Protein AF-0000000067824548 (afdb_homodimer)

pLDDT: mean 95.09, std 4.6, range [72.81, 98.94]

Organism: Candidozyma auris (NCBI:txid498019)

Nearest PDB structures (foldseek):
  7nc5-assembly2_C  TM=8.122E-01  e=4.230E-09  Aspergillus fumigatus A1163
  7nc8-assembly2_E  TM=7.836E-01  e=5.484E-09  Aspergillus fumigatus A1163
  7ncd-assembly1_A  TM=7.838E-01  e=8.311E-09  Aspergillus fumigatus A1163
  7nc9-assembly2_C  TM=7.619E-01  e=7.491E-09  Aspergillus fumigatus A1163
  1k0c-assembly2_D  TM=7.581E-01  e=1.023E-08  Saccharomyces cerevisiae

Structure (mmCIF, N/CA/C/O backbone):
data_AF-0000000067824548-model_v1
#
loop_
_entity.id
_entity.type
_entity.pdbx_description
1 polymer 'Glutathione S-transferase'
#
loop_
_atom_site.group_PDB
_atom_site.id
_atom_site.type_symbol
_atom_site.label_atom_id
_atom_site.label_alt_id
_atom_site.label_comp_id
_atom_site.label_asym_id
_atom_site.label_entity_id
_atom_site.label_seq_id
_atom_site.pdbx_PDB_ins_code
_atom_site.Cartn_x
_atom_site.Cartn_y
_atom_site.Cartn_z
_atom_site.occupancy
_atom_site.B_iso_or_equiv
_atom_site.auth_seq_id
_atom_site.auth_comp_id
_atom_site.auth_asym_id
_atom_site.auth_atom_id
_atom_site.pdbx_PDB_model_num
ATOM 1 N N . MET A 1 1 ? 2.027 -32.906 11.781 1 72.81 1 MET A N 1
ATOM 2 C CA . MET A 1 1 ? 0.935 -32.156 12.367 1 72.81 1 MET A CA 1
ATOM 3 C C . MET A 1 1 ? 0.614 -30.922 11.508 1 72.81 1 MET A C 1
ATOM 5 O O . MET A 1 1 ? 1.481 -30.406 10.797 1 72.81 1 MET A O 1
ATOM 9 N N . PRO A 1 2 ? -0.708 -30.578 11.414 1 87.06 2 PRO A N 1
ATOM 10 C CA . PRO A 1 2 ? -1.046 -29.391 10.617 1 87.06 2 PRO A CA 1
ATOM 11 C C . PRO A 1 2 ? -0.36 -28.125 11.125 1 87.06 2 PRO A C 1
ATOM 13 O O . PRO A 1 2 ? -0.025 -28.031 12.312 1 87.06 2 PRO A O 1
ATOM 16 N N . ASP A 1 3 ? -0.025 -27.234 10.203 1 95 3 ASP A N 1
ATOM 17 C CA . ASP A 1 3 ? 0.556 -25.953 10.57 1 95 3 ASP A CA 1
ATOM 18 C C . ASP A 1 3 ? -0.36 -25.188 11.531 1 95 3 ASP A C 1
ATOM 20 O O . ASP A 1 3 ? -1.586 -25.266 11.414 1 95 3 ASP A O 1
ATOM 24 N N . LYS A 1 4 ? 0.243 -24.578 12.523 1 95.94 4 LYS A N 1
ATOM 25 C CA . LYS A 1 4 ? -0.491 -23.75 13.469 1 95.94 4 LYS A CA 1
ATOM 26 C C . LYS A 1 4 ? -0.256 -22.266 13.18 1 95.94 4 LYS A C 1
ATOM 28 O O . LYS A 1 4 ? 0.834 -21.875 12.758 1 95.94 4 LYS A O 1
ATOM 33 N N . PHE A 1 5 ? -1.345 -21.516 13.445 1 98.56 5 PHE A N 1
ATOM 34 C CA . PHE A 1 5 ? -1.282 -20.094 13.133 1 98.56 5 PHE A CA 1
ATOM 35 C C . PHE A 1 5 ? -1.504 -19.25 14.383 1 98.56 5 PHE A C 1
ATOM 37 O O . PHE A 1 5 ? -2.352 -19.578 15.211 1 98.56 5 PHE A O 1
ATOM 44 N N . LEU A 1 6 ? -0.673 -18.219 14.555 1 98.62 6 LEU A N 1
ATOM 45 C CA . LEU A 1 6 ? -0.858 -17.203 15.586 1 98.62 6 LEU A CA 1
ATOM 46 C C . LEU A 1 6 ? -0.972 -15.82 14.961 1 98.62 6 LEU A C 1
ATOM 48 O O . LEU A 1 6 ? -0.031 -15.336 14.328 1 98.62 6 LEU A O 1
ATOM 52 N N . LEU A 1 7 ? -2.145 -15.203 15.047 1 98.88 7 LEU A N 1
ATOM 53 C CA . LEU A 1 7 ? -2.359 -13.852 14.539 1 98.88 7 LEU A CA 1
ATOM 54 C C . LEU A 1 7 ? -2.227 -12.82 15.656 1 98.88 7 LEU A C 1
ATOM 56 O O . LEU A 1 7 ? -2.965 -12.867 16.641 1 98.88 7 LEU A O 1
ATOM 60 N N . HIS A 1 8 ? -1.24 -11.969 15.578 1 98.88 8 HIS A N 1
ATOM 61 C CA . HIS A 1 8 ? -1.161 -10.805 16.453 1 98.88 8 HIS A CA 1
ATOM 62 C C . HIS A 1 8 ? -2.133 -9.719 16 1 98.88 8 HIS A C 1
ATOM 64 O O . HIS A 1 8 ? -1.916 -9.07 14.977 1 98.88 8 HIS A O 1
ATOM 70 N N . TYR A 1 9 ? -3.15 -9.508 16.812 1 98.5 9 TYR A N 1
ATOM 71 C CA . TYR A 1 9 ? -4.348 -8.742 16.484 1 98.5 9 TYR A CA 1
ATOM 72 C C . TYR A 1 9 ? -4.422 -7.473 17.328 1 98.5 9 TYR A C 1
ATOM 74 O O . TYR A 1 9 ? -4.543 -7.531 18.547 1 98.5 9 TYR A O 1
ATOM 82 N N . LEU A 1 10 ? -4.301 -6.328 16.688 1 98.19 10 LEU A N 1
ATOM 83 C CA . LEU A 1 10 ? -4.562 -5.051 17.344 1 98.19 10 LEU A CA 1
ATOM 84 C C . LEU A 1 10 ? -6.02 -4.637 17.156 1 98.19 10 LEU A C 1
ATOM 86 O O . LEU A 1 10 ? -6.562 -4.719 16.062 1 98.19 10 LEU A O 1
ATOM 90 N N . THR A 1 11 ? -6.652 -4.156 18.219 1 96.5 11 THR A N 1
ATOM 91 C CA . THR A 1 11 ? -8.031 -3.705 18.125 1 96.5 11 THR A CA 1
ATOM 92 C C . THR A 1 11 ? -8.156 -2.559 17.125 1 96.5 11 THR A C 1
ATOM 94 O O . THR A 1 11 ? -7.27 -1.709 17.031 1 96.5 11 THR A O 1
ATOM 97 N N . ASN A 1 12 ? -9.281 -2.604 16.375 1 93 12 ASN A N 1
ATOM 98 C CA . ASN A 1 12 ? -9.57 -1.559 15.391 1 93 12 ASN A CA 1
ATOM 99 C C . ASN A 1 12 ? -8.445 -1.413 14.375 1 93 12 ASN A C 1
ATOM 101 O O . ASN A 1 12 ? -7.918 -0.316 14.18 1 93 12 ASN A O 1
ATOM 105 N N . SER A 1 13 ? -8.094 -2.543 13.852 1 96.31 13 SER A N 1
ATOM 106 C CA . SER A 1 13 ? -6.996 -2.551 12.898 1 96.31 13 SER A CA 1
ATOM 107 C C . SER A 1 13 ? -7.281 -3.494 11.734 1 96.31 13 SER A C 1
ATOM 109 O O . SER A 1 13 ? -8.281 -4.219 11.742 1 96.31 13 SER A O 1
ATOM 111 N N . ARG A 1 14 ? -6.395 -3.518 10.75 1 97.12 14 ARG A N 1
ATOM 112 C CA . ARG A 1 14 ? -6.488 -4.324 9.539 1 97.12 14 ARG A CA 1
ATOM 113 C C . ARG A 1 14 ? -6.371 -5.809 9.859 1 97.12 14 ARG A C 1
ATOM 115 O O . ARG A 1 14 ? -6.602 -6.656 8.992 1 97.12 14 ARG A O 1
ATOM 122 N N . ALA A 1 15 ? -6.109 -6.133 11.094 1 98.44 15 ALA A N 1
ATOM 123 C CA . ALA A 1 15 ? -5.992 -7.539 11.477 1 98.44 15 ALA A CA 1
ATOM 124 C C . ALA A 1 15 ? -7.344 -8.25 11.375 1 98.44 15 ALA A C 1
ATOM 126 O O . ALA A 1 15 ? -7.402 -9.477 11.281 1 98.44 15 ALA A O 1
ATOM 127 N N . SER A 1 16 ? -8.391 -7.453 11.359 1 98.06 16 SER A N 1
ATOM 128 C CA . SER A 1 16 ? -9.734 -8.016 11.281 1 98.06 16 SER A CA 1
ATOM 129 C C . SER A 1 16 ? -9.93 -8.82 10 1 98.06 16 SER A C 1
ATOM 131 O O . SER A 1 16 ? -10.539 -9.891 10.016 1 98.06 16 SER A O 1
ATOM 133 N N . ARG A 1 17 ? -9.383 -8.336 8.93 1 98.56 17 ARG A N 1
ATOM 134 C CA . ARG A 1 17 ? -9.594 -9.031 7.656 1 98.56 17 ARG A CA 1
ATOM 135 C C . ARG A 1 17 ? -8.781 -10.312 7.59 1 98.56 17 ARG A C 1
ATOM 137 O O . ARG A 1 17 ? -9.094 -11.219 6.812 1 98.56 17 ARG A O 1
ATOM 144 N N . ILE A 1 18 ? -7.711 -10.398 8.391 1 98.88 18 ILE A N 1
ATOM 145 C CA . ILE A 1 18 ? -6.926 -11.625 8.422 1 98.88 18 ILE A CA 1
ATOM 146 C C . ILE A 1 18 ? -7.668 -12.695 9.227 1 98.88 18 ILE A C 1
ATOM 148 O O . ILE A 1 18 ? -7.605 -13.875 8.898 1 98.88 18 ILE A O 1
ATOM 152 N N . VAL A 1 19 ? -8.398 -12.273 10.289 1 98.81 19 VAL A N 1
ATOM 153 C CA . VAL A 1 19 ? -9.266 -13.211 11 1 98.81 19 VAL A CA 1
ATOM 154 C C . VAL A 1 19 ? -10.258 -13.836 10.023 1 98.81 19 VAL A C 1
ATOM 156 O O . VAL A 1 19 ? -10.43 -15.055 9.992 1 98.81 19 VAL A O 1
ATOM 159 N N . TRP A 1 20 ? -10.859 -12.969 9.211 1 98.88 20 TRP A N 1
ATOM 160 C CA . TRP A 1 20 ? -11.828 -13.43 8.227 1 98.88 20 TRP A CA 1
ATOM 161 C C . TRP A 1 20 ? -11.18 -14.406 7.246 1 98.88 20 TRP A C 1
ATOM 163 O O . TRP A 1 20 ? -11.734 -15.469 6.965 1 98.88 20 TRP A O 1
ATOM 173 N N . LEU A 1 21 ? -9.984 -14.117 6.75 1 98.94 21 LEU A N 1
ATOM 174 C CA . LEU A 1 21 ? -9.25 -14.969 5.82 1 98.94 21 LEU A CA 1
ATOM 175 C C . LEU A 1 21 ? -9.016 -16.344 6.418 1 98.94 21 LEU A C 1
ATOM 177 O O . LEU A 1 21 ? -9.273 -17.359 5.762 1 98.94 21 LEU A O 1
ATOM 181 N N . LEU A 1 22 ? -8.516 -16.375 7.668 1 98.81 22 LEU A N 1
ATOM 182 C CA . LEU A 1 22 ? -8.18 -17.641 8.312 1 98.81 22 LEU A CA 1
ATOM 183 C C . LEU A 1 22 ? -9.43 -18.469 8.555 1 98.81 22 LEU A C 1
ATOM 185 O O . LEU A 1 22 ? -9.398 -19.703 8.406 1 98.81 22 LEU A O 1
ATOM 189 N N . GLU A 1 23 ? -10.531 -17.844 8.914 1 98.69 23 GLU A N 1
ATOM 190 C CA . GLU A 1 23 ? -11.797 -18.547 9.078 1 98.69 23 GLU A CA 1
ATOM 191 C C . GLU A 1 23 ? -12.297 -19.094 7.746 1 98.69 23 GLU A C 1
ATOM 193 O O . GLU A 1 23 ? -12.75 -20.234 7.676 1 98.69 23 GLU A O 1
ATOM 198 N N . GLU A 1 24 ? -12.211 -18.281 6.711 1 98.62 24 GLU A N 1
ATOM 199 C CA . GLU A 1 24 ? -12.672 -18.703 5.391 1 98.62 24 GLU A CA 1
ATOM 200 C C . GLU A 1 24 ? -11.984 -19.984 4.953 1 98.62 24 GLU A C 1
ATOM 202 O O . GLU A 1 24 ? -12.594 -20.828 4.285 1 98.62 24 GLU A O 1
ATOM 207 N N . LEU A 1 25 ? -10.719 -20.094 5.305 1 98.38 25 LEU A N 1
ATOM 208 C CA . LEU A 1 25 ? -9.938 -21.234 4.855 1 98.38 25 LEU A CA 1
ATOM 209 C C . LEU A 1 25 ? -9.922 -22.328 5.918 1 98.38 25 LEU A C 1
ATOM 211 O O . LEU A 1 25 ? -9.211 -23.328 5.773 1 98.38 25 LEU A O 1
ATOM 215 N N . GLU A 1 26 ? -10.641 -22.141 6.969 1 97.19 26 GLU A N 1
ATOM 216 C CA . GLU A 1 26 ? -10.812 -23.125 8.039 1 97.19 26 GLU A CA 1
ATOM 217 C C . GLU A 1 26 ? -9.461 -23.531 8.625 1 97.19 26 GLU A C 1
ATOM 219 O O . GLU A 1 26 ? -9.203 -24.719 8.812 1 97.19 26 GLU A O 1
ATOM 224 N N . LEU A 1 27 ? -8.617 -22.578 8.82 1 97.69 27 LEU A N 1
ATOM 225 C CA . LEU A 1 27 ? -7.316 -22.828 9.422 1 97.69 27 LEU A CA 1
ATOM 226 C C . LEU A 1 27 ? -7.391 -22.719 10.938 1 97.69 27 LEU A C 1
ATOM 228 O O . LEU A 1 27 ? -8.172 -21.922 11.469 1 97.69 27 LEU A O 1
ATOM 232 N N . ASP A 1 28 ? -6.676 -23.547 11.602 1 94.81 28 ASP A N 1
ATOM 233 C CA . ASP A 1 28 ? -6.586 -23.516 13.055 1 94.81 28 ASP A CA 1
ATOM 234 C C . ASP A 1 28 ? -5.656 -22.391 13.523 1 94.81 28 ASP A C 1
ATOM 236 O O . ASP A 1 28 ? -4.438 -22.484 13.352 1 94.81 28 ASP A O 1
ATOM 240 N N . PHE A 1 29 ? -6.301 -21.344 14.109 1 98.12 29 PHE A N 1
ATOM 241 C CA . PHE A 1 29 ? -5.461 -20.219 14.492 1 98.12 29 PHE A CA 1
ATOM 242 C C . PHE A 1 29 ? -5.805 -19.734 15.898 1 98.12 29 PHE A C 1
ATOM 244 O O . PHE A 1 29 ? -6.914 -19.969 16.391 1 98.12 29 PHE A O 1
ATOM 251 N N . GLU A 1 30 ? -4.82 -19.094 16.531 1 97.81 30 GLU A N 1
ATOM 252 C CA . GLU A 1 30 ? -4.969 -18.375 17.781 1 97.81 30 GLU A CA 1
ATOM 253 C C . GLU A 1 30 ? -4.867 -16.875 17.578 1 97.81 30 GLU A C 1
ATOM 255 O O . GLU A 1 30 ? -4.168 -16.406 16.688 1 97.81 30 GLU A O 1
ATOM 260 N N . LEU A 1 31 ? -5.598 -16.141 18.422 1 98.06 31 LEU A N 1
ATOM 261 C CA . LEU A 1 31 ? -5.527 -14.688 18.422 1 98.06 31 LEU A CA 1
ATOM 262 C C . LEU A 1 31 ? -4.797 -14.18 19.656 1 98.06 31 LEU A C 1
ATOM 264 O O . LEU A 1 31 ? -5.152 -14.531 20.781 1 98.06 31 LEU A O 1
ATOM 268 N N . LYS A 1 32 ? -3.734 -13.531 19.453 1 98.31 32 LYS A N 1
ATOM 269 C CA . LYS A 1 32 ? -3.156 -12.719 20.516 1 98.31 32 LYS A CA 1
ATOM 270 C C . LYS A 1 32 ? -3.564 -11.25 20.375 1 98.31 32 LYS A C 1
ATOM 272 O O . LYS A 1 32 ? -3.074 -10.547 19.5 1 98.31 32 LYS A O 1
ATOM 277 N N . VAL A 1 33 ? -4.367 -10.766 21.312 1 98.12 33 VAL A N 1
ATOM 278 C CA . VAL A 1 33 ? -5.031 -9.477 21.172 1 98.12 33 VAL A CA 1
ATOM 279 C C . VAL A 1 33 ? -4.203 -8.391 21.844 1 98.12 33 VAL A C 1
ATOM 281 O O . VAL A 1 33 ? -3.711 -8.578 22.953 1 98.12 33 VAL A O 1
ATOM 284 N N . TYR A 1 34 ? -3.977 -7.309 21.141 1 98 34 TYR A N 1
ATOM 285 C CA . TYR A 1 34 ? -3.371 -6.082 21.656 1 98 34 TYR A CA 1
ATOM 286 C C . TYR A 1 34 ? -4.367 -4.93 21.625 1 98 34 TYR A C 1
ATOM 288 O O . TYR A 1 34 ? -5.176 -4.824 20.703 1 98 34 TYR A O 1
ATOM 296 N N . HIS A 1 35 ? -4.281 -4.086 22.641 1 96.44 35 HIS A N 1
ATOM 297 C CA . HIS A 1 35 ? -5.176 -2.936 22.734 1 96.44 35 HIS A CA 1
ATOM 298 C C . HIS A 1 35 ? -4.418 -1.631 22.5 1 96.44 35 HIS A C 1
ATOM 300 O O . HIS A 1 35 ? -3.262 -1.502 22.906 1 96.44 35 HIS A O 1
ATOM 306 N N . ARG A 1 36 ? -5.129 -0.714 21.844 1 94.62 36 ARG A N 1
ATOM 307 C CA . ARG A 1 36 ? -4.523 0.583 21.562 1 94.62 36 ARG A CA 1
ATOM 308 C C . ARG A 1 36 ? -4.312 1.376 22.859 1 94.62 36 ARG A C 1
ATOM 310 O O . ARG A 1 36 ? -5.129 1.303 23.781 1 94.62 36 ARG A O 1
ATOM 317 N N . VAL A 1 37 ? -3.207 2.135 22.828 1 91.5 37 VAL A N 1
ATOM 318 C CA . VAL A 1 37 ? -2.865 3.006 23.953 1 91.5 37 VAL A CA 1
ATOM 319 C C . VAL A 1 37 ? -3.48 4.387 23.75 1 91.5 37 VAL A C 1
ATOM 321 O O . VAL A 1 37 ? -3.305 4.996 22.688 1 91.5 37 VAL A O 1
ATOM 324 N N . HIS A 1 38 ? -4.184 4.953 24.688 1 86 38 HIS A N 1
ATOM 325 C CA . HIS A 1 38 ? -4.898 6.223 24.625 1 86 38 HIS A CA 1
ATOM 326 C C . HIS A 1 38 ? -5.855 6.262 23.453 1 86 38 HIS A C 1
ATOM 328 O O . HIS A 1 38 ? -6.035 7.309 22.828 1 86 38 HIS A O 1
ATOM 334 N N . GLY A 1 39 ? -6.203 5.133 23 1 81.56 39 GLY A N 1
ATOM 335 C CA . GLY A 1 39 ? -7.246 4.988 22 1 81.56 39 GLY A CA 1
ATOM 336 C C . GLY A 1 39 ? -6.73 5.113 20.578 1 81.56 39 GLY A C 1
ATOM 337 O O . GLY A 1 39 ? -7.473 4.887 19.625 1 81.56 39 GLY A O 1
ATOM 338 N N . VAL A 1 40 ? -5.488 5.344 20.406 1 85 40 VAL A N 1
ATOM 339 C CA . VAL A 1 40 ? -5.09 5.691 19.047 1 85 40 VAL A CA 1
ATOM 340 C C . VAL A 1 40 ? -3.83 4.918 18.672 1 85 40 VAL A C 1
ATOM 342 O O . VAL A 1 40 ? -3.742 4.367 17.578 1 85 40 VAL A O 1
ATOM 345 N N . THR A 1 41 ? -2.922 4.719 19.609 1 88.69 41 THR A N 1
ATOM 346 C CA . THR A 1 41 ? -1.583 4.258 19.25 1 88.69 41 THR A CA 1
ATOM 347 C C . THR A 1 41 ? -1.431 2.768 19.547 1 88.69 41 THR A C 1
ATOM 349 O O . THR A 1 41 ? -1.969 2.264 20.531 1 88.69 41 THR A O 1
ATOM 352 N N . ALA A 1 42 ? -0.755 2.092 18.594 1 94 42 ALA A N 1
ATOM 353 C CA . ALA A 1 42 ? -0.389 0.704 18.875 1 94 42 ALA A CA 1
ATOM 354 C C . ALA A 1 42 ? 0.536 0.611 20.078 1 94 42 ALA A C 1
ATOM 356 O O . ALA A 1 42 ? 1.411 1.459 20.266 1 94 42 ALA A O 1
ATOM 357 N N . PRO A 1 43 ? 0.388 -0.457 20.891 1 96.5 43 PRO A N 1
ATOM 358 C CA . PRO A 1 43 ? 1.263 -0.608 22.062 1 96.5 43 PRO A CA 1
ATOM 359 C C . PRO A 1 43 ? 2.686 -1.016 21.688 1 96.5 43 PRO A C 1
ATOM 361 O O . PRO A 1 43 ? 2.891 -1.681 20.656 1 96.5 43 PRO A O 1
ATOM 364 N N . LYS A 1 44 ? 3.654 -0.683 22.531 1 94.5 44 LYS A N 1
ATOM 365 C CA . LYS A 1 44 ? 5.07 -0.925 22.266 1 94.5 44 LYS A CA 1
ATOM 366 C C . LYS A 1 44 ? 5.367 -2.42 22.188 1 94.5 44 LYS A C 1
ATOM 368 O O . LYS A 1 44 ? 6.371 -2.83 21.609 1 94.5 44 LYS A O 1
ATOM 373 N N . GLU A 1 45 ? 4.52 -3.24 22.766 1 97.06 45 GLU A N 1
ATOM 374 C CA . GLU A 1 45 ? 4.691 -4.691 22.766 1 97.06 45 GLU A CA 1
ATOM 375 C C . GLU A 1 45 ? 4.742 -5.246 21.344 1 97.06 45 GLU A C 1
ATOM 377 O O . GLU A 1 45 ? 5.395 -6.262 21.094 1 97.06 45 GLU A O 1
ATOM 382 N N . LEU A 1 46 ? 4.082 -4.547 20.484 1 97.88 46 LEU A N 1
ATOM 383 C CA . LEU A 1 46 ? 4.02 -5.055 19.109 1 97.88 46 LEU A CA 1
ATOM 384 C C . LEU A 1 46 ? 5.375 -4.941 18.422 1 97.88 46 LEU A C 1
ATOM 386 O O . LEU A 1 46 ? 5.648 -5.652 17.453 1 97.88 46 LEU A O 1
ATOM 390 N N . LEU A 1 47 ? 6.223 -4.078 18.938 1 96.88 47 LEU A N 1
ATOM 391 C CA . LEU A 1 47 ? 7.574 -3.955 18.391 1 96.88 47 LEU A CA 1
ATOM 392 C C . LEU A 1 47 ? 8.391 -5.207 18.688 1 96.88 47 LEU A C 1
ATOM 394 O O . LEU A 1 47 ? 9.344 -5.516 17.969 1 96.88 47 LEU A O 1
ATOM 398 N N . ASN A 1 48 ? 8 -5.961 19.688 1 96.75 48 ASN A N 1
ATOM 399 C CA . ASN A 1 48 ? 8.68 -7.211 20.016 1 96.75 48 ASN A CA 1
ATOM 400 C C . ASN A 1 48 ? 8.25 -8.344 19.094 1 96.75 48 ASN A C 1
ATOM 402 O O . ASN A 1 48 ? 8.93 -9.367 18.984 1 96.75 48 ASN A O 1
ATOM 406 N N . VAL A 1 49 ? 7.113 -8.125 18.422 1 97.62 49 VAL A N 1
ATOM 407 C CA . VAL A 1 49 ? 6.559 -9.148 17.547 1 97.62 49 VAL A CA 1
ATOM 408 C C . VAL A 1 49 ? 7.141 -8.992 16.141 1 97.62 49 VAL A C 1
ATOM 410 O O . VAL A 1 49 ? 7.527 -9.977 15.508 1 97.62 49 VAL A O 1
ATOM 413 N N . PHE A 1 50 ? 7.188 -7.809 15.711 1 97.75 50 PHE A N 1
ATOM 414 C CA . PHE A 1 50 ? 7.695 -7.449 14.391 1 97.75 50 PHE A CA 1
ATOM 415 C C . PHE A 1 50 ? 8.344 -6.074 14.422 1 97.75 50 PHE A C 1
ATOM 417 O O . PHE A 1 50 ? 7.871 -5.168 15.109 1 97.75 50 PHE A O 1
ATOM 424 N N . PRO A 1 51 ? 9.359 -5.891 13.602 1 97.06 51 PRO A N 1
ATOM 425 C CA . PRO A 1 51 ? 10.195 -4.691 13.742 1 97.06 51 PRO A CA 1
ATOM 426 C C . PRO A 1 51 ? 9.422 -3.402 13.461 1 97.06 51 PRO A C 1
ATOM 428 O O . PRO A 1 51 ? 9.812 -2.33 13.93 1 97.06 51 PRO A O 1
ATOM 431 N N . THR A 1 52 ? 8.328 -3.441 12.734 1 97.12 52 THR A N 1
ATOM 432 C CA . THR A 1 52 ? 7.602 -2.223 12.391 1 97.12 52 THR A CA 1
ATOM 433 C C . THR A 1 52 ? 6.527 -1.923 13.438 1 97.12 52 THR A C 1
ATOM 435 O O . THR A 1 52 ? 5.914 -0.854 13.406 1 97.12 52 THR A O 1
ATOM 438 N N . GLY A 1 53 ? 6.23 -2.852 14.32 1 97.31 53 GLY A N 1
ATOM 439 C CA . GLY A 1 53 ? 5.309 -2.645 15.43 1 97.31 53 GLY A CA 1
ATOM 440 C C . GLY A 1 53 ? 3.861 -2.539 14.984 1 97.31 53 GLY A C 1
ATOM 441 O O . GLY A 1 53 ? 3.029 -1.969 15.695 1 97.31 53 GLY A O 1
ATOM 442 N N . MET A 1 54 ? 3.607 -3.064 13.766 1 95.38 54 MET A N 1
ATOM 443 C CA . MET A 1 54 ? 2.252 -2.939 13.234 1 95.38 54 MET A CA 1
ATOM 444 C C . MET A 1 54 ? 1.535 -4.285 13.25 1 95.38 54 MET A C 1
ATOM 446 O O . MET A 1 54 ? 2.176 -5.332 13.352 1 95.38 54 MET A O 1
ATOM 450 N N . SER A 1 55 ? 0.281 -4.254 13.32 1 97.81 55 SER A N 1
ATOM 451 C CA . SER A 1 55 ? -0.623 -5.383 13.117 1 97.81 55 SER A CA 1
ATOM 452 C C . SER A 1 55 ? -1.396 -5.242 11.805 1 97.81 55 SER A C 1
ATOM 454 O O . SER A 1 55 ? -1.754 -4.133 11.406 1 97.81 55 SER A O 1
ATOM 456 N N . PRO A 1 56 ? -1.579 -6.316 11.094 1 98.44 56 PRO A N 1
ATOM 457 C CA . PRO A 1 56 ? -1.468 -7.719 11.508 1 98.44 56 PRO A CA 1
ATOM 458 C C . PRO A 1 56 ? -0.054 -8.273 11.344 1 98.44 56 PRO A C 1
ATOM 460 O O . PRO A 1 56 ? 0.679 -7.844 10.445 1 98.44 56 PRO A O 1
ATOM 463 N N . VAL A 1 57 ? 0.312 -9.141 12.203 1 98.88 57 VAL A N 1
ATOM 464 C CA . VAL A 1 57 ? 1.432 -10.062 12.047 1 98.88 57 VAL A CA 1
ATOM 465 C C . VAL A 1 57 ? 0.944 -11.5 12.211 1 98.88 57 VAL A C 1
ATOM 467 O O . VAL A 1 57 ? 0.265 -11.82 13.188 1 98.88 57 VAL A O 1
ATOM 470 N N . LEU A 1 58 ? 1.19 -12.312 11.234 1 98.94 58 LEU A N 1
ATOM 471 C CA . LEU A 1 58 ? 0.812 -13.719 11.258 1 98.94 58 LEU A CA 1
ATOM 472 C C . LEU A 1 58 ? 2.045 -14.609 11.383 1 98.94 58 LEU A C 1
ATOM 474 O O . LEU A 1 58 ? 2.959 -14.523 10.562 1 98.94 58 LEU A O 1
ATOM 478 N N . GLN A 1 59 ? 2.096 -15.398 12.422 1 98.75 59 GLN A N 1
ATOM 479 C CA . GLN A 1 59 ? 3.148 -16.391 12.586 1 98.75 59 GLN A CA 1
ATOM 480 C C . GLN A 1 59 ? 2.633 -17.797 12.273 1 98.75 59 GLN A C 1
ATOM 482 O O . GLN A 1 59 ? 1.577 -18.203 12.766 1 98.75 59 GLN A O 1
ATOM 487 N N . ILE A 1 60 ? 3.297 -18.469 11.438 1 98.44 60 ILE A N 1
ATOM 488 C CA . ILE A 1 60 ? 2.939 -19.828 11.039 1 98.44 60 ILE A CA 1
ATOM 489 C C . ILE A 1 60 ? 3.971 -20.812 11.586 1 98.44 60 ILE A C 1
ATOM 491 O O . ILE A 1 60 ? 5.152 -20.734 11.242 1 98.44 60 ILE A O 1
ATOM 495 N N . PHE A 1 61 ? 3.535 -21.672 12.43 1 96.88 61 PHE A N 1
ATOM 496 C CA . PHE A 1 61 ? 4.379 -22.703 13.023 1 96.88 61 PHE A CA 1
ATOM 497 C C . PHE A 1 61 ? 4.293 -23.984 12.227 1 96.88 61 PHE A C 1
ATOM 499 O O . PHE A 1 61 ? 3.25 -24.656 12.203 1 96.88 61 PHE A O 1
ATOM 506 N N . LYS A 1 62 ? 5.332 -24.266 11.531 1 94.38 62 LYS A N 1
ATOM 507 C CA . LYS A 1 62 ? 5.395 -25.469 10.695 1 94.38 62 LYS A CA 1
ATOM 508 C C . LYS A 1 62 ? 6.102 -26.609 11.43 1 94.38 62 LYS A C 1
ATOM 510 O O . LYS A 1 62 ? 7.016 -26.375 12.219 1 94.38 62 LYS A O 1
ATOM 515 N N . GLU A 1 63 ? 5.707 -27.766 11.102 1 90.06 63 GLU A N 1
ATOM 516 C CA . GLU A 1 63 ? 6.344 -28.922 11.719 1 90.06 63 GLU A CA 1
ATOM 517 C C . GLU A 1 63 ?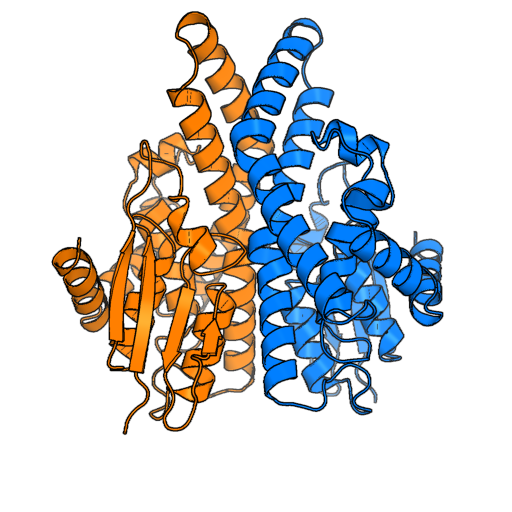 7.824 -29 11.352 1 90.06 63 GLU A C 1
ATOM 519 O O . GLU A 1 63 ? 8.188 -28.812 10.188 1 90.06 63 GLU A O 1
ATOM 524 N N . GLY A 1 64 ? 8.625 -29.203 12.281 1 89.56 64 GLY A N 1
ATOM 525 C CA . GLY A 1 64 ? 10.047 -29.406 12.055 1 89.56 64 GLY A CA 1
ATOM 526 C C . GLY A 1 64 ? 10.836 -28.109 12.055 1 89.56 64 GLY A C 1
ATOM 527 O O . GLY A 1 64 ? 12.07 -28.125 11.992 1 89.56 64 GLY A O 1
ATOM 528 N N . SER A 1 65 ? 10.109 -27.031 12.047 1 90.56 65 SER A N 1
ATOM 529 C CA . SER A 1 65 ? 10.812 -25.75 12.102 1 90.56 65 SER A CA 1
ATOM 530 C C . SER A 1 65 ? 10.906 -25.234 13.539 1 90.56 65 SER A C 1
ATOM 532 O O . SER A 1 65 ? 9.953 -25.328 14.305 1 90.56 65 SER A O 1
ATOM 534 N N . SER A 1 66 ? 12.031 -24.75 13.898 1 92.19 66 SER A N 1
ATOM 535 C CA . SER A 1 66 ? 12.25 -24.203 15.234 1 92.19 66 SER A CA 1
ATOM 536 C C . SER A 1 66 ? 11.703 -22.797 15.359 1 92.19 66 SER A C 1
ATOM 538 O O . SER A 1 66 ? 11.391 -22.328 16.469 1 92.19 66 SER A O 1
ATOM 540 N N . GLU A 1 67 ? 11.609 -22.109 14.305 1 95.06 67 GLU A N 1
ATOM 541 C CA . GLU A 1 67 ? 11.086 -20.75 14.297 1 95.06 67 GLU A CA 1
ATOM 542 C C . GLU A 1 67 ? 9.891 -20.609 13.367 1 95.06 67 GLU A C 1
ATOM 544 O O . GLU A 1 67 ? 9.812 -21.312 12.344 1 95.06 67 GLU A O 1
ATOM 549 N N . PRO A 1 68 ? 9 -19.797 13.727 1 97.12 68 PRO A N 1
ATOM 550 C CA . PRO A 1 68 ? 7.844 -19.609 12.844 1 97.12 68 PRO A CA 1
ATOM 551 C C . PRO A 1 68 ? 8.156 -18.734 11.641 1 97.12 68 PRO A C 1
ATOM 553 O O . PRO A 1 68 ? 9.031 -17.859 11.719 1 97.12 68 PRO A O 1
ATOM 556 N N . LEU A 1 69 ? 7.43 -19.016 10.57 1 97.12 69 LEU A N 1
ATOM 557 C CA . LEU A 1 69 ? 7.371 -18.016 9.508 1 97.12 69 LEU A CA 1
ATOM 558 C C . LEU A 1 69 ? 6.543 -16.812 9.93 1 97.12 69 LEU A C 1
ATOM 560 O O . LEU A 1 69 ? 5.379 -16.969 10.312 1 97.12 69 LEU A O 1
ATOM 564 N N . THR A 1 70 ? 7.141 -15.68 9.93 1 98.19 70 THR A N 1
ATOM 565 C CA . THR A 1 70 ? 6.457 -14.469 10.352 1 98.19 70 THR A CA 1
ATOM 566 C C . THR A 1 70 ? 6.137 -13.578 9.156 1 98.19 70 THR A C 1
ATOM 568 O O . THR A 1 70 ? 7.035 -13.195 8.406 1 98.19 70 THR A O 1
ATOM 571 N N . LEU A 1 71 ? 4.871 -13.289 8.984 1 98.5 71 LEU A N 1
ATOM 572 C CA . LEU A 1 71 ? 4.391 -12.484 7.867 1 98.5 71 LEU A CA 1
ATOM 573 C C . LEU A 1 71 ? 3.75 -11.195 8.367 1 98.5 71 LEU A C 1
ATOM 575 O O . LEU A 1 71 ? 3.055 -11.195 9.383 1 98.5 71 LEU A O 1
ATOM 579 N N . ALA A 1 72 ? 4 -10.133 7.609 1 98.44 72 ALA A N 1
ATOM 580 C CA . ALA A 1 72 ? 3.336 -8.852 7.84 1 98.44 72 ALA A CA 1
ATOM 581 C C . ALA A 1 72 ? 2.797 -8.273 6.539 1 98.44 72 ALA A C 1
ATOM 583 O O . ALA A 1 72 ? 2.996 -8.844 5.465 1 98.44 72 ALA A O 1
ATOM 584 N N . GLU A 1 73 ? 2.143 -7.168 6.656 1 98.5 73 GLU A N 1
ATOM 585 C CA . GLU A 1 73 ? 1.441 -6.547 5.539 1 98.5 73 GLU A CA 1
ATOM 586 C C . GLU A 1 73 ? 0.219 -7.363 5.129 1 98.5 73 GLU A C 1
ATOM 588 O O . GLU A 1 73 ? 0.347 -8.516 4.707 1 98.5 73 GLU A O 1
ATOM 593 N N . SER A 1 74 ? -0.941 -6.707 5.172 1 98.62 74 SER A N 1
ATOM 594 C CA . SER A 1 74 ? -2.191 -7.402 4.883 1 98.62 74 SER A CA 1
ATOM 595 C C . SER A 1 74 ? -2.152 -8.062 3.51 1 98.62 74 SER A C 1
ATOM 597 O O . SER A 1 74 ? -2.461 -9.25 3.379 1 98.62 74 SER A O 1
ATOM 599 N N . GLY A 1 75 ? -1.744 -7.262 2.498 1 98.69 75 GLY A N 1
ATOM 600 C CA . GLY A 1 75 ? -1.726 -7.801 1.148 1 98.69 75 GLY A CA 1
ATOM 601 C C . GLY A 1 75 ? -0.809 -9 0.999 1 98.69 75 GLY A C 1
ATOM 602 O O . GLY A 1 75 ? -1.165 -9.984 0.344 1 98.69 75 GLY A O 1
ATOM 603 N N . HIS A 1 76 ? 0.352 -8.969 1.613 1 98.75 76 HIS A N 1
ATOM 604 C CA . HIS A 1 76 ? 1.315 -10.062 1.555 1 98.75 76 HIS A CA 1
ATOM 605 C C . HIS A 1 76 ? 0.798 -11.297 2.291 1 98.75 76 HIS A C 1
ATOM 607 O O . HIS A 1 76 ? 0.936 -12.414 1.802 1 98.75 76 HIS A O 1
ATOM 613 N N . ILE A 1 77 ? 0.188 -11.102 3.465 1 98.88 77 ILE A N 1
ATOM 614 C CA . ILE A 1 77 ? -0.366 -12.195 4.25 1 98.88 77 ILE A CA 1
ATOM 615 C C . ILE A 1 77 ? -1.458 -12.906 3.451 1 98.88 77 ILE A C 1
ATOM 617 O O . ILE A 1 77 ? -1.45 -14.133 3.33 1 98.88 77 ILE A O 1
ATOM 621 N N . ILE A 1 78 ? -2.34 -12.117 2.871 1 98.94 78 ILE A N 1
ATOM 622 C CA . ILE A 1 78 ? -3.465 -12.672 2.131 1 98.94 78 ILE A CA 1
ATOM 623 C C . ILE A 1 78 ? -2.949 -13.484 0.94 1 98.94 78 ILE A C 1
ATOM 625 O O . ILE A 1 78 ? -3.371 -14.617 0.724 1 98.94 78 ILE A O 1
ATOM 629 N N . GLN A 1 79 ? -2.031 -12.875 0.235 1 98.56 79 GLN A N 1
ATOM 630 C CA . GLN A 1 79 ? -1.468 -13.562 -0.921 1 98.56 79 GLN A CA 1
ATOM 631 C C . GLN A 1 79 ? -0.794 -14.867 -0.511 1 98.56 79 GLN A C 1
ATOM 633 O O . GLN A 1 79 ? -1.06 -15.922 -1.097 1 98.56 79 GLN A O 1
ATOM 638 N N . TYR A 1 80 ? 0.04 -14.875 0.482 1 98.56 80 TYR A N 1
ATOM 639 C CA . TYR A 1 80 ? 0.771 -16.062 0.921 1 98.56 80 TYR A CA 1
ATOM 640 C C . TYR A 1 80 ? -0.187 -17.156 1.374 1 98.56 80 TYR A C 1
ATOM 642 O O . TYR A 1 80 ? -0.051 -18.312 0.97 1 98.56 80 TYR A O 1
ATOM 650 N N . VAL A 1 81 ? -1.116 -16.812 2.201 1 98.81 81 VAL A N 1
ATOM 651 C CA . VAL A 1 81 ? -2.02 -17.781 2.811 1 98.81 81 VAL A CA 1
ATOM 652 C C . VAL A 1 81 ? -2.881 -18.438 1.732 1 98.81 81 VAL A C 1
ATOM 654 O O . VAL A 1 81 ? -3.068 -19.656 1.734 1 98.81 81 VAL A O 1
ATOM 657 N N . ILE A 1 82 ? -3.373 -17.641 0.808 1 98.69 82 ILE A N 1
ATOM 658 C CA . ILE A 1 82 ? -4.199 -18.203 -0.255 1 98.69 82 ILE A CA 1
ATOM 659 C C . ILE A 1 82 ? -3.355 -19.125 -1.126 1 98.69 82 ILE A C 1
ATOM 661 O O . ILE A 1 82 ? -3.771 -20.25 -1.436 1 98.69 82 ILE A O 1
ATOM 665 N N . ASP A 1 83 ? -2.127 -18.688 -1.455 1 97.19 83 ASP A N 1
ATOM 666 C CA . ASP A 1 83 ? -1.26 -19.469 -2.334 1 97.19 83 ASP A CA 1
ATOM 667 C C . ASP A 1 83 ? -0.888 -20.797 -1.695 1 97.19 83 ASP A C 1
ATOM 669 O O . ASP A 1 83 ? -0.715 -21.797 -2.395 1 97.19 83 ASP A O 1
ATOM 673 N N . HIS A 1 84 ? -0.833 -20.859 -0.406 1 97.38 84 HIS A N 1
ATOM 674 C CA . HIS A 1 84 ? -0.216 -22.016 0.222 1 97.38 84 HIS A CA 1
ATOM 675 C C . HIS A 1 84 ? -1.248 -22.844 0.978 1 97.38 84 HIS A C 1
ATOM 677 O O . HIS A 1 84 ? -1.021 -24.031 1.25 1 97.38 84 HIS A O 1
ATOM 683 N N . TYR A 1 85 ? -2.408 -22.25 1.283 1 97.94 85 TYR A N 1
ATOM 684 C CA . TYR A 1 85 ? -3.285 -22.969 2.201 1 97.94 85 TYR A CA 1
ATOM 685 C C . TYR A 1 85 ? -4.699 -23.062 1.642 1 97.94 85 TYR A C 1
ATOM 687 O O . TYR A 1 85 ? -5.562 -23.719 2.232 1 97.94 85 TYR A O 1
ATOM 695 N N . ASP A 1 86 ? -5.012 -22.391 0.534 1 98.12 86 ASP A N 1
ATOM 696 C CA . ASP A 1 86 ? -6.316 -22.547 -0.104 1 98.12 86 ASP A CA 1
ATOM 697 C C . ASP A 1 86 ? -6.355 -23.781 -0.987 1 98.12 86 ASP A C 1
ATOM 699 O O . ASP A 1 86 ? -6.598 -23.688 -2.191 1 98.12 86 ASP A O 1
ATOM 703 N N . HIS A 1 87 ? -6.309 -24.906 -0.422 1 96.19 87 HIS A N 1
ATOM 704 C CA . HIS A 1 87 ? -6.184 -26.188 -1.121 1 96.19 87 HIS A CA 1
ATOM 705 C C . HIS A 1 87 ? -7.465 -26.531 -1.88 1 96.19 87 HIS A C 1
ATOM 707 O O . HIS A 1 87 ? -7.426 -27.266 -2.869 1 96.19 87 HIS A O 1
ATOM 713 N N . LYS A 1 88 ? -8.516 -26 -1.501 1 96.44 88 LYS A N 1
ATOM 714 C CA . LYS A 1 88 ? -9.797 -26.297 -2.133 1 96.44 88 LYS A CA 1
ATOM 715 C C . LYS A 1 88 ? -10.117 -25.297 -3.23 1 96.44 88 LYS A C 1
ATOM 717 O O . LYS A 1 88 ? -11.156 -25.391 -3.891 1 96.44 88 LYS A O 1
ATOM 722 N N . GLY A 1 89 ? -9.266 -24.297 -3.365 1 97 89 GLY A N 1
ATOM 723 C CA . GLY A 1 89 ? -9.469 -23.281 -4.391 1 97 89 GLY A CA 1
ATOM 724 C C . GLY A 1 89 ? -10.664 -22.406 -4.125 1 97 89 GLY A C 1
ATOM 725 O O . GLY A 1 89 ? -11.312 -21.922 -5.062 1 97 89 GLY A O 1
ATOM 726 N N . LYS A 1 90 ? -11.008 -22.234 -2.889 1 97.44 90 LYS A N 1
ATOM 727 C CA . LYS A 1 90 ? -12.172 -21.469 -2.484 1 97.44 90 LYS A CA 1
ATOM 728 C C . LYS A 1 90 ? -12.031 -20 -2.887 1 97.44 90 LYS A C 1
ATOM 730 O O . LYS A 1 90 ? -12.984 -19.375 -3.357 1 97.44 90 LYS A O 1
ATOM 735 N N . LEU A 1 91 ? -10.836 -19.453 -2.721 1 98.56 91 LEU A N 1
ATOM 736 C CA . LEU A 1 91 ? -10.602 -18.016 -2.895 1 98.56 91 LEU A CA 1
ATOM 737 C C . LEU A 1 91 ? -9.805 -17.75 -4.168 1 98.56 91 LEU A C 1
ATOM 739 O O . LEU A 1 91 ? -9.555 -16.594 -4.52 1 98.56 91 LEU A O 1
ATOM 743 N N . ILE A 1 92 ? -9.383 -18.766 -4.844 1 97.69 92 ILE A N 1
ATOM 744 C CA . ILE A 1 92 ? -8.555 -18.625 -6.039 1 97.69 92 ILE A CA 1
ATOM 745 C C . ILE A 1 92 ? -9.445 -18.531 -7.277 1 97.69 92 ILE A C 1
ATOM 747 O O . ILE A 1 92 ? -10.258 -19.438 -7.531 1 97.69 92 ILE A O 1
ATOM 751 N N . PRO A 1 93 ? -9.25 -17.453 -8.031 1 95.88 93 PRO A N 1
ATOM 752 C CA . PRO A 1 93 ? -10.039 -17.359 -9.273 1 95.88 93 PRO A CA 1
ATOM 753 C C . PRO A 1 93 ? -9.719 -18.484 -10.25 1 95.88 93 PRO A C 1
ATOM 755 O O . PRO A 1 93 ? -8.672 -19.125 -10.148 1 95.88 93 PRO A O 1
ATOM 758 N N . ASP A 1 94 ? -10.539 -18.594 -11.289 1 91.88 94 ASP A N 1
ATOM 759 C CA . ASP A 1 94 ? -10.422 -19.703 -12.234 1 91.88 94 ASP A CA 1
ATOM 760 C C . ASP A 1 94 ? -9.516 -19.344 -13.406 1 91.88 94 ASP A C 1
ATOM 762 O O . ASP A 1 94 ? -8.969 -20.219 -14.07 1 91.88 94 ASP A O 1
ATOM 766 N N . SER A 1 95 ? -9.383 -18.062 -13.641 1 95.56 95 SER A N 1
ATOM 767 C CA . SER A 1 95 ? -8.578 -17.625 -14.781 1 95.56 95 SER A CA 1
ATOM 768 C C . SER A 1 95 ? -7.336 -16.875 -14.328 1 95.56 95 SER A C 1
ATOM 770 O O . SER A 1 95 ? -7.352 -16.219 -13.281 1 95.56 95 SER A O 1
ATOM 772 N N . GLU A 1 96 ? -6.309 -16.984 -15.133 1 94.62 96 GLU A N 1
ATOM 773 C CA . GLU A 1 96 ? -5.082 -16.234 -14.859 1 94.62 96 GLU A CA 1
ATOM 774 C C . GLU A 1 96 ? -5.336 -14.734 -14.852 1 94.62 96 GLU A C 1
ATOM 776 O O . GLU A 1 96 ? -4.746 -14 -14.055 1 94.62 96 GLU A O 1
ATOM 781 N N . ALA A 1 97 ? -6.184 -14.266 -15.773 1 94.88 97 ALA A N 1
ATOM 782 C CA . ALA A 1 97 ? -6.531 -12.852 -15.836 1 94.88 97 ALA A CA 1
ATOM 783 C C . ALA A 1 97 ? -7.164 -12.383 -14.523 1 94.88 97 ALA A C 1
ATOM 785 O O . ALA A 1 97 ? -6.836 -11.312 -14.016 1 94.88 97 ALA A O 1
ATOM 786 N N . ASP A 1 98 ? -8.016 -13.227 -13.961 1 97.25 98 ASP A N 1
ATOM 787 C CA . ASP A 1 98 ? -8.68 -12.883 -12.703 1 97.25 98 ASP A CA 1
ATOM 788 C C . ASP A 1 98 ? -7.699 -12.945 -11.531 1 97.25 98 ASP A C 1
ATOM 790 O O . ASP A 1 98 ? -7.805 -12.156 -10.586 1 97.25 98 ASP A O 1
ATOM 794 N N . LYS A 1 99 ? -6.746 -13.891 -11.586 1 97.44 99 LYS A N 1
ATOM 795 C CA . LYS A 1 99 ? -5.707 -13.93 -10.562 1 97.44 99 LYS A CA 1
ATOM 796 C C . LYS A 1 99 ? -4.895 -12.641 -10.547 1 97.44 99 LYS A C 1
ATOM 798 O O . LYS A 1 99 ? -4.566 -12.117 -9.477 1 97.44 99 LYS A O 1
ATOM 803 N N . GLU A 1 100 ? -4.648 -12.156 -11.727 1 96.88 100 GLU A N 1
ATOM 804 C CA . GLU A 1 100 ? -3.9 -10.906 -11.844 1 96.88 100 GLU A CA 1
ATOM 805 C C . GLU A 1 100 ? -4.699 -9.727 -11.289 1 96.88 100 GLU A C 1
ATOM 807 O O . GLU A 1 100 ? -4.137 -8.828 -10.664 1 96.88 100 GLU A O 1
ATOM 812 N N . LYS A 1 101 ? -6 -9.742 -11.523 1 97.81 101 LYS A N 1
ATOM 813 C CA . LYS A 1 101 ? -6.855 -8.695 -10.977 1 97.81 101 LYS A CA 1
ATOM 814 C C . LYS A 1 101 ? -6.844 -8.719 -9.453 1 97.81 101 LYS A C 1
ATOM 816 O O . LYS A 1 101 ? -6.82 -7.66 -8.812 1 97.81 101 LYS A O 1
ATOM 821 N N . VAL A 1 102 ? -6.879 -9.914 -8.883 1 98.69 102 VAL A N 1
ATOM 822 C CA . VAL A 1 102 ? -6.789 -10.031 -7.43 1 98.69 102 VAL A CA 1
ATOM 823 C C . VAL A 1 102 ? -5.477 -9.414 -6.945 1 98.69 102 VAL A C 1
ATOM 825 O O . VAL A 1 102 ? -5.461 -8.664 -5.973 1 98.69 102 VAL A O 1
ATOM 828 N N . GLY A 1 103 ? -4.391 -9.773 -7.637 1 98.44 103 GLY A N 1
ATOM 829 C CA . GLY A 1 103 ? -3.105 -9.18 -7.305 1 98.44 103 GLY A CA 1
ATOM 830 C C . GLY A 1 103 ? -3.125 -7.668 -7.312 1 98.44 103 GLY A C 1
ATOM 831 O O . GLY A 1 103 ? -2.594 -7.031 -6.398 1 98.44 103 GLY A O 1
ATOM 832 N N . TYR A 1 104 ? -3.811 -7.098 -8.297 1 98.62 104 TYR A N 1
ATOM 833 C CA . TYR A 1 104 ? -3.939 -5.645 -8.383 1 98.62 104 TYR A CA 1
ATOM 834 C C . TYR A 1 104 ? -4.633 -5.09 -7.141 1 98.62 104 TYR A C 1
ATOM 836 O O . TYR A 1 104 ? -4.168 -4.113 -6.547 1 98.62 104 TYR A O 1
ATOM 844 N N . TYR A 1 105 ? -5.73 -5.703 -6.73 1 98.88 105 TYR A N 1
ATOM 845 C CA . TYR A 1 105 ? -6.523 -5.18 -5.621 1 98.88 105 TYR A CA 1
ATOM 846 C C . TYR A 1 105 ? -5.75 -5.273 -4.309 1 98.88 105 TYR A C 1
ATOM 848 O O . TYR A 1 105 ? -5.898 -4.418 -3.432 1 98.88 105 TYR A O 1
ATOM 856 N N . LEU A 1 106 ? -4.918 -6.32 -4.184 1 98.88 106 LEU A N 1
ATOM 857 C CA . LEU A 1 106 ? -4.105 -6.453 -2.98 1 98.88 106 LEU A CA 1
ATOM 858 C C . LEU A 1 106 ? -3.143 -5.277 -2.844 1 98.88 106 LEU A C 1
ATOM 860 O O . LEU A 1 106 ? -2.896 -4.797 -1.736 1 98.88 106 LEU A O 1
ATOM 864 N N . HIS A 1 107 ? -2.629 -4.793 -3.945 1 98.81 107 HIS A N 1
ATOM 865 C CA . HIS A 1 107 ? -1.735 -3.641 -3.928 1 98.81 107 HIS A CA 1
ATOM 866 C C . HIS A 1 107 ? -2.521 -2.336 -3.855 1 98.81 107 HIS A C 1
ATOM 868 O O . HIS A 1 107 ? -2.137 -1.413 -3.135 1 98.81 107 HIS A O 1
ATOM 874 N N . PHE A 1 108 ? -3.664 -2.266 -4.566 1 98.81 108 PHE A N 1
ATOM 875 C CA . PHE A 1 108 ? -4.504 -1.075 -4.648 1 98.81 108 PHE A CA 1
ATOM 876 C C . PHE A 1 108 ? -5.02 -0.682 -3.27 1 98.81 108 PHE A C 1
ATOM 878 O O . PHE A 1 108 ? -4.977 0.493 -2.896 1 98.81 108 PHE A O 1
ATOM 885 N N . ALA A 1 109 ? -5.465 -1.673 -2.525 1 98.75 109 ALA A N 1
ATOM 886 C CA . ALA A 1 109 ? -6.074 -1.413 -1.225 1 98.75 109 ALA A CA 1
ATOM 887 C C . ALA A 1 109 ? -5.094 -0.708 -0.291 1 98.75 109 ALA A C 1
ATOM 889 O O . ALA A 1 109 ? -5.469 0.226 0.422 1 98.75 109 ALA A O 1
ATOM 890 N N . GLU A 1 110 ? -3.842 -1.141 -0.37 1 97.44 110 GLU A N 1
ATOM 891 C CA . GLU A 1 110 ? -2.857 -0.65 0.59 1 97.44 110 GLU A CA 1
ATOM 892 C C . GLU A 1 110 ? -2.068 0.524 0.019 1 97.44 110 GLU A C 1
ATOM 894 O O . GLU A 1 110 ? -1.549 1.354 0.77 1 97.44 110 GLU A O 1
ATOM 899 N N . GLY A 1 111 ? -1.996 0.568 -1.3 1 97.25 111 GLY A N 1
ATOM 900 C CA . GLY A 1 111 ? -1.178 1.589 -1.936 1 97.25 111 GLY A CA 1
ATOM 901 C C . GLY A 1 111 ? -1.963 2.828 -2.32 1 97.25 111 GLY A C 1
ATOM 902 O O . GLY A 1 111 ? -1.399 3.92 -2.424 1 97.25 111 GLY A O 1
ATOM 903 N N . SER A 1 112 ? -3.322 2.695 -2.492 1 97.69 112 SER A N 1
ATOM 904 C CA . SER A 1 112 ? -4.051 3.793 -3.119 1 97.69 112 SER A CA 1
ATOM 905 C C . SER A 1 112 ? -5.32 4.129 -2.34 1 97.69 112 SER A C 1
ATOM 907 O O . SER A 1 112 ? -5.844 5.238 -2.449 1 97.69 112 SER A O 1
ATOM 909 N N . LEU A 1 113 ? -5.84 3.225 -1.535 1 98.06 113 LEU A N 1
ATOM 910 C CA . LEU A 1 113 ? -7.125 3.447 -0.882 1 98.06 113 LEU A CA 1
ATOM 911 C C . LEU A 1 113 ? -6.938 3.721 0.606 1 98.06 113 LEU A C 1
ATOM 913 O O . LEU A 1 113 ? -7.188 4.836 1.073 1 98.06 113 LEU A O 1
ATOM 917 N N . GLN A 1 114 ? -6.309 2.83 1.308 1 97.62 114 GLN A N 1
ATOM 918 C CA . GLN A 1 114 ? -6.211 2.842 2.764 1 97.62 114 GLN A CA 1
ATOM 919 C C . GLN A 1 114 ? -5.387 4.031 3.25 1 97.62 114 GLN A C 1
ATOM 921 O O . GLN A 1 114 ? -5.691 4.617 4.289 1 97.62 114 GLN A O 1
ATOM 926 N N . PRO A 1 115 ? -4.324 4.418 2.525 1 96.94 115 PRO A N 1
ATOM 927 C CA . PRO A 1 115 ? -3.494 5.508 3.043 1 96.94 115 PRO A CA 1
ATOM 928 C C . PRO A 1 115 ? -4.27 6.812 3.217 1 96.94 115 PRO A C 1
ATOM 930 O O . PRO A 1 115 ? -4.035 7.555 4.176 1 96.94 115 PRO A O 1
ATOM 933 N N . HIS A 1 116 ? -5.199 7.105 2.32 1 96.19 116 HIS A N 1
ATOM 934 C CA . HIS A 1 116 ? -5.984 8.328 2.424 1 96.19 116 HIS A CA 1
ATOM 935 C C . HIS A 1 116 ? -6.898 8.297 3.643 1 96.19 116 HIS A C 1
ATOM 937 O O . HIS A 1 116 ? -7.039 9.305 4.344 1 96.19 116 HIS A O 1
ATOM 943 N N . LEU A 1 117 ? -7.43 7.16 3.879 1 95.5 117 LEU A N 1
ATOM 944 C CA . LEU A 1 117 ? -8.273 6.992 5.055 1 95.5 117 LEU A CA 1
ATOM 945 C C . LEU A 1 117 ? -7.469 7.168 6.336 1 95.5 117 LEU A C 1
ATOM 947 O O . LEU A 1 117 ? -7.922 7.828 7.277 1 95.5 117 LEU A O 1
ATOM 951 N N . VAL A 1 118 ? -6.266 6.621 6.391 1 94.44 118 VAL A N 1
ATOM 952 C CA . VAL A 1 118 ? -5.41 6.738 7.566 1 94.44 118 VAL A CA 1
ATOM 953 C C . VAL A 1 118 ? -5.07 8.211 7.812 1 94.44 118 VAL A C 1
ATOM 955 O O . VAL A 1 118 ? -5.148 8.688 8.945 1 94.44 118 VAL A O 1
ATOM 958 N N . SER A 1 119 ? -4.734 8.969 6.742 1 95.5 119 SER A N 1
ATOM 959 C CA . SER A 1 119 ? -4.387 10.375 6.883 1 95.5 119 SER A CA 1
ATOM 960 C C . SER A 1 119 ? -5.574 11.188 7.391 1 95.5 119 SER A C 1
ATOM 962 O O . SER A 1 119 ? -5.406 12.094 8.211 1 95.5 119 SER A O 1
ATOM 964 N N . MET A 1 120 ? -6.73 10.836 6.926 1 94.62 120 MET A N 1
ATOM 965 C CA . MET A 1 120 ? -7.934 11.531 7.371 1 94.62 120 MET A CA 1
ATOM 966 C C . MET A 1 120 ? -8.227 11.234 8.836 1 94.62 120 MET A C 1
ATOM 968 O O . MET A 1 120 ? -8.641 12.117 9.586 1 94.62 120 MET A O 1
ATOM 972 N N . ILE A 1 121 ? -7.984 10.062 9.266 1 92.31 121 ILE A N 1
ATOM 973 C CA . ILE A 1 121 ? -8.18 9.664 10.656 1 92.31 121 ILE A CA 1
ATOM 974 C C . ILE A 1 121 ? -7.16 10.367 11.539 1 92.31 121 ILE A C 1
ATOM 976 O O . ILE A 1 121 ? -7.496 10.844 12.625 1 92.31 121 ILE A O 1
ATOM 980 N N . VAL A 1 122 ? -5.914 10.469 11.086 1 93.56 122 VAL A N 1
ATOM 981 C CA . VAL A 1 122 ? -4.883 11.195 11.82 1 93.56 122 VAL A CA 1
ATOM 982 C C . VAL A 1 122 ? -5.301 12.648 11.992 1 93.56 122 VAL A C 1
ATOM 984 O O . VAL A 1 122 ? -5.137 13.227 13.07 1 93.56 122 VAL A O 1
ATOM 987 N N . GLY A 1 123 ? -5.816 13.25 10.914 1 92.94 123 GLY A N 1
ATOM 988 C CA . GLY A 1 123 ? -6.344 14.609 11 1 92.94 123 GLY A CA 1
ATOM 989 C C . GLY A 1 123 ? -7.461 14.75 12.016 1 92.94 123 GLY A C 1
ATOM 990 O O . GLY A 1 123 ? -7.5 15.727 12.766 1 92.94 123 GLY A O 1
ATOM 991 N N . GLU A 1 124 ? -8.336 13.805 12.031 1 91.12 124 GLU A N 1
ATOM 992 C CA . GLU A 1 124 ? -9.445 13.828 12.984 1 91.12 124 GLU A CA 1
ATOM 993 C C . GLU A 1 124 ? -8.938 13.773 14.422 1 91.12 124 GLU A C 1
ATOM 995 O O . GLU A 1 124 ? -9.438 14.477 15.297 1 91.12 124 GLU A O 1
ATOM 1000 N N . VAL A 1 125 ? -7.98 12.914 14.688 1 91.12 125 VAL A N 1
ATOM 1001 C CA . VAL A 1 125 ? -7.391 12.789 16.016 1 91.12 125 VAL A CA 1
ATOM 1002 C C . VAL A 1 125 ? -6.73 14.109 16.406 1 91.12 125 VAL A C 1
ATOM 1004 O O . VAL A 1 125 ? -6.836 14.539 17.562 1 91.12 125 VAL A O 1
ATOM 1007 N N . ALA A 1 126 ? -6.07 14.742 15.43 1 92.12 126 ALA A N 1
ATOM 1008 C CA . ALA A 1 126 ? -5.441 16.031 15.688 1 92.12 126 ALA A CA 1
ATOM 1009 C C . ALA A 1 126 ? -6.48 17.078 16.109 1 92.12 126 ALA A C 1
ATOM 1011 O O . ALA A 1 126 ? -6.246 17.859 17.031 1 92.12 126 ALA A O 1
ATOM 1012 N N . CYS A 1 127 ? -7.598 17.094 15.492 1 91.38 127 CYS A N 1
ATOM 1013 C CA . CYS A 1 127 ? -8.672 18.016 15.828 1 91.38 127 CYS A CA 1
ATOM 1014 C C . CYS A 1 127 ? -9.195 17.75 17.234 1 91.38 127 CYS A C 1
ATOM 1016 O O . CYS A 1 127 ? -9.453 18.688 17.984 1 91.38 127 CYS A O 1
ATOM 1018 N N . GLN A 1 128 ? -9.297 16.547 17.562 1 89.38 128 GLN A N 1
ATOM 1019 C CA . GLN A 1 128 ? -9.828 16.156 18.859 1 89.38 128 GLN A CA 1
ATOM 1020 C C . GLN A 1 128 ? -8.867 16.531 19.984 1 89.38 128 GLN A C 1
ATOM 1022 O O . GLN A 1 128 ? -9.297 16.875 21.078 1 89.38 128 GLN A O 1
ATOM 1027 N N . ARG A 1 129 ? -7.633 16.562 19.688 1 90.5 129 ARG A N 1
ATOM 1028 C CA . ARG A 1 129 ? -6.625 16.781 20.719 1 90.5 129 ARG A CA 1
ATOM 1029 C C . ARG A 1 129 ? -6.234 18.25 20.812 1 90.5 129 ARG A C 1
ATOM 1031 O O . ARG A 1 129 ? -5.527 18.672 21.734 1 90.5 129 ARG A O 1
ATOM 1038 N N . ALA A 1 130 ? -6.645 18.969 19.812 1 91.38 130 ALA A N 1
ATOM 1039 C CA . ALA A 1 130 ? -6.309 20.391 19.797 1 91.38 130 ALA A CA 1
ATOM 1040 C C . ALA A 1 130 ? -6.867 21.109 21.016 1 91.38 130 ALA A C 1
ATOM 1042 O O . ALA A 1 130 ? -7.996 20.844 21.438 1 91.38 130 ALA A O 1
ATOM 1043 N N . PRO A 1 131 ? -6.02 22.047 21.594 1 89.62 131 PRO A N 1
ATOM 1044 C CA . PRO A 1 131 ? -6.547 22.844 22.703 1 89.62 131 PRO A CA 1
ATOM 1045 C C . PRO A 1 131 ? -7.711 23.75 22.281 1 89.62 131 PRO A C 1
ATOM 1047 O O . PRO A 1 131 ? -7.75 24.219 21.141 1 89.62 131 PRO A O 1
ATOM 1050 N N . TRP A 1 132 ? -8.531 24.062 23.219 1 87.94 132 TRP A N 1
ATOM 1051 C CA . TRP A 1 132 ? -9.805 24.734 22.969 1 87.94 132 TRP A CA 1
ATOM 1052 C C . TRP A 1 132 ? -9.594 26.031 22.203 1 87.94 132 TRP A C 1
ATOM 1054 O O . TRP A 1 132 ? -10.297 26.297 21.234 1 87.94 132 TRP A O 1
ATOM 1064 N N . PRO A 1 133 ? -8.656 26.828 22.469 1 85.75 133 PRO A N 1
ATOM 1065 C CA . PRO A 1 133 ? -8.523 28.094 21.75 1 85.75 133 PRO A CA 1
ATOM 1066 C C . PRO A 1 133 ? -8.086 27.922 20.297 1 85.75 133 PRO A C 1
ATOM 1068 O O . PRO A 1 133 ? -8.305 28.797 19.469 1 85.75 133 PRO A O 1
ATOM 1071 N N . ALA A 1 134 ? -7.531 26.766 20.031 1 85.44 134 ALA A N 1
ATOM 1072 C CA . ALA A 1 134 ? -6.977 26.531 18.703 1 85.44 134 ALA A CA 1
ATOM 1073 C C . ALA A 1 134 ? -7.816 25.531 17.906 1 85.44 134 ALA A C 1
ATOM 1075 O O . ALA A 1 134 ? -7.555 25.281 16.734 1 85.44 134 ALA A O 1
ATOM 1076 N N . LYS A 1 135 ? -8.82 25.016 18.516 1 89.94 135 LYS A N 1
ATOM 1077 C CA . LYS A 1 135 ? -9.586 23.891 17.969 1 89.94 135 LYS A CA 1
ATOM 1078 C C . LYS A 1 135 ? -10.195 24.266 16.609 1 89.94 135 LYS A C 1
ATOM 1080 O O . LYS A 1 135 ? -10.133 23.484 15.664 1 89.94 135 LYS A O 1
ATOM 1085 N N . TYR A 1 136 ? -10.727 25.438 16.531 1 88.62 136 TYR A N 1
ATOM 1086 C CA . TYR A 1 136 ? -11.391 25.859 15.305 1 88.62 136 TYR A CA 1
ATOM 1087 C C . TYR A 1 136 ? -10.383 26.016 14.172 1 88.62 136 TYR A C 1
ATOM 1089 O O . TYR A 1 136 ? -10.664 25.656 13.023 1 88.62 136 TYR A O 1
ATOM 1097 N N . LEU A 1 137 ? -9.281 26.484 14.484 1 87.25 137 LEU A N 1
ATOM 1098 C CA . LEU A 1 137 ? -8.25 26.703 13.477 1 87.25 137 LEU A CA 1
ATOM 1099 C C . LEU A 1 137 ? -7.676 25.375 12.992 1 87.25 137 LEU A C 1
ATOM 1101 O O . LEU A 1 137 ? -7.426 25.203 11.797 1 87.25 137 LEU A O 1
ATOM 1105 N N . VAL A 1 138 ? -7.473 24.469 13.922 1 91.75 138 VAL A N 1
ATOM 1106 C CA . VAL A 1 138 ? -6.977 23.141 13.57 1 91.75 138 VAL A CA 1
ATOM 1107 C C . VAL A 1 138 ? -7.98 22.438 12.664 1 91.75 138 VAL A C 1
ATOM 1109 O O . VAL A 1 138 ? -7.605 21.859 11.633 1 91.75 138 VAL A O 1
ATOM 1112 N N . LYS A 1 139 ? -9.172 22.562 13.039 1 92.19 139 LYS A N 1
ATOM 1113 C CA . LYS A 1 139 ? -10.234 21.953 12.242 1 92.19 139 LYS A CA 1
ATOM 1114 C C . LYS A 1 139 ? -10.266 22.562 10.836 1 92.19 139 LYS A C 1
ATOM 1116 O O . LYS A 1 139 ? -10.484 21.844 9.852 1 92.19 139 LYS A O 1
ATOM 1121 N N . PHE A 1 140 ? -10.07 23.797 10.734 1 91.38 140 PHE A N 1
ATOM 1122 C CA . PHE A 1 140 ? -10.086 24.469 9.438 1 91.38 140 PHE A CA 1
ATOM 1123 C C . PHE A 1 140 ? -8.938 24 8.562 1 91.38 140 PHE A C 1
ATOM 1125 O O . PHE A 1 140 ? -9.141 23.672 7.387 1 91.38 140 PHE A O 1
ATOM 1132 N N . ILE A 1 141 ? -7.809 23.906 9.07 1 91.56 141 ILE A N 1
ATOM 1133 C CA . ILE A 1 141 ? -6.613 23.516 8.32 1 91.56 141 ILE A CA 1
ATOM 1134 C C . ILE A 1 141 ? -6.727 22.062 7.875 1 91.56 141 ILE A C 1
ATOM 1136 O O . ILE A 1 141 ? -6.465 21.75 6.715 1 91.56 141 ILE A O 1
ATOM 1140 N N . VAL A 1 142 ? -7.141 21.203 8.812 1 92.81 142 VAL A N 1
ATOM 1141 C CA . VAL A 1 142 ? -7.293 19.781 8.523 1 92.81 142 VAL A CA 1
ATOM 1142 C C . VAL A 1 142 ? -8.352 19.594 7.441 1 92.81 142 VAL A C 1
ATOM 1144 O O . VAL A 1 142 ? -8.156 18.828 6.5 1 92.81 142 VAL A O 1
ATOM 1147 N N . SER A 1 143 ? -9.406 20.328 7.602 1 92.75 143 SER A N 1
ATOM 1148 C CA . SER A 1 143 ? -10.492 20.234 6.625 1 92.75 143 SER A CA 1
ATOM 1149 C C . SER A 1 143 ? -10.023 20.672 5.242 1 92.75 143 SER A C 1
ATOM 1151 O O . SER A 1 143 ? -10.422 20.078 4.234 1 92.75 143 SER A O 1
ATOM 1153 N N . LYS A 1 144 ? -9.25 21.672 5.164 1 92.12 144 LYS A N 1
ATOM 1154 C CA . LYS A 1 144 ? -8.742 22.156 3.885 1 92.12 144 LYS A CA 1
ATOM 1155 C C . LYS A 1 144 ? -7.789 21.141 3.252 1 92.12 144 LYS A C 1
ATOM 1157 O O . LYS A 1 144 ? -7.863 20.891 2.049 1 92.12 144 LYS A O 1
ATOM 1162 N N . MET A 1 145 ? -6.922 20.578 4.027 1 92.38 145 MET A N 1
ATOM 1163 C CA . MET A 1 145 ? -6.027 19.531 3.529 1 92.38 145 MET A CA 1
ATOM 1164 C C . MET A 1 145 ? -6.816 18.328 3.021 1 92.38 145 MET A C 1
ATOM 1166 O O . MET A 1 145 ? -6.527 17.812 1.947 1 92.38 145 MET A O 1
ATOM 1170 N N . ASN A 1 146 ? -7.77 17.922 3.83 1 93.56 146 ASN A N 1
ATOM 1171 C CA . ASN A 1 146 ? -8.617 16.797 3.426 1 93.56 146 ASN A CA 1
ATOM 1172 C C . ASN A 1 146 ? -9.305 17.078 2.094 1 93.56 146 ASN A C 1
ATOM 1174 O O . ASN A 1 146 ? -9.242 16.266 1.174 1 93.56 146 ASN A O 1
ATOM 1178 N N . SER A 1 147 ? -9.945 18.25 2.006 1 92.5 147 SER A N 1
ATOM 1179 C CA . SER A 1 147 ? -10.742 18.562 0.828 1 92.5 147 SER A CA 1
ATOM 1180 C C . SER A 1 147 ? -9.867 18.703 -0.411 1 92.5 147 SER A C 1
ATOM 1182 O O . SER A 1 147 ? -10.289 18.375 -1.519 1 92.5 147 SER A O 1
ATOM 1184 N N . GLU A 1 148 ? -8.664 19.156 -0.253 1 91.5 148 GLU A N 1
ATOM 1185 C CA . GLU A 1 148 ? -7.812 19.484 -1.396 1 91.5 148 GLU A CA 1
ATOM 1186 C C . GLU A 1 148 ? -7.035 18.25 -1.867 1 91.5 148 GLU A C 1
ATOM 1188 O O . GLU A 1 148 ? -6.543 18.219 -2.998 1 91.5 148 GLU A O 1
ATOM 1193 N N . TYR A 1 149 ? -6.941 17.25 -1.005 1 93.88 149 TYR A N 1
ATOM 1194 C CA . TYR A 1 149 ? -6.117 16.125 -1.441 1 93.88 149 TYR A CA 1
ATOM 1195 C C . TYR A 1 149 ? -6.781 14.797 -1.101 1 93.88 149 TYR A C 1
ATOM 1197 O O . TYR A 1 149 ? -7.188 14.055 -1.995 1 93.88 149 TYR A O 1
ATOM 1205 N N . TYR A 1 150 ? -7.02 14.531 0.136 1 95.75 150 TYR A N 1
ATOM 1206 C CA . TYR A 1 150 ? -7.367 13.188 0.581 1 95.75 150 TYR A CA 1
ATOM 1207 C C . TYR A 1 150 ? -8.781 12.828 0.153 1 95.75 150 TYR A C 1
ATOM 1209 O O . TYR A 1 150 ? -9.031 11.711 -0.325 1 95.75 150 TYR A O 1
ATOM 1217 N N . VAL A 1 151 ? -9.688 13.742 0.334 1 95.44 151 VAL A N 1
ATOM 1218 C CA . VAL A 1 151 ? -11.078 13.469 -0.014 1 95.44 151 VAL A CA 1
ATOM 1219 C C . VAL A 1 151 ? -11.211 13.281 -1.524 1 95.44 151 VAL A C 1
ATOM 1221 O O . VAL A 1 151 ? -11.914 12.383 -1.988 1 95.44 151 VAL A O 1
ATOM 1224 N N . LYS A 1 152 ? -10.539 14.109 -2.299 1 94.25 152 LYS A N 1
ATOM 1225 C CA . LYS A 1 152 ? -10.57 13.992 -3.754 1 94.25 152 LYS A CA 1
ATOM 1226 C C . LYS A 1 152 ? -10.055 12.633 -4.211 1 94.25 152 LYS A C 1
ATOM 1228 O O . LYS A 1 152 ? -10.672 11.977 -5.047 1 94.25 152 LYS A O 1
ATOM 1233 N N . ARG A 1 153 ? -8.945 12.219 -3.619 1 95.56 153 ARG A N 1
ATOM 1234 C CA . ARG A 1 153 ? -8.359 10.93 -3.973 1 95.56 153 ARG A CA 1
ATOM 1235 C C . ARG A 1 153 ? -9.266 9.781 -3.535 1 95.56 153 ARG A C 1
ATOM 1237 O O . ARG A 1 153 ? -9.453 8.812 -4.273 1 95.56 153 ARG A O 1
ATOM 1244 N N . LEU A 1 154 ? -9.773 9.891 -2.348 1 96.25 154 LEU A N 1
ATOM 1245 C CA . LEU A 1 154 ? -10.664 8.852 -1.842 1 96.25 154 LEU A CA 1
ATOM 1246 C C . LEU A 1 154 ? -11.898 8.719 -2.734 1 96.25 154 LEU A C 1
ATOM 1248 O O . LEU A 1 154 ? -12.273 7.602 -3.105 1 96.25 154 LEU A O 1
ATOM 1252 N N . LYS A 1 155 ? -12.492 9.836 -3.102 1 95.69 155 LYS A N 1
ATOM 1253 C CA . LYS A 1 155 ? -13.68 9.805 -3.951 1 95.69 155 LYS A CA 1
ATOM 1254 C C . LYS A 1 155 ? -13.375 9.188 -5.312 1 95.69 155 LYS A C 1
ATOM 1256 O O . LYS A 1 155 ? -14.172 8.414 -5.844 1 95.69 155 LYS A O 1
ATOM 1261 N N . THR A 1 156 ? -12.242 9.547 -5.879 1 96.94 156 THR A N 1
ATOM 1262 C CA . THR A 1 156 ? -11.828 8.961 -7.152 1 96.94 156 THR A CA 1
ATOM 1263 C C . THR A 1 156 ? -11.727 7.445 -7.043 1 96.94 156 THR A C 1
ATOM 1265 O O . THR A 1 156 ? -12.211 6.723 -7.914 1 96.94 156 THR A O 1
ATOM 1268 N N . ASN A 1 157 ? -11.148 6.98 -5.984 1 97.94 157 ASN A N 1
ATOM 1269 C CA . ASN A 1 157 ? -10.977 5.547 -5.777 1 97.94 157 ASN A CA 1
ATOM 1270 C C . ASN A 1 157 ? -12.32 4.859 -5.523 1 97.94 157 ASN A C 1
ATOM 1272 O O . ASN A 1 157 ? -12.547 3.746 -6.004 1 97.94 157 ASN A O 1
ATOM 1276 N N . LEU A 1 158 ? -13.164 5.5 -4.746 1 97.31 158 LEU A N 1
ATOM 1277 C CA . LEU A 1 158 ? -14.484 4.941 -4.496 1 97.31 158 LEU A CA 1
ATOM 1278 C C . LEU A 1 158 ? -15.297 4.871 -5.785 1 97.31 158 LEU A C 1
ATOM 1280 O O . LEU A 1 158 ? -16.016 3.902 -6.016 1 97.31 158 LEU A O 1
ATOM 1284 N N . ASN A 1 159 ? -15.164 5.887 -6.625 1 97.69 159 ASN A N 1
ATOM 1285 C CA . ASN A 1 159 ? -15.828 5.867 -7.922 1 97.69 159 ASN A CA 1
ATOM 1286 C C . ASN A 1 159 ? -15.336 4.715 -8.789 1 97.69 159 ASN A C 1
ATOM 1288 O O . ASN A 1 159 ? -16.125 4.059 -9.469 1 97.69 159 ASN A O 1
ATOM 1292 N N . PHE A 1 160 ? -14.062 4.5 -8.781 1 98.5 160 PHE A N 1
ATOM 1293 C CA . PHE A 1 160 ? -13.484 3.381 -9.508 1 98.5 160 PHE A CA 1
ATOM 1294 C C . PHE A 1 160 ? -14.094 2.061 -9.055 1 98.5 160 PHE A C 1
ATOM 1296 O O . PHE A 1 160 ? -14.523 1.252 -9.883 1 98.5 160 PHE A O 1
ATOM 1303 N N . LEU A 1 161 ? -14.18 1.853 -7.73 1 98.56 161 LEU A N 1
ATOM 1304 C CA . LEU A 1 161 ? -14.727 0.621 -7.168 1 98.56 161 LEU A CA 1
ATOM 1305 C C . LEU A 1 161 ? -16.219 0.5 -7.469 1 98.56 161 LEU A C 1
ATOM 1307 O O . LEU A 1 161 ? -16.703 -0.578 -7.828 1 98.56 161 LEU A O 1
ATOM 1311 N N . GLU A 1 162 ? -16.906 1.615 -7.32 1 98.06 162 GLU A N 1
ATOM 1312 C CA . GLU A 1 162 ? -18.328 1.67 -7.629 1 98.06 162 GLU A CA 1
ATOM 1313 C C . GLU A 1 162 ? -18.594 1.267 -9.078 1 98.06 162 GLU A C 1
ATOM 1315 O O . GLU A 1 162 ? -19.484 0.447 -9.344 1 98.06 162 GLU A O 1
ATOM 1320 N N . ASP A 1 163 ? -17.812 1.824 -9.992 1 97.75 163 ASP A N 1
ATOM 1321 C CA . ASP A 1 163 ? -17.969 1.561 -11.422 1 97.75 163 ASP A CA 1
ATOM 1322 C C . ASP A 1 163 ? -17.641 0.105 -11.75 1 97.75 163 ASP A C 1
ATOM 1324 O O . ASP A 1 163 ? -18.281 -0.497 -12.617 1 97.75 163 ASP A O 1
ATOM 1328 N N . THR A 1 164 ? -16.656 -0.443 -11.062 1 97.56 164 THR A N 1
ATOM 1329 C CA . THR A 1 164 ? -16.281 -1.836 -11.273 1 97.56 164 THR A CA 1
ATOM 1330 C C . THR A 1 164 ? -17.438 -2.77 -10.93 1 97.56 164 THR A C 1
ATOM 1332 O O . THR A 1 164 ? -17.766 -3.676 -11.703 1 97.56 164 THR A O 1
ATOM 1335 N N . LEU A 1 165 ? -18.062 -2.555 -9.82 1 97.94 165 LEU A N 1
ATOM 1336 C CA . LEU A 1 165 ? -19.172 -3.395 -9.391 1 97.94 165 LEU A CA 1
ATOM 1337 C C . LEU A 1 165 ? -20.391 -3.182 -10.281 1 97.94 165 LEU A C 1
ATOM 1339 O O . LEU A 1 165 ? -21.141 -4.125 -10.555 1 97.94 165 LEU A O 1
ATOM 1343 N N . ALA A 1 166 ? -20.609 -1.952 -10.734 1 97.19 166 ALA A N 1
ATOM 1344 C CA . ALA A 1 166 ? -21.734 -1.632 -11.609 1 97.19 166 ALA A CA 1
ATOM 1345 C C . ALA A 1 166 ? -21.625 -2.381 -12.938 1 97.19 166 ALA A C 1
ATOM 1347 O O . ALA A 1 166 ? -22.625 -2.9 -13.445 1 97.19 166 ALA A O 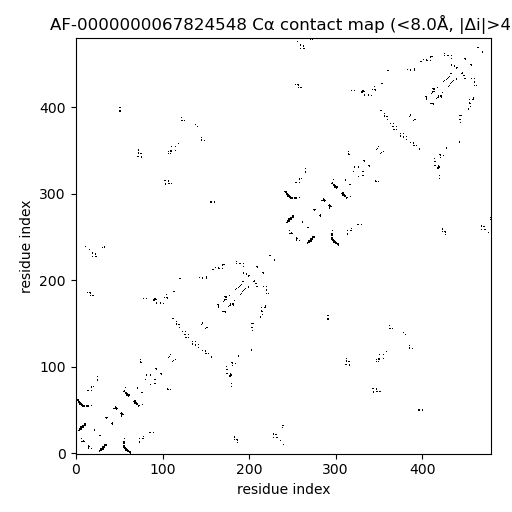1
ATOM 1348 N N . LYS A 1 167 ? -20.484 -2.486 -13.508 1 94.56 167 LYS A N 1
ATOM 1349 C CA . LYS A 1 167 ? -20.25 -3.082 -14.82 1 94.56 167 LYS A CA 1
ATOM 1350 C C . LYS A 1 167 ? -20.484 -4.59 -14.789 1 94.56 167 LYS A C 1
ATOM 1352 O O . LYS A 1 167 ? -20.891 -5.18 -15.789 1 94.56 167 LYS A O 1
ATOM 1357 N N . LYS A 1 168 ? -20.312 -5.27 -13.734 1 90.56 168 LYS A N 1
ATOM 1358 C CA . LYS A 1 168 ? -20.469 -6.719 -13.656 1 90.56 168 LYS A CA 1
ATOM 1359 C C . LYS A 1 168 ? -21.812 -7.086 -13.023 1 90.56 168 LYS A C 1
ATOM 1361 O O . LYS A 1 168 ? -22.062 -8.258 -12.727 1 90.56 168 LYS A O 1
ATOM 1366 N N . GLU A 1 169 ? -22.719 -6.062 -12.781 1 81.69 169 GLU A N 1
ATOM 1367 C CA . GLU A 1 169 ? -24.047 -6.219 -12.203 1 81.69 169 GLU A CA 1
ATOM 1368 C C . GLU A 1 169 ? -23.969 -6.648 -10.742 1 81.69 169 GLU A C 1
ATOM 1370 O O . GLU A 1 169 ? -24.797 -7.438 -10.281 1 81.69 169 GLU A O 1
ATOM 1375 N N . GLY A 1 170 ? -22.891 -6.238 -10.039 1 79.62 170 GLY A N 1
ATOM 1376 C CA . GLY A 1 170 ? -22.734 -6.453 -8.609 1 79.62 170 GLY A CA 1
ATOM 1377 C C . GLY A 1 170 ? -22 -7.746 -8.281 1 79.62 170 GLY A C 1
ATOM 1378 O O . GLY A 1 170 ? -21.281 -8.289 -9.117 1 79.62 170 GLY A O 1
ATOM 1379 N N . GLY A 1 171 ? -22 -8.016 -6.93 1 93.75 171 GLY A N 1
ATOM 1380 C CA . GLY A 1 171 ? -21.328 -9.227 -6.48 1 93.75 171 GLY A CA 1
ATOM 1381 C C . GLY A 1 171 ? -19.922 -8.969 -5.953 1 93.75 171 GLY A C 1
ATOM 1382 O O . GLY A 1 171 ? -19.703 -8.016 -5.203 1 93.75 171 GLY A O 1
ATOM 1383 N N . PHE A 1 172 ? -18.984 -9.898 -6.32 1 97.88 172 PHE A N 1
ATOM 1384 C CA . PHE A 1 172 ? -17.609 -9.82 -5.859 1 97.88 172 PHE A CA 1
ATOM 1385 C C . PHE A 1 172 ? -16.75 -9.031 -6.844 1 97.88 172 PHE A C 1
ATOM 1387 O O . PHE A 1 172 ? -17.156 -8.82 -7.988 1 97.88 172 PHE A O 1
ATOM 1394 N N . PHE A 1 173 ? -15.664 -8.516 -6.41 1 98.19 173 PHE A N 1
ATOM 1395 C CA . PHE A 1 173 ? -14.844 -7.613 -7.207 1 98.19 173 PHE A CA 1
ATOM 1396 C C . PHE A 1 173 ? -14.203 -8.352 -8.375 1 98.19 173 PHE A C 1
ATOM 1398 O O . PHE A 1 173 ? -14.008 -7.777 -9.445 1 98.19 173 PHE A O 1
ATOM 1405 N N . VAL A 1 174 ? -13.805 -9.609 -8.109 1 97.88 174 VAL A N 1
ATOM 1406 C CA . VAL A 1 174 ? -13.141 -10.375 -9.156 1 97.88 174 VAL A CA 1
ATOM 1407 C C . VAL A 1 174 ? -13.906 -11.672 -9.414 1 97.88 174 VAL A C 1
ATOM 1409 O O . VAL A 1 174 ? -14.141 -12.453 -8.492 1 97.88 174 VAL A O 1
ATOM 1412 N N . GLY A 1 175 ? -14.211 -11.859 -10.594 1 94.75 175 GLY A N 1
ATOM 1413 C CA . GLY A 1 175 ? -14.953 -13.07 -10.93 1 94.75 175 GLY A CA 1
ATOM 1414 C C . GLY A 1 175 ? -16.312 -13.125 -10.266 1 94.75 175 GLY A C 1
ATOM 1415 O O . GLY A 1 175 ? -16.969 -12.102 -10.078 1 94.75 175 GLY A O 1
ATOM 1416 N N . ASP A 1 176 ? -16.797 -14.367 -10.008 1 93.25 176 ASP A N 1
ATOM 1417 C CA . ASP A 1 176 ? -18.156 -14.555 -9.5 1 93.25 176 ASP A CA 1
ATOM 1418 C C . ASP A 1 176 ? -18.141 -15.188 -8.109 1 93.25 176 ASP A C 1
ATOM 1420 O O . ASP A 1 176 ? -19.141 -15.758 -7.672 1 93.25 176 ASP A O 1
ATOM 1424 N N . LYS A 1 177 ? -17.016 -15.086 -7.477 1 95.75 177 LYS A N 1
ATOM 1425 C CA . LYS A 1 177 ? -16.922 -15.641 -6.129 1 95.75 177 LYS A CA 1
ATOM 1426 C C . LYS A 1 177 ? -16 -14.789 -5.25 1 95.75 177 LYS A C 1
ATOM 1428 O O . LYS A 1 177 ? -15.328 -13.891 -5.746 1 95.75 177 LYS A O 1
ATOM 1433 N N . LEU A 1 178 ? -16.047 -15.133 -3.98 1 98 178 LEU A N 1
ATOM 1434 C CA . LEU A 1 178 ? -15.188 -14.461 -3.008 1 98 178 LEU A CA 1
ATOM 1435 C C . LEU A 1 178 ? -13.719 -14.703 -3.32 1 98 178 LEU A C 1
ATOM 1437 O O . LEU A 1 178 ? -13.32 -15.836 -3.609 1 98 178 LEU A O 1
ATOM 1441 N N . THR A 1 179 ? -12.938 -13.648 -3.338 1 98.62 179 THR A N 1
ATOM 1442 C CA . THR A 1 179 ? -11.5 -13.773 -3.535 1 98.62 179 THR A CA 1
ATOM 1443 C C . THR A 1 179 ? -10.742 -12.891 -2.545 1 98.62 179 THR A C 1
ATOM 1445 O O . THR A 1 179 ? -11.352 -12.227 -1.701 1 98.62 179 THR A O 1
ATOM 1448 N N . GLY A 1 180 ? -9.438 -12.891 -2.666 1 98.81 180 GLY A N 1
ATOM 1449 C CA . GLY A 1 180 ? -8.609 -12.016 -1.854 1 98.81 180 GLY A CA 1
ATOM 1450 C C . GLY A 1 180 ? -8.906 -10.547 -2.061 1 98.81 180 GLY A C 1
ATOM 1451 O O . GLY A 1 180 ? -8.625 -9.719 -1.189 1 98.81 180 GLY A O 1
ATOM 1452 N N . ALA A 1 181 ? -9.469 -10.211 -3.217 1 98.81 181 ALA A N 1
ATOM 1453 C CA . ALA A 1 181 ? -9.82 -8.82 -3.506 1 98.81 181 ALA A CA 1
ATOM 1454 C C . ALA A 1 181 ? -10.898 -8.32 -2.549 1 98.81 181 ALA A C 1
ATOM 1456 O O . ALA A 1 181 ? -10.805 -7.211 -2.023 1 98.81 181 ALA A O 1
ATOM 1457 N N . ASP A 1 182 ? -11.883 -9.148 -2.301 1 98.88 182 ASP A N 1
ATOM 1458 C CA . ASP A 1 182 ? -12.961 -8.781 -1.391 1 98.88 182 ASP A CA 1
ATOM 1459 C C . ASP A 1 182 ? -12.461 -8.719 0.052 1 98.88 182 ASP A C 1
ATOM 1461 O O . ASP A 1 182 ? -12.836 -7.809 0.801 1 98.88 182 ASP A O 1
ATOM 1465 N N . ILE A 1 183 ? -11.648 -9.594 0.385 1 98.88 183 ILE A N 1
ATOM 1466 C CA . ILE A 1 183 ? -11.156 -9.68 1.756 1 98.88 183 ILE A CA 1
ATOM 1467 C C . ILE A 1 183 ? -10.328 -8.438 2.084 1 98.88 183 ILE A C 1
ATOM 1469 O O . ILE A 1 183 ? -10.516 -7.816 3.133 1 98.88 183 ILE A O 1
ATOM 1473 N N . ILE A 1 184 ? -9.445 -8.07 1.177 1 98.88 184 ILE A N 1
ATOM 1474 C CA . ILE A 1 184 ? -8.539 -6.965 1.465 1 98.88 184 ILE A CA 1
ATOM 1475 C C . ILE A 1 184 ? -9.32 -5.652 1.481 1 98.88 184 ILE A C 1
ATOM 1477 O O . ILE A 1 184 ? -8.977 -4.723 2.215 1 98.88 184 ILE A O 1
ATOM 1481 N N . LEU A 1 185 ? -10.406 -5.547 0.728 1 98.81 185 LEU A N 1
ATOM 1482 C CA . LEU A 1 185 ? -11.141 -4.297 0.576 1 98.81 185 LEU A CA 1
ATOM 1483 C C . LEU A 1 185 ? -12.18 -4.137 1.682 1 98.81 185 LEU A C 1
ATOM 1485 O O . LEU A 1 185 ? -12.727 -3.051 1.871 1 98.81 185 LEU A O 1
ATOM 1489 N N . GLU A 1 186 ? -12.422 -5.176 2.428 1 98.38 186 GLU A N 1
ATOM 1490 C CA . GLU A 1 186 ? -13.469 -5.156 3.449 1 98.38 186 GLU A CA 1
ATOM 1491 C C . GLU A 1 186 ? -13.195 -4.086 4.5 1 98.38 186 GLU A C 1
ATOM 1493 O O . GLU A 1 186 ? -14.094 -3.328 4.871 1 98.38 186 GLU A O 1
ATOM 1498 N N . TYR A 1 187 ? -12.008 -3.977 4.961 1 97.31 187 TYR A N 1
ATOM 1499 C CA . TYR A 1 187 ? -11.688 -3.094 6.078 1 97.31 187 TYR A CA 1
ATOM 1500 C C . TYR A 1 187 ? -11.852 -1.631 5.676 1 97.31 187 TYR A C 1
ATOM 1502 O O . TYR A 1 187 ? -12.602 -0.887 6.312 1 97.31 187 TYR A O 1
ATOM 1510 N N . PRO A 1 188 ? -11.211 -1.166 4.59 1 96.81 188 PRO A N 1
ATOM 1511 C CA . PRO A 1 188 ? -11.359 0.251 4.25 1 96.81 188 PRO A CA 1
ATOM 1512 C C . PRO A 1 188 ? -12.781 0.618 3.838 1 96.81 188 PRO A C 1
ATOM 1514 O O . PRO A 1 188 ? -13.25 1.72 4.133 1 96.81 188 PRO A O 1
ATOM 1517 N N . ILE A 1 189 ? -13.484 -0.29 3.207 1 97.31 189 ILE A N 1
ATOM 1518 C CA . ILE A 1 189 ? -14.797 0.057 2.662 1 97.31 189 ILE A CA 1
ATOM 1519 C C . ILE A 1 189 ? -15.867 -0.133 3.73 1 97.31 189 ILE A C 1
ATOM 1521 O O . ILE A 1 189 ? -16.625 0.793 4.035 1 97.31 189 ILE A O 1
ATOM 1525 N N . VAL A 1 190 ? -15.898 -1.282 4.336 1 96.75 190 VAL A N 1
ATOM 1526 C CA . VAL A 1 190 ? -16.969 -1.596 5.281 1 96.75 190 VAL A CA 1
ATOM 1527 C C . VAL A 1 190 ? -16.641 -0.978 6.645 1 96.75 190 VAL A C 1
ATOM 1529 O O . VAL A 1 190 ? -17.328 -0.046 7.082 1 96.75 190 VAL A O 1
ATOM 1532 N N . GLN A 1 191 ? -15.531 -1.298 7.223 1 94.44 191 GLN A N 1
ATOM 1533 C CA . GLN A 1 191 ? -15.25 -0.923 8.602 1 94.44 191 GLN A CA 1
ATOM 1534 C C . GLN A 1 191 ? -14.922 0.563 8.711 1 94.44 191 GLN A C 1
ATOM 1536 O O . GLN A 1 191 ? -15.414 1.248 9.609 1 94.44 191 GLN A O 1
ATOM 1541 N N . ASP A 1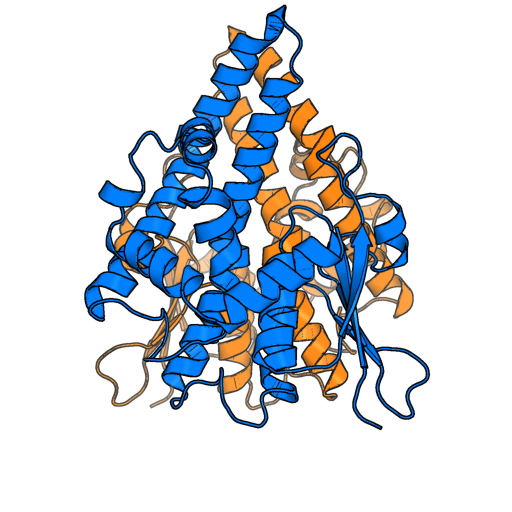 192 ? -14.172 1.092 7.789 1 94 192 ASP A N 1
ATOM 1542 C CA . ASP A 1 192 ? -13.742 2.482 7.906 1 94 192 ASP A CA 1
ATOM 1543 C C . ASP A 1 192 ? -14.836 3.436 7.426 1 94 192 ASP A C 1
ATOM 1545 O O . ASP A 1 192 ? -14.953 4.555 7.93 1 94 192 ASP A O 1
ATOM 1549 N N . LEU A 1 193 ? -15.633 3.014 6.414 1 94.88 193 LEU A N 1
ATOM 1550 C CA . LEU A 1 193 ? -16.484 4.004 5.77 1 94.88 193 LEU A CA 1
ATOM 1551 C C . LEU A 1 193 ? -17.953 3.699 6.023 1 94.88 193 LEU A C 1
ATOM 1553 O O . LEU A 1 193 ? -18.656 4.477 6.684 1 94.88 193 LEU A O 1
ATOM 1557 N N . PHE A 1 194 ? -18.406 2.543 5.664 1 95.31 194 PHE A N 1
ATOM 1558 C CA . PHE A 1 194 ? -19.844 2.307 5.586 1 95.31 194 PHE A CA 1
ATOM 1559 C C . PHE A 1 194 ? -20.406 1.946 6.953 1 95.31 194 PHE A C 1
ATOM 1561 O O . PHE A 1 194 ? -21.594 2.15 7.215 1 95.31 194 PHE A O 1
ATOM 1568 N N . SER A 1 195 ? -19.594 1.471 7.852 1 91.19 195 SER A N 1
ATOM 1569 C CA . SER A 1 195 ? -20.078 1.039 9.156 1 91.19 195 SER A CA 1
ATOM 1570 C C . SER A 1 195 ? -20.312 2.229 10.078 1 91.19 195 SER A C 1
ATOM 1572 O O . SER A 1 195 ? -20.984 2.107 11.102 1 91.19 195 SER A O 1
ATOM 1574 N N . ASP A 1 196 ? -19.75 3.385 9.758 1 85.75 196 ASP A N 1
ATOM 1575 C CA . ASP A 1 196 ? -19.891 4.574 10.594 1 85.75 196 ASP A CA 1
ATOM 1576 C C . ASP A 1 196 ? -20.109 5.82 9.742 1 85.75 196 ASP A C 1
ATOM 1578 O O . ASP A 1 196 ? -19.172 6.578 9.484 1 85.75 196 ASP A O 1
ATOM 1582 N N . PRO A 1 197 ? -21.344 6.059 9.484 1 82.5 197 PRO A N 1
ATOM 1583 C CA . PRO A 1 197 ? -21.641 7.215 8.641 1 82.5 197 PRO A CA 1
ATOM 1584 C C . PRO A 1 197 ? -21.203 8.531 9.266 1 82.5 197 PRO A C 1
ATOM 1586 O O . PRO A 1 197 ? -20.859 9.477 8.547 1 82.5 197 PRO A O 1
ATOM 1589 N N . VAL A 1 198 ? -21.219 8.602 10.531 1 82.38 198 VAL A N 1
ATOM 1590 C CA . VAL A 1 198 ? -20.797 9.805 11.227 1 82.38 198 VAL A CA 1
ATOM 1591 C C . VAL A 1 198 ? -19.297 10.023 11.023 1 82.38 198 VAL A C 1
ATOM 1593 O O . VAL A 1 198 ? -18.859 11.141 10.758 1 82.38 198 VAL A O 1
ATOM 1596 N N . ARG A 1 199 ? -18.641 8.977 11.047 1 80.38 199 ARG A N 1
ATOM 1597 C CA . ARG A 1 199 ? -17.203 9.062 10.797 1 80.38 199 ARG A CA 1
ATOM 1598 C C . ARG A 1 199 ? -16.922 9.5 9.367 1 80.38 199 ARG A C 1
ATOM 1600 O O . ARG A 1 199 ? -16.047 10.336 9.133 1 80.38 199 ARG A O 1
ATOM 1607 N N . ALA A 1 200 ? -17.641 8.945 8.422 1 85.25 200 ALA A N 1
ATOM 1608 C CA . ALA A 1 200 ? -17.453 9.297 7.016 1 85.25 200 ALA A CA 1
ATOM 1609 C C . ALA A 1 200 ? -17.672 10.797 6.801 1 85.25 200 ALA A C 1
ATOM 1611 O O . ALA A 1 200 ? -16.906 11.438 6.07 1 85.25 200 ALA A O 1
ATOM 1612 N N . LYS A 1 201 ? -18.641 11.344 7.512 1 83 201 LYS A N 1
ATOM 1613 C CA . LYS A 1 201 ? -18.922 12.773 7.43 1 83 201 LYS A CA 1
ATOM 1614 C C . LYS A 1 201 ? -17.781 13.586 8.039 1 83 201 LYS A C 1
ATOM 1616 O O . LYS A 1 201 ? -17.359 14.602 7.469 1 83 201 LYS A O 1
ATOM 1621 N N . ASN A 1 202 ? -17.312 13.117 9.125 1 79.81 202 ASN A N 1
ATOM 1622 C CA . ASN A 1 202 ? -16.219 13.797 9.805 1 79.81 202 ASN A CA 1
ATOM 1623 C C . ASN A 1 202 ? -14.938 13.781 8.969 1 79.81 202 ASN A C 1
ATOM 1625 O O . ASN A 1 202 ? -14.086 14.664 9.102 1 79.81 202 ASN A O 1
ATOM 1629 N N . LEU A 1 203 ? -14.891 12.805 8.094 1 80.25 203 LEU A N 1
ATOM 1630 C CA . LEU A 1 203 ? -13.711 12.672 7.246 1 80.25 203 LEU A CA 1
ATOM 1631 C C . LEU A 1 203 ? -13.836 13.531 5.996 1 80.25 203 LEU A C 1
ATOM 1633 O O . LEU A 1 203 ? -12.906 13.617 5.195 1 80.25 203 LEU A O 1
ATOM 1637 N N . GLY A 1 204 ? -15.047 14.164 5.836 1 81.56 204 GLY A N 1
ATOM 1638 C CA . GLY A 1 204 ? -15.188 15.109 4.738 1 81.56 204 GLY A CA 1
ATOM 1639 C C . GLY A 1 204 ? -16.031 14.57 3.598 1 81.56 204 GLY A C 1
ATOM 1640 O O . GLY A 1 204 ? -16.188 15.234 2.568 1 81.56 204 GLY A O 1
ATOM 1641 N N . LEU A 1 205 ? -16.453 13.352 3.826 1 88.12 205 LEU A N 1
ATOM 1642 C CA . LEU A 1 205 ? -17.391 12.812 2.84 1 88.12 205 LEU A CA 1
ATOM 1643 C C . LEU A 1 205 ? -18.812 13.289 3.131 1 88.12 205 LEU A C 1
ATOM 1645 O O . LEU A 1 205 ? -19.562 12.609 3.842 1 88.12 205 LEU A O 1
ATOM 1649 N N . ASN A 1 206 ? -19.141 14.383 2.666 1 85.5 206 ASN A N 1
ATOM 1650 C CA . ASN A 1 206 ? -20.422 15.016 2.945 1 85.5 206 ASN A CA 1
ATOM 1651 C C . ASN A 1 206 ? -21.516 14.484 2.029 1 85.5 206 ASN A C 1
ATOM 1653 O O . ASN A 1 206 ? -22.281 15.258 1.445 1 85.5 206 ASN A O 1
ATOM 1657 N N . VAL A 1 207 ? -21.516 13.203 1.869 1 87.56 207 VAL A N 1
ATOM 1658 C CA . VAL A 1 207 ? -22.562 12.539 1.093 1 87.56 207 VAL A CA 1
ATOM 1659 C C . VAL A 1 207 ? -23.062 11.32 1.857 1 87.56 207 VAL A C 1
ATOM 1661 O O . VAL A 1 207 ? -22.375 10.781 2.717 1 87.56 207 VAL A O 1
ATOM 1664 N N . LYS A 1 208 ? -24.375 11.031 1.561 1 92.25 208 LYS A N 1
ATOM 1665 C CA . LYS A 1 208 ? -24.844 9.719 2 1 92.25 208 LYS A CA 1
ATOM 1666 C C . LYS A 1 208 ? -24.203 8.609 1.175 1 92.25 208 LYS A C 1
ATOM 1668 O O . LYS A 1 208 ? -24.547 8.43 0.002 1 92.25 208 LYS A O 1
ATOM 1673 N N . LEU A 1 209 ? -23.328 7.828 1.816 1 94.56 209 LEU A N 1
ATOM 1674 C CA . LEU A 1 209 ? -22.5 6.848 1.105 1 94.56 209 LEU A CA 1
ATOM 1675 C C . LEU A 1 209 ? -23.375 5.859 0.348 1 94.56 209 LEU A C 1
ATOM 1677 O O . LEU A 1 209 ? -23.078 5.496 -0.792 1 94.56 209 LEU A O 1
ATOM 1681 N N . GLU A 1 210 ? -24.5 5.441 0.973 1 95.06 210 GLU A N 1
ATOM 1682 C CA . GLU A 1 210 ? -25.375 4.438 0.369 1 95.06 210 GLU A CA 1
ATOM 1683 C C . GLU A 1 210 ? -26.031 4.973 -0.903 1 95.06 210 GLU A C 1
ATOM 1685 O O . GLU A 1 210 ? -26.344 4.203 -1.813 1 95.06 210 GLU A O 1
ATOM 1690 N N . GLU A 1 211 ? -26.219 6.254 -0.972 1 95.75 211 GLU A N 1
ATOM 1691 C CA . GLU A 1 211 ? -26.828 6.871 -2.148 1 95.75 211 GLU A CA 1
ATOM 1692 C C . GLU A 1 211 ? -25.766 7.207 -3.199 1 95.75 211 GLU A C 1
ATOM 1694 O O . GLU A 1 211 ? -26 7.035 -4.398 1 95.75 211 GLU A O 1
ATOM 1699 N N . ALA A 1 212 ? -24.641 7.668 -2.738 1 95.75 212 ALA A N 1
ATOM 1700 C CA . ALA A 1 212 ? -23.578 8.078 -3.646 1 95.75 212 ALA A CA 1
ATOM 1701 C C . ALA A 1 212 ? -22.922 6.867 -4.301 1 95.75 212 ALA A C 1
ATOM 1703 O O . ALA A 1 212 ? -22.453 6.945 -5.445 1 95.75 212 ALA A O 1
ATOM 1704 N N . PHE A 1 213 ? -22.844 5.766 -3.555 1 96.88 213 PHE A N 1
ATOM 1705 C CA . PHE A 1 213 ? -22.203 4.543 -4.016 1 96.88 213 PHE A CA 1
ATOM 1706 C C . PHE A 1 213 ? -23.094 3.334 -3.781 1 96.88 213 PHE A C 1
ATOM 1708 O O . PHE A 1 213 ? -22.766 2.453 -2.984 1 96.88 213 PHE A O 1
ATOM 1715 N N . PRO A 1 214 ? -24.125 3.219 -4.562 1 97.31 214 PRO A N 1
ATOM 1716 C CA . PRO A 1 214 ? -25.125 2.184 -4.309 1 97.31 214 PRO A CA 1
ATOM 1717 C C . PRO A 1 214 ? -24.594 0.773 -4.547 1 97.31 214 PRO A C 1
ATOM 1719 O O . PRO A 1 214 ? -25 -0.167 -3.855 1 97.31 214 PRO A O 1
ATOM 1722 N N . HIS A 1 215 ? -23.75 0.576 -5.504 1 98.12 215 HIS A N 1
ATOM 1723 C CA . HIS A 1 215 ? -23.234 -0.758 -5.766 1 98.12 215 HIS A CA 1
ATOM 1724 C C . HIS A 1 215 ? -22.25 -1.192 -4.676 1 98.12 215 HIS A C 1
ATOM 1726 O O . HIS A 1 215 ? -22.219 -2.367 -4.301 1 98.12 215 HIS A O 1
ATOM 1732 N N . LEU A 1 216 ? -21.469 -0.268 -4.195 1 97.75 216 LEU A N 1
ATOM 1733 C CA . LEU A 1 216 ? -20.625 -0.568 -3.045 1 97.75 216 LEU A CA 1
ATOM 1734 C C . LEU A 1 216 ? -21.469 -0.921 -1.824 1 97.75 216 LEU A C 1
ATOM 1736 O O . LEU A 1 216 ? -21.125 -1.838 -1.074 1 97.75 216 LEU A O 1
ATOM 1740 N N . TYR A 1 217 ? -22.516 -0.162 -1.683 1 96.94 217 TYR A N 1
ATOM 1741 C CA . TYR A 1 217 ? -23.391 -0.433 -0.553 1 96.94 217 TYR A CA 1
ATOM 1742 C C . TYR A 1 217 ? -23.969 -1.844 -0.633 1 96.94 217 TYR A C 1
ATOM 1744 O O . TYR A 1 217 ? -23.984 -2.566 0.366 1 96.94 217 TYR A O 1
ATOM 1752 N N . GLU A 1 218 ? -24.391 -2.227 -1.776 1 97.75 218 GLU A N 1
ATOM 1753 C CA . GLU A 1 218 ? -24.891 -3.586 -1.967 1 97.75 218 GLU A CA 1
ATOM 1754 C C . GLU A 1 218 ? -23.812 -4.617 -1.674 1 97.75 218 GLU A C 1
ATOM 1756 O O . GLU A 1 218 ? -24.094 -5.676 -1.106 1 97.75 218 GLU A O 1
ATOM 1761 N N . TRP A 1 219 ? -22.625 -4.316 -2.072 1 98.25 219 TRP A N 1
ATOM 1762 C CA . TRP A 1 219 ? -21.484 -5.199 -1.797 1 98.25 219 TRP A CA 1
ATOM 1763 C C . TRP A 1 219 ? -21.25 -5.328 -0.296 1 98.25 219 TRP A C 1
ATOM 1765 O O . TRP A 1 219 ? -20.984 -6.422 0.202 1 98.25 219 TRP A O 1
ATOM 1775 N N . THR A 1 220 ? -21.375 -4.23 0.436 1 97.75 220 THR A N 1
ATOM 1776 C CA . THR A 1 220 ? -21.188 -4.301 1.88 1 97.75 220 THR A CA 1
ATOM 1777 C C . THR A 1 220 ? -22.25 -5.203 2.52 1 97.75 220 THR A C 1
ATOM 1779 O O . THR A 1 220 ? -21.953 -5.938 3.465 1 97.75 220 THR A O 1
ATOM 1782 N N . LYS A 1 221 ? -23.422 -5.164 2.027 1 97.5 221 LYS A N 1
ATOM 1783 C CA . LYS A 1 221 ? -24.484 -6.027 2.527 1 97.5 221 LYS A CA 1
ATOM 1784 C C . LYS A 1 221 ? -24.203 -7.492 2.207 1 97.5 221 LYS A C 1
ATOM 1786 O O . LYS A 1 221 ? -24.438 -8.375 3.037 1 97.5 221 LYS A O 1
ATOM 1791 N N . LEU A 1 222 ? -23.781 -7.688 1.055 1 97.81 222 LEU A N 1
ATOM 1792 C CA . LEU A 1 222 ? -23.406 -9.039 0.655 1 97.81 222 LEU A CA 1
ATOM 1793 C C . LEU A 1 222 ? -22.344 -9.602 1.589 1 97.81 222 LEU A C 1
ATOM 1795 O O . LEU A 1 222 ? -22.484 -10.711 2.111 1 97.81 222 LEU A O 1
ATOM 1799 N N . ILE A 1 223 ? -21.281 -8.844 1.789 1 98 223 ILE A N 1
ATOM 1800 C CA . ILE A 1 223 ? -20.172 -9.273 2.639 1 98 223 ILE A CA 1
ATOM 1801 C C . ILE A 1 223 ? -20.688 -9.555 4.051 1 98 223 ILE A C 1
ATOM 1803 O O . ILE A 1 223 ? -20.328 -10.562 4.656 1 98 223 ILE A O 1
ATOM 1807 N N . ALA A 1 224 ? -21.547 -8.695 4.551 1 97.19 224 ALA A N 1
ATOM 1808 C CA . ALA A 1 224 ? -22.078 -8.82 5.902 1 97.19 224 ALA A CA 1
ATOM 1809 C C . ALA A 1 224 ? -22.938 -10.078 6.031 1 97.19 224 ALA A C 1
ATOM 1811 O O . ALA A 1 224 ? -23.094 -10.617 7.129 1 97.19 224 ALA A O 1
ATOM 1812 N N . SER A 1 225 ? -23.484 -10.516 4.953 1 97.75 225 SER A N 1
ATOM 1813 C CA . SER A 1 225 ? -24.422 -11.641 4.977 1 97.75 225 SER A CA 1
ATOM 1814 C C . SER A 1 225 ? -23.688 -12.977 4.914 1 97.75 225 SER A C 1
ATOM 1816 O O . SER A 1 225 ? -24.281 -14.031 5.156 1 97.75 225 SER A O 1
ATOM 1818 N N . LEU A 1 226 ? -22.406 -12.977 4.574 1 98 226 LEU A N 1
ATOM 1819 C CA . LEU A 1 226 ? -21.656 -14.219 4.434 1 98 226 LEU A CA 1
ATOM 1820 C C . LEU A 1 226 ? -21.484 -14.906 5.785 1 98 226 LEU A C 1
ATOM 1822 O O . LEU A 1 226 ? -20.984 -14.305 6.734 1 98 226 LEU A O 1
ATOM 1826 N N . PRO A 1 227 ? -21.844 -16.172 5.871 1 98.31 227 PRO A N 1
ATOM 1827 C CA . PRO A 1 227 ? -21.812 -16.859 7.164 1 98.31 227 PRO A CA 1
ATOM 1828 C C . PRO A 1 227 ? -20.406 -16.891 7.785 1 98.31 227 PRO A C 1
ATOM 1830 O O . PRO A 1 227 ? -20.266 -16.703 8.992 1 98.31 227 PRO A O 1
ATOM 1833 N N . ILE A 1 228 ? -19.453 -17.078 7.008 1 98.44 228 ILE A N 1
ATOM 1834 C CA . ILE A 1 228 ? -18.109 -17.203 7.555 1 98.44 228 ILE A CA 1
ATOM 1835 C C . ILE A 1 228 ? -17.609 -15.828 8 1 98.44 228 ILE A C 1
ATOM 1837 O O . ILE A 1 228 ? -16.859 -15.719 8.977 1 98.44 228 ILE A O 1
ATOM 1841 N N . ARG A 1 229 ? -18.016 -14.781 7.289 1 98.06 229 ARG A N 1
ATOM 1842 C CA . ARG A 1 229 ? -17.703 -13.438 7.758 1 98.06 229 ARG A CA 1
ATOM 1843 C C . ARG A 1 229 ? -18.328 -13.172 9.125 1 98.06 229 ARG A C 1
ATOM 1845 O O . ARG A 1 229 ? -17.688 -12.562 9.992 1 98.06 229 ARG A O 1
ATOM 1852 N N . GLN A 1 230 ? -19.516 -13.586 9.32 1 98.19 230 GLN A N 1
ATOM 1853 C CA . GLN A 1 230 ? -20.172 -13.461 10.609 1 98.19 230 GLN A CA 1
ATOM 1854 C C . GLN A 1 230 ? -19.438 -14.258 11.688 1 98.19 230 GLN A C 1
ATOM 1856 O O . GLN A 1 230 ? -19.281 -13.789 12.812 1 98.19 230 GLN A O 1
ATOM 1861 N N . LYS A 1 231 ? -19.062 -15.43 11.281 1 98.25 231 LYS A N 1
ATOM 1862 C CA . LYS A 1 231 ? -18.266 -16.25 12.203 1 98.25 231 LYS A CA 1
ATOM 1863 C C . LYS A 1 231 ? -16.984 -15.523 12.609 1 98.25 231 LYS A C 1
ATOM 1865 O O . LYS A 1 231 ? -16.594 -15.555 13.781 1 98.25 231 LYS A O 1
ATOM 1870 N N . ALA A 1 232 ? -16.312 -14.883 11.656 1 98.19 232 ALA A N 1
ATOM 1871 C CA . ALA A 1 232 ? -15.07 -14.148 11.922 1 98.19 232 ALA A CA 1
ATOM 1872 C C . ALA A 1 232 ? -15.312 -13.008 12.906 1 98.19 232 ALA A C 1
ATOM 1874 O O . ALA A 1 232 ? -14.508 -12.781 13.812 1 98.19 232 ALA A O 1
ATOM 1875 N N . MET A 1 233 ? -16.406 -12.344 12.703 1 96.94 233 MET A N 1
ATOM 1876 C CA . MET A 1 233 ? -16.766 -11.25 13.609 1 96.94 233 MET A CA 1
ATOM 1877 C C . MET A 1 233 ? -17.016 -11.766 15.023 1 96.94 233 MET A C 1
ATOM 1879 O O . MET A 1 233 ? -16.609 -11.133 16 1 96.94 233 MET A O 1
ATOM 1883 N N . ALA A 1 234 ? -17.656 -12.883 15.102 1 97.62 234 ALA A N 1
ATOM 1884 C CA . ALA A 1 234 ? -17.922 -13.5 16.406 1 97.62 234 ALA A CA 1
ATOM 1885 C C . ALA A 1 234 ? -16.609 -13.93 17.078 1 97.62 234 ALA A C 1
ATOM 1887 O O . ALA A 1 234 ? -16.469 -13.789 18.281 1 97.62 234 ALA A O 1
ATOM 1888 N N . THR A 1 235 ? -15.766 -14.453 16.25 1 97.25 235 THR A N 1
ATOM 1889 C CA . THR A 1 235 ? -14.461 -14.867 16.766 1 97.25 235 THR A CA 1
ATOM 1890 C C . THR A 1 235 ? -13.703 -13.672 17.344 1 97.25 235 THR A C 1
ATOM 1892 O O . THR A 1 235 ? -13.117 -13.773 18.422 1 97.25 235 THR A O 1
ATOM 1895 N N . GLU A 1 236 ? -13.703 -12.523 16.609 1 96.56 236 GLU A N 1
ATOM 1896 C CA . GLU A 1 236 ? -13.062 -11.305 17.109 1 96.56 236 GLU A CA 1
ATOM 1897 C C . GLU A 1 236 ? -13.68 -10.867 18.438 1 96.56 236 GLU A C 1
ATOM 1899 O O . GLU A 1 236 ? -12.961 -10.586 19.406 1 96.56 236 GLU A O 1
ATOM 1904 N N . LYS A 1 237 ? -15 -10.852 18.5 1 95.56 237 LYS A N 1
ATOM 1905 C CA . LYS A 1 237 ? -15.719 -10.383 19.688 1 95.56 237 LYS A CA 1
ATOM 1906 C C . LYS A 1 237 ? -15.438 -11.273 20.891 1 95.56 237 LYS A C 1
ATOM 1908 O O . LYS A 1 237 ? -15.297 -10.789 22.016 1 95.56 237 LYS A O 1
ATOM 1913 N N . ALA A 1 238 ? -15.297 -12.523 20.641 1 96.44 238 ALA A N 1
ATOM 1914 C CA . ALA A 1 238 ? -15.094 -13.492 21.703 1 96.44 238 ALA A CA 1
ATOM 1915 C C . ALA A 1 238 ? -13.711 -13.336 22.328 1 96.44 238 ALA A C 1
ATOM 1917 O O . ALA A 1 238 ? -13.477 -13.773 23.453 1 96.44 238 ALA A O 1
ATOM 1918 N N . ASN A 1 239 ?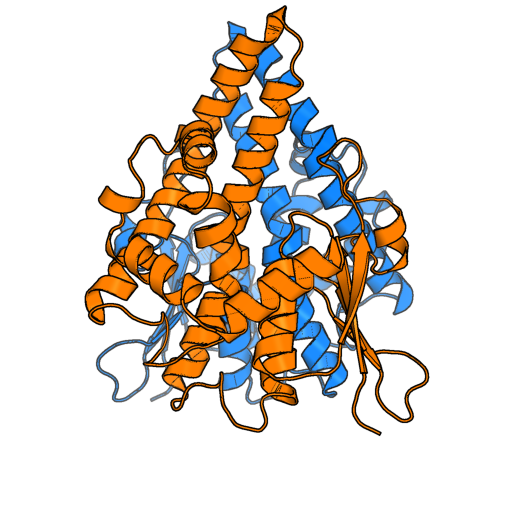 -12.797 -12.727 21.609 1 93.75 239 ASN A N 1
ATOM 1919 C CA . ASN A 1 239 ? -11.422 -12.609 22.078 1 93.75 239 ASN A CA 1
ATOM 1920 C C . ASN A 1 239 ? -11.125 -11.203 22.609 1 93.75 239 ASN A C 1
ATOM 1922 O O . ASN A 1 239 ? -10.023 -10.938 23.094 1 93.75 239 ASN A O 1
ATOM 1926 N N . LEU A 1 240 ? -12.07 -10.266 22.391 1 87.94 240 LEU A N 1
ATOM 1927 C CA . LEU A 1 240 ? -11.883 -8.883 22.828 1 87.94 240 LEU A CA 1
ATOM 1928 C C . LEU A 1 240 ? -12.336 -8.711 24.266 1 87.94 240 LEU A C 1
ATOM 1930 O O . LEU A 1 240 ? -13.242 -9.406 24.734 1 87.94 240 LEU A O 1
ATOM 1934 N N . MET B 1 1 ? 5.688 -10.984 -32.906 1 73.25 1 MET B N 1
ATOM 1935 C CA . MET B 1 1 ? 6.457 -9.789 -32.562 1 73.25 1 MET B CA 1
ATOM 1936 C C . MET B 1 1 ? 6.555 -9.633 -31.047 1 73.25 1 MET B C 1
ATOM 1938 O O . MET B 1 1 ? 5.684 -10.102 -30.312 1 73.25 1 MET B O 1
ATOM 1942 N N . PRO B 1 2 ? 7.727 -9.148 -30.562 1 87.12 2 PRO B N 1
ATOM 1943 C CA . PRO B 1 2 ? 7.844 -8.961 -29.109 1 87.12 2 PRO B CA 1
ATOM 1944 C C . PRO B 1 2 ? 6.793 -8 -28.547 1 87.12 2 PRO B C 1
ATOM 1946 O O . PRO B 1 2 ? 6.301 -7.137 -29.281 1 87.12 2 PRO B O 1
ATOM 1949 N N . ASP B 1 3 ? 6.355 -8.273 -27.328 1 95.06 3 ASP B N 1
ATOM 1950 C CA . ASP B 1 3 ? 5.422 -7.375 -26.656 1 95.06 3 ASP B CA 1
ATOM 1951 C C . ASP B 1 3 ? 5.988 -5.957 -26.562 1 95.06 3 ASP B C 1
ATOM 1953 O O . ASP B 1 3 ? 7.195 -5.773 -26.406 1 95.06 3 ASP B O 1
ATOM 1957 N N . LYS B 1 4 ? 5.129 -4.996 -26.812 1 95.94 4 LYS B N 1
ATOM 1958 C CA . LYS B 1 4 ? 5.5 -3.59 -26.688 1 95.94 4 LYS B CA 1
ATOM 1959 C C . LYS B 1 4 ? 4.934 -2.986 -25.391 1 95.94 4 LYS B C 1
ATOM 1961 O O . LYS B 1 4 ? 3.84 -3.354 -24.969 1 95.94 4 LYS B O 1
ATOM 1966 N N . PHE B 1 5 ? 5.758 -2.062 -24.859 1 98.56 5 PHE B N 1
ATOM 1967 C CA . PHE B 1 5 ? 5.375 -1.47 -23.594 1 98.56 5 PHE B CA 1
ATOM 1968 C C . PHE B 1 5 ? 5.219 0.041 -23.719 1 98.56 5 PHE B C 1
ATOM 1970 O O . PHE B 1 5 ? 6.016 0.696 -24.391 1 98.56 5 PHE B O 1
ATOM 1977 N N . LEU B 1 6 ? 4.137 0.57 -23.141 1 98.62 6 LEU B N 1
ATOM 1978 C CA . LEU B 1 6 ? 3.928 2.006 -23 1 98.62 6 LEU B CA 1
ATOM 1979 C C . LEU B 1 6 ? 3.758 2.387 -21.531 1 98.62 6 LEU B C 1
ATOM 1981 O O . LEU B 1 6 ? 2.812 1.942 -20.875 1 98.62 6 LEU B O 1
ATOM 1985 N N . LEU B 1 7 ? 4.711 3.123 -20.984 1 98.88 7 LEU B N 1
ATOM 1986 C CA . LEU B 1 7 ? 4.633 3.592 -19.609 1 98.88 7 LEU B CA 1
ATOM 1987 C C . LEU B 1 7 ? 4.105 5.02 -19.547 1 98.88 7 LEU B C 1
ATOM 1989 O O . LEU B 1 7 ? 4.703 5.934 -20.125 1 98.88 7 LEU B O 1
ATOM 1993 N N . HIS B 1 8 ? 2.951 5.215 -18.969 1 98.88 8 HIS B N 1
ATOM 1994 C CA . HIS B 1 8 ? 2.471 6.555 -18.641 1 98.88 8 HIS B CA 1
ATOM 1995 C C . HIS B 1 8 ? 3.178 7.109 -17.406 1 98.88 8 HIS B C 1
ATOM 1997 O O . HIS B 1 8 ? 2.924 6.664 -16.297 1 98.88 8 HIS B O 1
ATOM 2003 N N . TYR B 1 9 ? 4.016 8.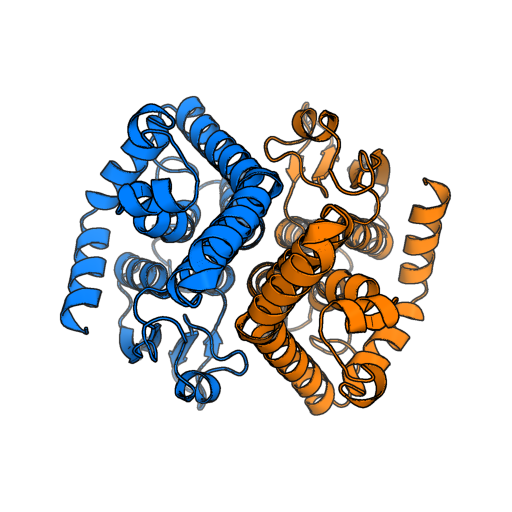102 -17.641 1 98.5 9 TYR B N 1
ATOM 2004 C CA . TYR B 1 9 ? 5.008 8.617 -16.703 1 98.5 9 TYR B CA 1
ATOM 2005 C C . TYR B 1 9 ? 4.648 10.023 -16.266 1 98.5 9 TYR B C 1
ATOM 2007 O O . TYR B 1 9 ? 4.637 10.961 -17.062 1 98.5 9 TYR B O 1
ATOM 2015 N N . LEU B 1 10 ? 4.316 10.188 -15 1 98.19 10 LEU B N 1
ATOM 2016 C CA . LEU B 1 10 ? 4.16 11.508 -14.406 1 98.19 10 LEU B CA 1
ATOM 2017 C C . LEU B 1 10 ? 5.473 11.992 -13.797 1 98.19 10 LEU B C 1
ATOM 2019 O O . LEU B 1 10 ? 6.152 11.242 -13.094 1 98.19 10 LEU B O 1
ATOM 2023 N N . THR B 1 11 ? 5.828 13.25 -14.031 1 96.5 11 THR B N 1
ATOM 2024 C CA . THR B 1 11 ? 7.051 13.797 -13.461 1 96.5 11 THR B CA 1
ATOM 2025 C C . THR B 1 11 ? 7 13.758 -11.93 1 96.5 11 THR B C 1
ATOM 2027 O O . THR B 1 11 ? 5.945 13.969 -11.336 1 96.5 11 THR B O 1
ATOM 2030 N N . ASN B 1 12 ? 8.188 13.453 -11.352 1 93.06 12 ASN B N 1
ATOM 2031 C CA . ASN B 1 12 ? 8.312 13.414 -9.898 1 93.06 12 ASN B CA 1
ATOM 2032 C C . ASN B 1 12 ? 7.32 12.438 -9.273 1 93.06 12 ASN B C 1
ATOM 2034 O O . ASN B 1 12 ? 6.555 12.805 -8.383 1 93.06 12 ASN B O 1
ATOM 2038 N N . SER B 1 13 ? 7.344 11.266 -9.836 1 96.31 13 SER B N 1
ATOM 2039 C CA . SER B 1 13 ? 6.406 10.25 -9.367 1 96.31 13 SER B CA 1
ATOM 2040 C C . SER B 1 13 ? 7.066 8.875 -9.312 1 96.31 13 SER B C 1
ATOM 2042 O O . SER B 1 13 ? 8.203 8.711 -9.75 1 96.31 13 SER B O 1
ATOM 2044 N N . ARG B 1 14 ? 6.344 7.898 -8.82 1 97.19 14 ARG B N 1
ATOM 2045 C CA . ARG B 1 14 ? 6.785 6.516 -8.656 1 97.19 14 ARG B CA 1
ATOM 2046 C C . ARG B 1 14 ? 7.012 5.844 -10 1 97.19 14 ARG B C 1
ATOM 2048 O O . ARG B 1 14 ? 7.555 4.738 -10.07 1 97.19 14 ARG B O 1
ATOM 2055 N N . ALA B 1 15 ? 6.688 6.527 -11.062 1 98.44 15 ALA B N 1
ATOM 2056 C CA . ALA B 1 15 ? 6.891 5.949 -12.391 1 98.44 15 ALA B CA 1
ATOM 2057 C C . ALA B 1 15 ? 8.375 5.797 -12.703 1 98.44 15 ALA B C 1
ATOM 2059 O O . ALA B 1 15 ? 8.758 5.008 -13.57 1 98.44 15 ALA B O 1
ATOM 2060 N N . SER B 1 16 ? 9.18 6.516 -11.953 1 98.06 16 SER B N 1
ATOM 2061 C CA . SER B 1 16 ? 10.625 6.465 -12.164 1 98.06 16 SER B CA 1
ATOM 2062 C C . SER B 1 16 ? 11.164 5.059 -11.938 1 98.06 16 SER B C 1
ATOM 2064 O O . SER B 1 16 ? 12.031 4.59 -12.688 1 98.06 16 SER B O 1
ATOM 2066 N N . ARG B 1 17 ? 10.641 4.391 -10.961 1 98.62 17 ARG B N 1
ATOM 2067 C CA . ARG B 1 17 ? 11.164 3.062 -10.648 1 98.62 17 ARG B CA 1
ATOM 2068 C C . ARG B 1 17 ? 10.727 2.041 -11.695 1 98.62 17 ARG B C 1
ATOM 2070 O O . ARG B 1 17 ? 11.359 0.997 -11.852 1 98.62 17 ARG B O 1
ATOM 2077 N N . ILE B 1 18 ? 9.625 2.334 -12.398 1 98.88 18 ILE B N 1
ATOM 2078 C CA . ILE B 1 18 ? 9.188 1.426 -13.453 1 98.88 18 ILE B CA 1
ATOM 2079 C C . ILE B 1 18 ? 10.078 1.594 -14.688 1 98.88 18 ILE B C 1
ATOM 2081 O O . ILE B 1 18 ? 10.359 0.623 -15.391 1 98.88 18 ILE B O 1
ATOM 2085 N N . VAL B 1 19 ? 10.539 2.842 -14.945 1 98.81 19 VAL B N 1
ATOM 2086 C CA . VAL B 1 19 ? 11.516 3.043 -16 1 98.81 19 VAL B CA 1
ATOM 2087 C C . VAL B 1 19 ? 12.75 2.182 -15.742 1 98.81 19 VAL B C 1
ATOM 2089 O O . VAL B 1 19 ? 13.234 1.48 -16.625 1 98.81 19 VAL B O 1
ATOM 2092 N N . TRP B 1 20 ? 13.211 2.23 -14.484 1 98.88 20 TRP B N 1
ATOM 2093 C CA . TRP B 1 20 ? 14.375 1.449 -14.094 1 98.88 20 TRP B CA 1
ATOM 2094 C C . TRP B 1 20 ? 14.125 -0.041 -14.289 1 98.88 20 TRP B C 1
ATOM 2096 O O . TRP B 1 20 ? 14.961 -0.745 -14.859 1 98.88 20 TRP B O 1
ATOM 2106 N N . LEU B 1 21 ? 12.961 -0.553 -13.906 1 98.94 21 LEU B N 1
ATOM 2107 C CA . LEU B 1 21 ? 12.586 -1.954 -14.055 1 98.94 21 LEU B CA 1
ATOM 2108 C C . LEU B 1 21 ? 12.648 -2.379 -15.516 1 98.94 21 LEU B C 1
ATOM 2110 O O . LEU B 1 21 ? 13.234 -3.414 -15.844 1 98.94 21 LEU B O 1
ATOM 2114 N N . LEU B 1 22 ? 12.023 -1.566 -16.391 1 98.81 22 LEU B N 1
ATOM 2115 C CA . LEU B 1 22 ? 11.945 -1.909 -17.812 1 98.81 22 LEU B CA 1
ATOM 2116 C C . LEU B 1 22 ? 13.328 -1.902 -18.453 1 98.81 22 LEU B C 1
ATOM 2118 O O . LEU B 1 22 ? 13.633 -2.756 -19.281 1 98.81 22 LEU B O 1
ATOM 2122 N N . GLU B 1 23 ? 14.172 -0.981 -18.047 1 98.69 23 GLU B N 1
ATOM 2123 C CA . GLU B 1 23 ? 15.555 -0.948 -18.531 1 98.69 23 GLU B CA 1
ATOM 2124 C C . GLU B 1 23 ? 16.328 -2.166 -18.062 1 98.69 23 GLU B C 1
ATOM 2126 O O . GLU B 1 23 ? 17.078 -2.781 -18.828 1 98.69 23 GLU B O 1
ATOM 2131 N N . GLU B 1 24 ? 16.172 -2.494 -16.781 1 98.62 24 GLU B N 1
ATOM 2132 C CA . GLU B 1 24 ? 16.875 -3.633 -16.219 1 98.62 24 GLU B CA 1
ATOM 2133 C C . GLU B 1 24 ? 16.609 -4.91 -17 1 98.62 24 GLU B C 1
ATOM 2135 O O . GLU B 1 24 ? 17.484 -5.762 -17.141 1 98.62 24 GLU B O 1
ATOM 2140 N N . LEU B 1 25 ? 15.375 -5.016 -17.453 1 98.38 25 LEU B N 1
ATOM 2141 C CA . LEU B 1 25 ? 14.969 -6.238 -18.141 1 98.38 25 LEU B CA 1
ATOM 2142 C C . LEU B 1 25 ? 15.102 -6.082 -19.656 1 98.38 25 LEU B C 1
ATOM 2144 O O . LEU B 1 25 ? 14.695 -6.969 -20.406 1 98.38 25 LEU B O 1
ATOM 2148 N N . GLU B 1 26 ? 15.625 -4.988 -20.078 1 97.12 26 GLU B N 1
ATOM 2149 C CA . GLU B 1 26 ? 15.906 -4.707 -21.484 1 97.12 26 GLU B CA 1
ATOM 2150 C C . GLU B 1 26 ? 14.648 -4.852 -22.344 1 97.12 26 GLU B C 1
ATOM 2152 O O . GLU B 1 26 ? 14.68 -5.48 -23.406 1 97.12 26 GLU B O 1
ATOM 2157 N N . LEU B 1 27 ? 13.57 -4.352 -21.844 1 97.69 27 LEU B N 1
ATOM 2158 C CA . LEU B 1 27 ? 12.312 -4.375 -22.578 1 97.69 27 LEU B CA 1
ATOM 2159 C C . LEU B 1 27 ? 12.172 -3.133 -23.453 1 97.69 27 LEU B C 1
ATOM 2161 O O . LEU B 1 27 ? 12.664 -2.061 -23.094 1 97.69 27 LEU B O 1
ATOM 2165 N N . ASP B 1 28 ? 11.609 -3.314 -24.594 1 94.75 28 ASP B N 1
ATOM 2166 C CA . ASP B 1 28 ? 11.336 -2.209 -25.516 1 94.75 28 ASP B CA 1
ATOM 2167 C C . ASP B 1 28 ? 10.102 -1.423 -25.078 1 94.75 28 ASP B C 1
ATOM 2169 O O . ASP B 1 28 ? 8.977 -1.905 -25.203 1 94.75 28 ASP B O 1
ATOM 2173 N N . PHE B 1 29 ? 10.391 -0.182 -24.547 1 98.12 29 PHE B N 1
ATOM 2174 C CA . PHE B 1 29 ? 9.242 0.566 -24.031 1 98.12 29 PHE B CA 1
ATOM 2175 C C . PHE B 1 29 ? 9.281 2.01 -24.516 1 98.12 29 PHE B C 1
ATOM 2177 O O . PHE B 1 29 ? 10.344 2.523 -24.875 1 98.12 29 PHE B O 1
ATOM 2184 N N . GLU B 1 30 ? 8.094 2.609 -24.547 1 97.81 30 GLU B N 1
ATOM 2185 C CA . GLU B 1 30 ? 7.902 4.035 -24.797 1 97.81 30 GLU B CA 1
ATOM 2186 C C . GLU B 1 30 ? 7.441 4.754 -23.531 1 97.81 30 GLU B C 1
ATOM 2188 O O . GLU B 1 30 ? 6.762 4.164 -22.688 1 97.81 30 GLU B O 1
ATOM 2193 N N . LEU B 1 31 ? 7.859 6.02 -23.422 1 98.06 31 LEU B N 1
ATOM 2194 C CA . LEU B 1 31 ? 7.414 6.863 -22.328 1 98.06 31 LEU B CA 1
ATOM 2195 C C . LEU B 1 31 ? 6.43 7.922 -22.812 1 98.06 31 LEU B C 1
ATOM 2197 O O . LEU B 1 31 ? 6.723 8.656 -23.75 1 98.06 31 LEU B O 1
ATOM 2201 N N . LYS B 1 32 ? 5.273 7.879 -22.312 1 98.31 32 LYS B N 1
ATOM 2202 C CA . LYS B 1 32 ? 4.379 9.023 -22.438 1 98.31 32 LYS B CA 1
ATOM 2203 C C . LYS B 1 32 ? 4.414 9.891 -21.188 1 98.31 32 LYS B C 1
ATOM 2205 O O . LYS B 1 32 ? 3.869 9.516 -20.156 1 98.31 32 LYS B O 1
ATOM 2210 N N . VAL B 1 33 ? 4.945 11.102 -21.312 1 98.12 33 VAL B N 1
ATOM 2211 C CA . VAL B 1 33 ? 5.273 11.93 -20.156 1 98.12 33 VAL B CA 1
ATOM 2212 C C . VAL B 1 33 ? 4.113 12.875 -19.859 1 98.12 33 VAL B C 1
ATOM 2214 O O . VAL B 1 33 ? 3.551 13.484 -20.766 1 98.12 33 VAL B O 1
ATOM 2217 N N . TYR B 1 34 ? 3.701 12.93 -18.625 1 98 34 TYR B N 1
ATOM 2218 C CA . TYR B 1 34 ? 2.742 13.883 -18.078 1 98 34 TYR B CA 1
ATOM 2219 C C . TYR B 1 34 ? 3.404 14.805 -17.062 1 98 34 TYR B C 1
ATOM 2221 O O . TYR B 1 34 ? 4.258 14.367 -16.297 1 98 34 TYR B O 1
ATOM 2229 N N . HIS B 1 35 ? 2.99 16.047 -17.078 1 96.5 35 HIS B N 1
ATOM 2230 C CA . HIS B 1 35 ? 3.541 17.031 -16.156 1 96.5 35 HIS B CA 1
ATOM 2231 C C . HIS B 1 35 ? 2.508 17.438 -15.109 1 96.5 35 HIS B C 1
ATOM 2233 O O . HIS B 1 35 ? 1.317 17.547 -15.414 1 96.5 35 HIS B O 1
ATOM 2239 N N . ARG B 1 36 ? 3.039 17.672 -13.898 1 94.69 36 ARG B N 1
ATOM 2240 C CA . ARG B 1 36 ? 2.156 18.078 -12.812 1 94.69 36 ARG B CA 1
ATOM 2241 C C . ARG B 1 36 ? 1.6 19.484 -13.055 1 94.69 36 ARG B C 1
ATOM 2243 O O . ARG B 1 36 ? 2.293 20.344 -13.594 1 94.69 36 ARG B O 1
ATOM 2250 N N . VAL B 1 37 ? 0.353 19.641 -12.602 1 91.56 37 VAL B N 1
ATOM 2251 C CA . VAL B 1 37 ? -0.333 20.922 -12.695 1 91.56 37 VAL B CA 1
ATOM 2252 C C . VAL B 1 37 ? -0.075 21.734 -11.438 1 91.56 37 VAL B C 1
ATOM 2254 O O . VAL B 1 37 ? -0.266 21.25 -10.32 1 91.56 37 VAL B O 1
ATOM 2257 N N . HIS B 1 38 ? 0.323 22.984 -11.531 1 86.12 38 HIS B N 1
ATOM 2258 C CA . HIS B 1 38 ? 0.683 23.875 -10.438 1 86.12 38 HIS B CA 1
ATOM 2259 C C . HIS B 1 38 ? 1.742 23.25 -9.531 1 86.12 38 HIS B C 1
ATOM 2261 O O . HIS B 1 38 ? 1.728 23.453 -8.32 1 86.12 38 HIS B O 1
ATOM 2267 N N . GLY B 1 39 ? 2.422 22.328 -10.062 1 81.81 39 GLY B N 1
ATOM 2268 C CA . GLY B 1 39 ? 3.586 21.75 -9.406 1 81.81 39 GLY B CA 1
ATOM 2269 C C . GLY B 1 39 ? 3.238 20.609 -8.477 1 81.81 39 GLY B C 1
ATOM 2270 O O . GLY B 1 39 ? 4.129 19.938 -7.949 1 81.81 39 GLY B O 1
ATOM 2271 N N . VAL B 1 40 ? 2.012 20.312 -8.336 1 85.12 40 VAL B N 1
ATOM 2272 C CA . VAL B 1 40 ? 1.714 19.375 -7.258 1 85.12 40 VAL B CA 1
ATOM 2273 C C . VAL B 1 40 ? 0.749 18.312 -7.758 1 85.12 40 VAL B C 1
ATOM 2275 O O . VAL B 1 40 ? 0.942 17.125 -7.496 1 85.12 40 VAL B O 1
ATOM 2278 N N . THR B 1 41 ? -0.179 18.656 -8.617 1 88.75 41 THR B N 1
ATOM 2279 C CA . THR B 1 41 ? -1.304 17.781 -8.906 1 88.75 41 THR B CA 1
ATOM 2280 C C . THR B 1 41 ? -1.104 17.062 -10.242 1 88.75 41 THR B C 1
ATOM 2282 O O . THR B 1 41 ? -0.584 17.656 -11.195 1 88.75 41 THR B O 1
ATOM 2285 N N . ALA B 1 42 ? -1.461 15.75 -10.227 1 94.06 42 ALA B N 1
ATOM 2286 C CA . ALA B 1 42 ? -1.489 15.039 -11.5 1 94.06 42 ALA B CA 1
ATOM 2287 C C . ALA B 1 42 ? -2.504 15.656 -12.453 1 94.06 42 ALA B C 1
ATOM 2289 O O . ALA B 1 42 ? -3.586 16.078 -12.031 1 94.06 42 ALA B O 1
ATOM 2290 N N . PRO B 1 43 ? -2.184 15.688 -13.758 1 96.56 43 PRO B N 1
ATOM 2291 C CA . PRO B 1 43 ? -3.125 16.266 -14.719 1 96.56 43 PRO B CA 1
ATOM 2292 C C . PRO B 1 43 ? -4.34 15.375 -14.961 1 96.56 43 PRO B C 1
ATOM 2294 O O . PRO B 1 43 ? -4.242 14.148 -14.852 1 96.56 43 PRO B O 1
ATOM 2297 N N . LYS B 1 44 ? -5.465 15.977 -15.359 1 94.5 44 LYS B N 1
ATOM 2298 C CA . LYS B 1 44 ? -6.73 15.273 -15.547 1 94.5 44 LYS B CA 1
ATOM 2299 C C . LYS B 1 44 ? -6.629 14.258 -16.688 1 94.5 44 LYS B C 1
ATOM 2301 O O . LYS B 1 44 ? -7.414 13.305 -16.734 1 94.5 44 LYS B O 1
ATOM 2306 N N . GLU B 1 45 ? -5.68 14.406 -17.562 1 97 45 GLU B N 1
ATOM 2307 C CA . GLU B 1 45 ? -5.48 13.508 -18.703 1 97 45 GLU B CA 1
ATOM 2308 C C . GLU B 1 45 ? -5.211 12.086 -18.234 1 97 45 GLU B C 1
ATOM 2310 O O . GLU B 1 45 ? -5.555 11.125 -18.922 1 97 45 GLU B O 1
ATOM 2315 N N . LEU B 1 46 ? -4.648 12 -17.062 1 97.88 46 LEU B N 1
ATOM 2316 C CA . LEU B 1 46 ? -4.293 10.672 -16.578 1 97.88 46 LEU B CA 1
ATOM 2317 C C . LEU B 1 46 ? -5.539 9.867 -16.219 1 97.88 46 LEU B C 1
ATOM 2319 O O . LEU B 1 46 ? -5.5 8.641 -16.172 1 97.88 46 LEU B O 1
ATOM 2323 N N . LEU B 1 47 ? -6.637 10.555 -15.992 1 96.81 47 LEU B N 1
ATOM 2324 C CA . LEU B 1 47 ? -7.898 9.867 -15.719 1 96.81 47 LEU B CA 1
ATOM 2325 C C . LEU B 1 47 ? -8.398 9.133 -16.969 1 96.81 47 LEU B C 1
ATOM 2327 O O . LEU B 1 47 ? -9.148 8.164 -16.859 1 96.81 47 LEU B O 1
ATOM 2331 N N . ASN B 1 48 ? -7.953 9.547 -18.125 1 96.69 48 ASN B N 1
ATOM 2332 C CA . ASN B 1 48 ? -8.32 8.883 -19.375 1 96.69 48 ASN B CA 1
ATOM 2333 C C . ASN B 1 48 ? -7.5 7.613 -19.594 1 96.69 48 ASN B C 1
ATOM 2335 O O . ASN B 1 48 ? -7.879 6.762 -20.391 1 96.69 48 ASN B O 1
ATOM 2339 N N . VAL B 1 49 ? -6.391 7.531 -18.859 1 97.62 49 VAL B N 1
ATOM 2340 C CA . VAL B 1 49 ? -5.492 6.395 -19.016 1 97.62 49 VAL B CA 1
ATOM 2341 C C . VAL B 1 49 ? -5.914 5.27 -18.078 1 97.62 49 VAL B C 1
ATOM 2343 O O . VAL B 1 49 ? -5.953 4.102 -18.469 1 97.62 49 VAL B O 1
ATOM 2346 N N . PHE B 1 50 ? -6.207 5.629 -16.891 1 97.75 50 PHE B N 1
ATOM 2347 C CA . PHE B 1 50 ? -6.625 4.707 -15.852 1 97.75 50 PHE B CA 1
ATOM 2348 C C . PHE B 1 50 ? -7.605 5.379 -14.898 1 97.75 50 PHE B C 1
ATOM 2350 O O . PHE B 1 50 ? -7.461 6.559 -14.578 1 97.75 50 PHE B O 1
ATOM 2357 N N . PRO B 1 51 ? -8.523 4.605 -14.367 1 97.06 51 PRO B N 1
ATOM 2358 C CA . PRO B 1 51 ? -9.641 5.211 -13.641 1 97.06 51 PRO B CA 1
ATOM 2359 C C . PRO B 1 51 ? -9.195 5.961 -12.383 1 97.06 51 PRO B C 1
ATOM 2361 O O . PRO B 1 51 ? -9.906 6.848 -11.906 1 97.06 51 PRO B O 1
ATOM 2364 N N . THR B 1 52 ? -8.047 5.664 -11.812 1 97.06 52 THR B N 1
ATOM 2365 C CA . THR B 1 52 ? -7.625 6.312 -10.578 1 97.06 52 THR B CA 1
ATOM 2366 C C . THR B 1 52 ? -6.805 7.566 -10.883 1 97.06 52 THR B C 1
ATOM 2368 O O . THR B 1 52 ? -6.5 8.344 -9.977 1 97.06 52 THR B O 1
ATOM 2371 N N . GLY B 1 53 ? -6.395 7.758 -12.117 1 97.25 53 GLY B N 1
ATOM 2372 C CA . GLY B 1 53 ? -5.691 8.961 -12.547 1 97.25 53 GLY B CA 1
ATOM 2373 C C . GLY B 1 53 ? -4.277 9.047 -12.008 1 97.25 53 GLY B C 1
ATOM 2374 O O . GLY B 1 53 ? -3.705 10.141 -11.93 1 97.25 53 GLY B O 1
ATOM 2375 N N . MET B 1 54 ? -3.762 7.871 -11.602 1 95.31 54 MET B N 1
ATOM 2376 C CA . MET B 1 54 ? -2.428 7.887 -11.008 1 95.31 54 MET B CA 1
ATOM 2377 C C . MET B 1 54 ? -1.398 7.289 -11.961 1 95.31 54 MET B C 1
ATOM 2379 O O . MET B 1 54 ? -1.757 6.578 -12.898 1 95.31 54 MET B O 1
ATOM 2383 N N . SER B 1 55 ? -0.214 7.688 -11.828 1 97.81 55 SER B N 1
ATOM 2384 C CA . SER B 1 55 ? 0.967 7.094 -12.453 1 97.81 55 SER B CA 1
ATOM 2385 C C . SER B 1 55 ? 1.838 6.387 -11.422 1 97.81 55 SER B C 1
ATOM 2387 O O . SER B 1 55 ? 1.946 6.836 -10.281 1 97.81 55 SER B O 1
ATOM 2389 N N . PRO B 1 56 ? 2.379 5.254 -11.766 1 98.44 56 PRO B N 1
ATOM 2390 C CA . PRO B 1 56 ? 2.582 4.703 -13.109 1 98.44 56 PRO B CA 1
ATOM 2391 C C . PRO B 1 56 ? 1.389 3.885 -13.594 1 98.44 56 PRO B C 1
ATOM 2393 O O . PRO B 1 56 ? 0.689 3.266 -12.789 1 98.44 56 PRO B O 1
ATOM 2396 N N . VAL B 1 57 ? 1.15 3.932 -14.852 1 98.88 57 VAL B N 1
ATOM 2397 C CA . VAL B 1 57 ? 0.332 2.973 -15.586 1 98.88 57 VAL B CA 1
ATOM 2398 C C . VAL B 1 57 ? 1.147 2.367 -16.734 1 98.88 57 VAL B C 1
ATOM 2400 O O . VAL B 1 57 ? 1.763 3.092 -17.516 1 98.88 57 VAL B O 1
ATOM 2403 N N . LEU B 1 58 ? 1.244 1.072 -16.766 1 98.94 58 LEU B N 1
ATOM 2404 C CA . LEU B 1 58 ? 1.965 0.354 -17.797 1 98.94 58 LEU B CA 1
ATOM 2405 C C . LEU B 1 58 ? 0.998 -0.403 -18.703 1 98.94 58 LEU B C 1
ATOM 2407 O O . LEU B 1 58 ? 0.199 -1.213 -18.234 1 98.94 58 LEU B O 1
ATOM 2411 N N . GLN B 1 59 ? 1.021 -0.079 -19.984 1 98.75 59 GLN B N 1
ATOM 2412 C CA . GLN B 1 59 ? 0.246 -0.82 -20.969 1 98.75 59 GLN B CA 1
ATOM 2413 C C . GLN B 1 59 ? 1.137 -1.759 -21.781 1 98.75 59 GLN B C 1
ATOM 2415 O O . GLN B 1 59 ? 2.189 -1.351 -22.266 1 98.75 59 GLN B O 1
ATOM 2420 N N . ILE B 1 60 ? 0.769 -2.969 -21.828 1 98.44 60 ILE B N 1
ATOM 2421 C CA . ILE B 1 60 ? 1.508 -3.984 -22.578 1 98.44 60 ILE B CA 1
ATOM 2422 C C . ILE B 1 60 ? 0.704 -4.418 -23.797 1 98.44 60 ILE B C 1
ATOM 2424 O O . ILE B 1 60 ? -0.405 -4.941 -23.672 1 98.44 60 ILE B O 1
ATOM 2428 N N . PHE B 1 61 ? 1.243 -4.168 -24.938 1 96.88 61 PHE B N 1
ATOM 2429 C CA . PHE B 1 61 ? 0.626 -4.547 -26.203 1 96.88 61 PHE B CA 1
ATOM 2430 C C . PHE B 1 61 ? 1.139 -5.902 -26.672 1 96.88 61 PHE B C 1
ATOM 2432 O O . PHE B 1 61 ? 2.309 -6.039 -27.031 1 96.88 61 PHE B O 1
ATOM 2439 N N . LYS B 1 62 ? 0.288 -6.867 -26.562 1 94.38 62 LYS B N 1
ATOM 2440 C CA . LYS B 1 62 ? 0.633 -8.227 -26.953 1 94.38 62 LYS B CA 1
ATOM 2441 C C . LYS B 1 62 ? 0.153 -8.531 -28.375 1 94.38 62 LYS B C 1
ATOM 2443 O O . LYS B 1 62 ? -0.884 -8.023 -28.812 1 94.38 62 LYS B O 1
ATOM 2448 N N . GLU B 1 63 ? 0.878 -9.367 -29 1 90.12 63 GLU B N 1
ATOM 2449 C CA . GLU B 1 63 ? 0.483 -9.75 -30.344 1 90.12 63 GLU B CA 1
ATOM 2450 C C . GLU B 1 63 ? -0.87 -10.461 -30.344 1 90.12 63 GLU B C 1
ATOM 2452 O O . GLU B 1 63 ? -1.119 -11.336 -29.516 1 90.12 63 GLU B O 1
ATOM 2457 N N . GLY B 1 64 ? -1.703 -10.07 -31.203 1 89.69 64 GLY B N 1
ATOM 2458 C CA . GLY B 1 64 ? -2.986 -10.727 -31.375 1 89.69 64 GLY B CA 1
ATOM 2459 C C . GLY B 1 64 ? -4.078 -10.164 -30.484 1 89.69 64 GLY B C 1
ATOM 2460 O O . GLY B 1 64 ? -5.246 -10.531 -30.609 1 89.69 64 GLY B O 1
ATOM 2461 N N . SER B 1 65 ? -3.658 -9.336 -29.562 1 90.62 65 SER B N 1
ATOM 2462 C CA . SER B 1 65 ? -4.66 -8.711 -28.703 1 90.62 65 SER B CA 1
ATOM 2463 C C . SER B 1 65 ? -5.07 -7.34 -29.234 1 90.62 65 SER B C 1
ATOM 2465 O O . SER B 1 65 ? -4.227 -6.566 -29.688 1 90.62 65 SER B O 1
ATOM 2467 N N . SER B 1 66 ? -6.324 -7.062 -29.234 1 92.38 66 SER B N 1
ATOM 2468 C CA . SER B 1 66 ? -6.84 -5.781 -29.703 1 92.38 66 SER B CA 1
ATOM 2469 C C . SER B 1 66 ? -6.691 -4.703 -28.641 1 92.38 66 SER B C 1
ATOM 2471 O O . SER B 1 66 ? -6.652 -3.51 -28.953 1 92.38 66 SER B O 1
ATOM 2473 N N . GLU B 1 67 ? -6.629 -5.078 -27.438 1 95.12 67 GLU B N 1
ATOM 2474 C CA . GLU B 1 67 ? -6.477 -4.141 -26.328 1 95.12 67 GLU B CA 1
ATOM 2475 C C . GLU B 1 67 ? -5.242 -4.473 -25.484 1 95.12 67 GLU B C 1
ATOM 2477 O O . GLU B 1 67 ? -4.871 -5.641 -25.359 1 95.12 67 GLU B O 1
ATOM 2482 N N . PRO B 1 68 ? -4.645 -3.48 -24.984 1 97.12 68 PRO B N 1
ATOM 2483 C CA . PRO B 1 68 ? -3.477 -3.752 -24.156 1 97.12 68 PRO B CA 1
ATOM 2484 C C . PRO B 1 68 ? -3.854 -4.223 -22.75 1 97.12 68 PRO B C 1
ATOM 2486 O O . PRO B 1 68 ? -4.922 -3.867 -22.234 1 97.12 68 PRO B O 1
ATOM 2489 N N . LEU B 1 69 ? -2.951 -5.031 -22.203 1 97.12 69 LEU B N 1
ATOM 2490 C CA . LEU B 1 69 ? -3.016 -5.234 -20.766 1 97.12 69 LEU B CA 1
ATOM 2491 C C . LEU B 1 69 ? -2.58 -3.977 -20.016 1 97.12 69 LEU B C 1
ATOM 2493 O O . LEU B 1 69 ? -1.477 -3.471 -20.234 1 97.12 69 LEU B O 1
ATOM 2497 N N . THR B 1 70 ? -3.445 -3.451 -19.219 1 98.19 70 THR B N 1
ATOM 2498 C CA . THR B 1 70 ? -3.15 -2.229 -18.484 1 98.19 70 THR B CA 1
ATOM 2499 C C . THR B 1 70 ? -2.922 -2.531 -17 1 98.19 70 THR B C 1
ATOM 2501 O O . THR B 1 70 ? -3.787 -3.107 -16.344 1 98.19 70 THR B O 1
ATOM 2504 N N . LEU B 1 71 ? -1.751 -2.172 -16.531 1 98.5 71 LEU B N 1
ATOM 2505 C CA . LEU B 1 71 ? -1.358 -2.42 -15.141 1 98.5 71 LEU B CA 1
ATOM 2506 C C . LEU B 1 71 ? -1.141 -1.108 -14.398 1 98.5 71 LEU B C 1
ATOM 2508 O O . LEU B 1 71 ? -0.608 -0.15 -14.961 1 98.5 71 LEU B O 1
ATOM 2512 N N . ALA B 1 72 ? -1.552 -1.13 -13.133 1 98.5 72 ALA B N 1
ATOM 2513 C CA . ALA B 1 72 ? -1.276 -0.02 -12.227 1 98.5 72 ALA B CA 1
ATOM 2514 C C . ALA B 1 72 ? -0.749 -0.525 -10.883 1 98.5 72 ALA B C 1
ATOM 2516 O O . ALA B 1 72 ? -0.656 -1.735 -10.664 1 98.5 72 ALA B O 1
ATOM 2517 N N . GLU B 1 73 ? -0.415 0.395 -10.047 1 98.5 73 GLU B N 1
ATOM 2518 C CA . GLU B 1 73 ? 0.233 0.093 -8.773 1 98.5 73 GLU B CA 1
ATOM 2519 C C . GLU B 1 73 ? 1.663 -0.397 -8.984 1 98.5 73 GLU B C 1
ATOM 2521 O O . GLU B 1 73 ? 1.882 -1.444 -9.594 1 98.5 73 GLU B O 1
ATOM 2526 N N . SER B 1 74 ? 2.605 0.328 -8.375 1 98.69 74 SER B N 1
ATOM 2527 C CA . SER B 1 74 ? 4.016 0.013 -8.57 1 98.69 74 SER B CA 1
ATOM 2528 C C . SER B 1 74 ? 4.316 -1.438 -8.203 1 98.69 74 SER B C 1
ATOM 2530 O O . SER B 1 74 ? 4.934 -2.164 -8.984 1 98.69 74 SER B O 1
ATOM 2532 N N . GLY B 1 75 ? 3.842 -1.839 -6.988 1 98.69 75 GLY B N 1
ATOM 2533 C CA . GLY B 1 75 ? 4.129 -3.193 -6.543 1 98.69 75 GLY B CA 1
ATOM 2534 C C . GLY B 1 75 ? 3.572 -4.258 -7.473 1 98.69 75 GLY B C 1
ATOM 2535 O O . GLY B 1 75 ? 4.242 -5.25 -7.762 1 98.69 75 GLY B O 1
ATOM 2536 N N . HIS B 1 76 ? 2.377 -4.055 -7.984 1 98.75 76 HIS B N 1
ATOM 2537 C CA . HIS B 1 76 ? 1.739 -4.996 -8.898 1 98.75 76 HIS B CA 1
ATOM 2538 C C . HIS B 1 76 ? 2.461 -5.039 -10.242 1 98.75 76 HIS B C 1
ATOM 2540 O O . HIS B 1 76 ? 2.676 -6.117 -10.805 1 98.75 76 HIS B O 1
ATOM 2546 N N . ILE B 1 77 ? 2.855 -3.875 -10.766 1 98.88 77 ILE B N 1
ATOM 2547 C CA . ILE B 1 77 ? 3.57 -3.787 -12.039 1 98.88 77 ILE B CA 1
ATOM 2548 C C . ILE B 1 77 ? 4.895 -4.539 -11.938 1 98.88 77 ILE B C 1
ATOM 2550 O O . ILE B 1 77 ? 5.215 -5.363 -12.797 1 98.88 77 ILE B O 1
ATOM 2554 N N . ILE B 1 78 ? 5.609 -4.285 -10.852 1 98.94 78 ILE B N 1
ATOM 2555 C CA . ILE B 1 78 ? 6.922 -4.895 -10.672 1 98.94 78 ILE B CA 1
ATOM 2556 C C . ILE B 1 78 ? 6.777 -6.414 -10.594 1 98.94 78 ILE B C 1
ATOM 2558 O O . ILE B 1 78 ? 7.496 -7.148 -11.273 1 98.94 78 ILE B O 1
ATOM 2562 N N . GLN B 1 79 ? 5.832 -6.82 -9.797 1 98.56 79 GLN B N 1
ATOM 2563 C CA . GLN B 1 79 ? 5.605 -8.258 -9.656 1 98.56 79 GLN B CA 1
ATOM 2564 C C . GLN B 1 79 ? 5.246 -8.891 -10.992 1 98.56 79 GLN B C 1
ATOM 2566 O O . GLN B 1 79 ? 5.84 -9.898 -11.391 1 98.56 79 GLN B O 1
ATOM 2571 N N . TYR B 1 80 ? 4.324 -8.352 -11.727 1 98.56 80 TYR B N 1
ATOM 2572 C CA . TYR B 1 80 ? 3.871 -8.906 -12.992 1 98.56 80 TYR B CA 1
ATOM 2573 C C . TYR B 1 80 ? 5.012 -8.969 -14 1 98.56 80 TYR B C 1
ATOM 2575 O O . TYR B 1 80 ? 5.227 -10 -14.648 1 98.56 80 TYR B O 1
ATOM 2583 N N . VAL B 1 81 ? 5.719 -7.895 -14.156 1 98.81 81 VAL B N 1
ATOM 2584 C CA . VAL B 1 81 ? 6.754 -7.773 -15.172 1 98.81 81 VAL B CA 1
ATOM 2585 C C . VAL B 1 81 ? 7.883 -8.766 -14.883 1 98.81 81 VAL B C 1
ATOM 2587 O O . VAL B 1 81 ? 8.375 -9.438 -15.789 1 98.81 81 VAL B O 1
ATOM 2590 N N . ILE B 1 82 ? 8.258 -8.875 -13.633 1 98.69 82 ILE B N 1
ATOM 2591 C CA . ILE B 1 82 ? 9.328 -9.805 -13.289 1 98.69 82 ILE B CA 1
ATOM 2592 C C . ILE B 1 82 ? 8.859 -11.234 -13.547 1 98.69 82 ILE B C 1
ATOM 2594 O O . ILE B 1 82 ? 9.586 -12.031 -14.148 1 98.69 82 ILE B O 1
ATOM 2598 N N . ASP B 1 83 ? 7.613 -11.539 -13.148 1 97.25 83 ASP B N 1
ATOM 2599 C CA . ASP B 1 83 ? 7.086 -12.891 -13.289 1 97.25 83 ASP B CA 1
ATOM 2600 C C . ASP B 1 83 ? 6.992 -13.297 -14.758 1 97.25 83 ASP B C 1
ATOM 2602 O O . ASP B 1 83 ? 7.168 -14.469 -15.102 1 97.25 83 ASP B O 1
ATOM 2606 N N . HIS B 1 84 ? 6.793 -12.367 -15.625 1 97.44 84 HIS B N 1
ATOM 2607 C CA . HIS B 1 84 ? 6.422 -12.734 -16.984 1 97.44 84 HIS B CA 1
ATOM 2608 C C . HIS B 1 84 ? 7.527 -12.391 -17.969 1 97.44 84 HIS B C 1
ATOM 2610 O O . HIS B 1 84 ? 7.582 -12.938 -19.078 1 97.44 84 HIS B O 1
ATOM 2616 N N . TYR B 1 85 ? 8.453 -11.5 -17.562 1 97.94 85 TYR B N 1
ATOM 2617 C CA . TYR B 1 85 ? 9.367 -11 -18.594 1 97.94 85 TYR B CA 1
ATOM 2618 C C . TYR B 1 85 ? 10.812 -11.125 -18.141 1 97.94 85 TYR B C 1
ATOM 2620 O O . TYR B 1 85 ? 11.734 -10.852 -18.906 1 97.94 85 TYR B O 1
ATOM 2628 N N . ASP B 1 86 ? 11.078 -11.5 -16.891 1 98.12 86 ASP B N 1
ATOM 2629 C CA . ASP B 1 86 ? 12.445 -11.734 -16.438 1 98.12 86 ASP B CA 1
ATOM 2630 C C . ASP B 1 86 ? 12.906 -13.141 -16.812 1 98.12 86 ASP B C 1
ATOM 2632 O O . ASP B 1 86 ? 13.273 -13.938 -15.953 1 98.12 86 ASP B O 1
ATOM 2636 N N . HIS B 1 87 ? 13.07 -13.383 -18.047 1 96.19 87 HIS B N 1
ATOM 2637 C CA . HIS B 1 87 ? 13.367 -14.703 -18.578 1 96.19 87 HIS B CA 1
ATOM 2638 C C . HIS B 1 87 ? 14.773 -15.156 -18.203 1 96.19 87 HIS B C 1
ATOM 2640 O O . HIS B 1 87 ? 15.047 -16.359 -18.141 1 96.19 87 HIS B O 1
ATOM 2646 N N . LYS B 1 88 ? 15.594 -14.281 -17.906 1 96.44 88 LYS B N 1
ATOM 2647 C CA . LYS B 1 88 ? 16.984 -14.617 -17.594 1 96.44 88 LYS B CA 1
ATOM 2648 C C . LYS B 1 88 ? 17.172 -14.773 -16.078 1 96.44 88 LYS B C 1
ATOM 2650 O O . LYS B 1 88 ? 18.266 -15.078 -15.617 1 96.44 88 LYS B O 1
ATOM 2655 N N . GLY B 1 89 ? 16.125 -14.508 -15.336 1 97.06 89 GLY B N 1
ATOM 2656 C CA . GLY B 1 89 ? 16.172 -14.633 -13.891 1 97.06 89 GLY B CA 1
ATOM 2657 C C . GLY B 1 89 ? 17.078 -13.594 -13.234 1 97.06 89 GLY B C 1
ATOM 2658 O O . GLY B 1 89 ? 17.688 -13.859 -12.195 1 97.06 89 GLY B O 1
ATOM 2659 N N . LYS B 1 90 ? 17.203 -12.469 -13.852 1 97.44 90 LYS B N 1
ATOM 2660 C CA . LYS B 1 90 ? 18.078 -11.406 -13.375 1 97.44 90 LYS B CA 1
ATOM 2661 C C . LYS B 1 90 ? 17.625 -10.875 -12.023 1 97.44 90 LYS B C 1
ATOM 2663 O O . LYS B 1 90 ? 18.438 -10.617 -11.133 1 97.44 90 LYS B O 1
ATOM 2668 N N . LEU B 1 91 ? 16.312 -10.734 -11.852 1 98.5 91 LEU B N 1
ATOM 2669 C CA . LEU B 1 91 ? 15.742 -10.078 -10.68 1 98.5 91 LEU B CA 1
ATOM 2670 C C . LEU B 1 91 ? 15.062 -11.086 -9.766 1 98.5 91 LEU B C 1
ATOM 2672 O O . LEU B 1 91 ? 14.578 -10.734 -8.688 1 98.5 91 LEU B O 1
ATOM 2676 N N . ILE B 1 92 ? 14.992 -12.305 -10.164 1 97.69 92 ILE B N 1
ATOM 2677 C CA . ILE B 1 92 ? 14.312 -13.352 -9.406 1 97.69 92 ILE B CA 1
ATOM 2678 C C . ILE B 1 92 ? 15.297 -14.008 -8.438 1 97.69 92 ILE B C 1
ATOM 2680 O O . ILE B 1 92 ? 16.328 -14.523 -8.859 1 97.69 92 ILE B O 1
ATOM 2684 N N . PRO B 1 93 ? 14.93 -13.984 -7.156 1 95.88 93 PRO B N 1
ATOM 2685 C CA . PRO B 1 93 ? 15.805 -14.664 -6.203 1 95.88 93 PRO B CA 1
ATOM 2686 C C . PRO B 1 93 ? 15.914 -16.172 -6.469 1 95.88 93 PRO B C 1
ATOM 2688 O O . PRO B 1 93 ? 15.062 -16.734 -7.156 1 95.88 93 PRO B O 1
ATOM 2691 N N . ASP B 1 94 ? 16.844 -16.812 -5.801 1 91.94 94 ASP B N 1
ATOM 2692 C CA . ASP B 1 94 ? 17.141 -18.219 -6.059 1 91.94 94 ASP B CA 1
ATOM 2693 C C . ASP B 1 94 ? 16.312 -19.125 -5.152 1 91.94 94 ASP B C 1
ATOM 2695 O O . ASP B 1 94 ? 16.109 -20.297 -5.465 1 91.94 94 ASP B O 1
ATOM 2699 N N . SER B 1 95 ? 15.883 -18.594 -4.043 1 95.56 95 SER B N 1
ATOM 2700 C CA . SER B 1 95 ? 15.141 -19.406 -3.094 1 95.56 95 SER B CA 1
ATOM 2701 C C . SER B 1 95 ? 13.703 -18.922 -2.949 1 95.56 95 SER B C 1
ATOM 2703 O O . SER B 1 95 ? 13.422 -17.734 -3.119 1 95.56 95 SER B O 1
ATOM 2705 N N . GLU B 1 96 ? 12.852 -19.875 -2.658 1 94.56 96 GLU B N 1
ATOM 2706 C CA . GLU B 1 96 ? 11.453 -19.531 -2.414 1 94.56 96 GLU B CA 1
ATOM 2707 C C . GLU B 1 96 ? 11.312 -18.578 -1.239 1 94.56 96 GLU B C 1
ATOM 2709 O O . GLU B 1 96 ? 10.461 -17.672 -1.261 1 94.56 96 GLU B O 1
ATOM 2714 N N . ALA B 1 97 ? 12.109 -18.797 -0.195 1 94.81 97 ALA B N 1
ATOM 2715 C CA . ALA B 1 97 ? 12.086 -17.906 0.967 1 94.81 97 ALA B CA 1
ATOM 2716 C C . ALA B 1 97 ? 12.414 -16.469 0.568 1 94.81 97 ALA B C 1
ATOM 2718 O O . ALA B 1 97 ? 11.766 -15.531 1.027 1 94.81 97 ALA B O 1
ATOM 2719 N N . ASP B 1 98 ? 13.383 -16.312 -0.328 1 97.31 98 ASP B N 1
ATOM 2720 C CA . ASP B 1 98 ? 13.781 -14.984 -0.779 1 97.31 98 ASP B CA 1
ATOM 2721 C C . ASP B 1 98 ? 12.719 -14.375 -1.689 1 97.31 98 ASP B C 1
ATOM 2723 O O . ASP B 1 98 ? 12.5 -13.164 -1.679 1 97.31 98 ASP B O 1
ATOM 2727 N N . LYS B 1 99 ? 12.055 -15.227 -2.492 1 97.44 99 LYS B N 1
ATOM 2728 C CA . LYS B 1 99 ? 10.938 -14.734 -3.303 1 97.44 99 LYS B CA 1
ATOM 2729 C C . LYS B 1 99 ? 9.828 -14.164 -2.424 1 97.44 99 LYS B C 1
ATOM 2731 O O . LYS B 1 99 ? 9.25 -13.117 -2.746 1 97.44 99 LYS B O 1
ATOM 2736 N N . GLU B 1 100 ? 9.609 -14.828 -1.331 1 96.81 100 GLU B N 1
ATOM 2737 C CA . GLU B 1 100 ? 8.586 -14.367 -0.399 1 96.81 100 GLU B CA 1
ATOM 2738 C C . GLU B 1 100 ? 8.992 -13.039 0.248 1 96.81 100 GLU B C 1
ATOM 2740 O O . GLU B 1 100 ? 8.148 -12.172 0.466 1 96.81 100 GLU B O 1
ATOM 2745 N N . LYS B 1 101 ? 10.266 -12.898 0.544 1 97.88 101 LYS B N 1
ATOM 2746 C CA . LYS B 1 101 ? 10.75 -11.641 1.102 1 97.88 101 LYS B CA 1
ATOM 2747 C C . LYS B 1 101 ? 10.555 -10.492 0.117 1 97.88 101 LYS B C 1
ATOM 2749 O O . LYS B 1 101 ? 10.188 -9.383 0.513 1 97.88 101 LYS B O 1
ATOM 2754 N N . VAL B 1 102 ? 10.836 -10.766 -1.156 1 98.69 102 VAL B N 1
ATOM 2755 C CA . VAL B 1 102 ? 10.602 -9.742 -2.174 1 98.69 102 VAL B CA 1
ATOM 2756 C C . VAL B 1 102 ? 9.125 -9.352 -2.178 1 98.69 102 VAL B C 1
ATOM 2758 O O . VAL B 1 102 ? 8.797 -8.164 -2.223 1 98.69 102 VAL B O 1
ATOM 2761 N N . GLY B 1 103 ? 8.266 -10.367 -2.139 1 98.44 103 GLY B N 1
ATOM 2762 C CA . GLY B 1 103 ? 6.836 -10.094 -2.053 1 98.44 103 GLY B CA 1
ATOM 2763 C C . GLY B 1 103 ? 6.469 -9.188 -0.891 1 98.44 103 GLY B C 1
ATOM 2764 O O . GLY B 1 103 ? 5.684 -8.258 -1.051 1 98.44 103 GLY B O 1
ATOM 2765 N N . TYR B 1 104 ? 7.094 -9.43 0.25 1 98.62 104 TYR B N 1
ATOM 2766 C CA . TYR B 1 104 ? 6.859 -8.594 1.422 1 98.62 104 TYR B CA 1
ATOM 2767 C C . TYR B 1 104 ? 7.227 -7.141 1.141 1 98.62 104 TYR B C 1
ATOM 2769 O O . TYR B 1 104 ? 6.461 -6.227 1.452 1 98.62 104 TYR B O 1
ATOM 2777 N N . TYR B 1 105 ? 8.383 -6.91 0.551 1 98.88 105 TYR B N 1
ATOM 2778 C CA . TYR B 1 105 ? 8.875 -5.551 0.336 1 98.88 105 TYR B CA 1
ATOM 2779 C C . TYR B 1 105 ? 7.996 -4.805 -0.661 1 98.88 105 TYR B C 1
ATOM 2781 O O . TYR B 1 105 ? 7.812 -3.592 -0.549 1 98.88 105 TYR B O 1
ATOM 2789 N N . LEU B 1 106 ? 7.453 -5.547 -1.638 1 98.88 106 LEU B N 1
ATOM 2790 C CA . LEU B 1 106 ? 6.5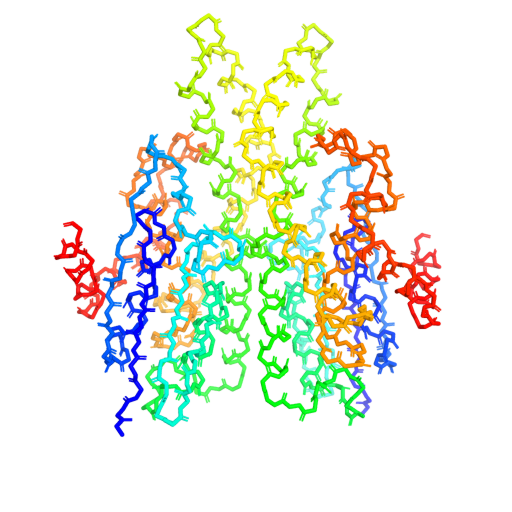59 -4.918 -2.604 1 98.88 106 LEU B CA 1
ATOM 2791 C C . LEU B 1 106 ? 5.316 -4.363 -1.913 1 98.88 106 LEU B C 1
ATOM 2793 O O . LEU B 1 106 ? 4.816 -3.301 -2.287 1 98.88 106 LEU B O 1
ATOM 2797 N N . HIS B 1 107 ? 4.836 -5.047 -0.905 1 98.81 107 HIS B N 1
ATOM 2798 C CA . HIS B 1 107 ? 3.682 -4.574 -0.145 1 98.81 107 HIS B CA 1
ATOM 2799 C C . HIS B 1 107 ? 4.094 -3.545 0.901 1 98.81 107 HIS B C 1
ATOM 2801 O O . HIS B 1 107 ? 3.4 -2.545 1.103 1 98.81 107 HIS B O 1
ATOM 2807 N N . PHE B 1 108 ? 5.27 -3.746 1.54 1 98.81 108 PHE B N 1
ATOM 2808 C CA . PHE B 1 108 ? 5.777 -2.889 2.602 1 98.81 108 PHE B CA 1
ATOM 2809 C C . PHE B 1 108 ? 6.004 -1.47 2.09 1 98.81 108 PHE B C 1
ATOM 2811 O O . PHE B 1 108 ? 5.617 -0.5 2.744 1 98.81 108 PHE B O 1
ATOM 2818 N N . ALA B 1 109 ? 6.586 -1.379 0.927 1 98.75 109 ALA B N 1
ATOM 2819 C CA . ALA B 1 109 ? 6.949 -0.076 0.374 1 98.75 109 ALA B CA 1
ATOM 2820 C C . ALA B 1 109 ? 5.715 0.806 0.198 1 98.75 109 ALA B C 1
ATOM 2822 O O . ALA B 1 109 ? 5.75 2 0.504 1 98.75 109 ALA B O 1
ATOM 2823 N N . GLU B 1 110 ? 4.637 0.164 -0.24 1 97.38 110 GLU B N 1
ATOM 2824 C CA . GLU B 1 110 ? 3.451 0.936 -0.599 1 97.38 110 GLU B CA 1
ATOM 2825 C C . GLU B 1 110 ? 2.463 1.003 0.562 1 97.38 110 GLU B C 1
ATOM 2827 O O . GLU B 1 110 ? 1.668 1.94 0.654 1 97.38 110 GLU B O 1
ATOM 2832 N N . GLY B 1 111 ? 2.537 0.006 1.425 1 97.19 111 GLY B N 1
ATOM 2833 C CA . GLY B 1 111 ? 1.568 -0.074 2.506 1 97.19 111 GLY B CA 1
ATOM 2834 C C . GLY B 1 111 ? 2.055 0.567 3.793 1 97.19 111 GLY B C 1
ATOM 2835 O O . GLY B 1 111 ? 1.249 1.001 4.621 1 97.19 111 GLY B O 1
ATOM 2836 N N . SER B 1 112 ? 3.414 0.692 3.973 1 97.69 112 SER B N 1
ATOM 2837 C CA . SER B 1 112 ? 3.912 1.05 5.297 1 97.69 112 SER B CA 1
ATOM 2838 C C . SER B 1 112 ? 4.953 2.16 5.215 1 97.69 112 SER B C 1
ATOM 2840 O O . SER B 1 112 ? 5.195 2.863 6.199 1 97.69 112 SER B O 1
ATOM 2842 N N . LEU B 1 113 ? 5.574 2.381 4.078 1 98.12 113 LEU B N 1
ATOM 2843 C CA . LEU B 1 113 ? 6.672 3.338 3.99 1 98.12 113 LEU B CA 1
ATOM 2844 C C . LEU B 1 113 ? 6.242 4.59 3.232 1 98.12 113 LEU B C 1
ATOM 2846 O O . LEU B 1 113 ? 6.137 5.668 3.816 1 98.12 113 LEU B O 1
ATOM 2850 N N . GLN B 1 114 ? 5.789 4.441 2.025 1 97.56 114 GLN B N 1
ATOM 2851 C CA . GLN B 1 114 ? 5.512 5.531 1.096 1 97.56 114 GLN B CA 1
ATOM 2852 C C . GLN B 1 114 ? 4.359 6.398 1.593 1 97.56 114 GLN B C 1
ATOM 2854 O O . GLN B 1 114 ? 4.375 7.621 1.414 1 97.56 114 GLN B O 1
ATOM 2859 N N . PRO B 1 115 ? 3.334 5.812 2.223 1 96.94 115 PRO B N 1
ATOM 2860 C CA . PRO B 1 115 ? 2.195 6.641 2.623 1 96.94 115 PRO B CA 1
ATOM 2861 C C . PRO B 1 115 ? 2.586 7.746 3.6 1 96.94 115 PRO B C 1
ATOM 2863 O O . PRO B 1 115 ? 2.051 8.859 3.523 1 96.94 115 PRO B O 1
ATOM 2866 N N . HIS B 1 116 ? 3.506 7.477 4.504 1 96.19 116 HIS B N 1
ATOM 2867 C CA . HIS B 1 116 ? 3.932 8.484 5.469 1 96.19 116 HIS B CA 1
ATOM 2868 C C . HIS B 1 116 ? 4.668 9.633 4.781 1 96.19 116 HIS B C 1
ATOM 2870 O O . HIS B 1 116 ? 4.457 10.797 5.117 1 96.19 116 HIS B O 1
ATOM 2876 N N . LEU B 1 117 ? 5.445 9.273 3.828 1 95.5 117 LEU B N 1
ATOM 2877 C CA . LEU B 1 117 ? 6.152 10.289 3.053 1 95.5 117 LEU B CA 1
ATOM 2878 C C . LEU B 1 117 ? 5.176 11.156 2.275 1 95.5 117 LEU B C 1
ATOM 2880 O O . LEU B 1 117 ? 5.324 12.383 2.238 1 95.5 117 LEU B O 1
ATOM 2884 N N . VAL B 1 118 ? 4.152 10.562 1.676 1 94.5 118 VAL B N 1
ATOM 2885 C CA . VAL B 1 118 ? 3.154 11.305 0.911 1 94.5 118 VAL B CA 1
ATOM 2886 C C . VAL B 1 118 ? 2.418 12.273 1.829 1 94.5 118 VAL B C 1
ATOM 2888 O O . VAL B 1 118 ? 2.232 13.445 1.481 1 94.5 118 VAL B O 1
ATOM 2891 N N . SER B 1 119 ? 2.039 11.828 3.043 1 95.44 119 SER B N 1
ATOM 2892 C CA . SER B 1 119 ? 1.325 12.688 3.982 1 95.44 119 SER B CA 1
ATOM 2893 C C . SER B 1 119 ? 2.189 13.867 4.422 1 95.44 119 SER B C 1
ATOM 2895 O O . SER B 1 119 ? 1.696 14.984 4.566 1 95.44 119 SER B O 1
ATOM 2897 N N . MET B 1 120 ? 3.443 13.594 4.59 1 94.69 120 MET B N 1
ATOM 2898 C CA . MET B 1 120 ? 4.363 14.664 4.988 1 94.69 120 MET B CA 1
ATOM 2899 C C . MET B 1 120 ? 4.543 15.672 3.861 1 94.69 120 MET B C 1
ATOM 2901 O O . MET B 1 120 ? 4.625 16.875 4.109 1 94.69 120 MET B O 1
ATOM 2905 N N . ILE B 1 121 ? 4.566 15.234 2.678 1 92.31 121 ILE B N 1
ATOM 2906 C CA . ILE B 1 121 ? 4.688 16.109 1.515 1 92.31 121 ILE B CA 1
ATOM 2907 C C . ILE B 1 121 ? 3.42 16.938 1.359 1 92.31 121 ILE B C 1
ATOM 2909 O O . ILE B 1 121 ? 3.486 18.141 1.067 1 92.31 121 ILE B O 1
ATOM 2913 N N . VAL B 1 122 ? 2.258 16.328 1.57 1 93.5 122 VAL B N 1
ATOM 2914 C CA . VAL B 1 122 ? 0.994 17.062 1.524 1 93.5 122 VAL B CA 1
ATOM 2915 C C . VAL B 1 122 ? 0.997 18.172 2.576 1 93.5 122 VAL B C 1
ATOM 2917 O O . VAL B 1 122 ? 0.559 19.297 2.307 1 93.5 122 VAL B O 1
ATOM 2920 N N . GLY B 1 123 ? 1.466 17.844 3.785 1 92.94 123 GLY B N 1
ATOM 2921 C CA . GLY B 1 123 ? 1.608 18.844 4.824 1 92.94 123 GLY B CA 1
ATOM 2922 C C . GLY B 1 123 ? 2.521 20 4.422 1 92.94 123 GLY B C 1
ATOM 2923 O O . GLY B 1 123 ? 2.219 21.156 4.688 1 92.94 123 GLY B O 1
ATOM 2924 N N . GLU B 1 124 ? 3.602 19.656 3.797 1 91.19 124 GLU B N 1
ATOM 2925 C CA . GLU B 1 124 ? 4.539 20.688 3.34 1 91.19 124 GLU B CA 1
ATOM 2926 C C . GLU B 1 124 ? 3.893 21.609 2.318 1 91.19 124 GLU B C 1
ATOM 2928 O O . GLU B 1 124 ? 4.09 22.828 2.363 1 91.19 124 GLU B O 1
ATOM 2933 N N . VAL B 1 125 ? 3.168 21.062 1.39 1 91.06 125 VAL B N 1
ATOM 2934 C CA . VAL B 1 125 ? 2.473 21.844 0.375 1 91.06 125 VAL B CA 1
ATOM 2935 C C . VAL B 1 125 ? 1.453 22.766 1.042 1 91.06 125 VAL B C 1
ATOM 2937 O O . VAL B 1 125 ? 1.306 23.922 0.649 1 91.06 125 VAL B O 1
ATOM 2940 N N . ALA B 1 126 ? 0.772 22.234 2.076 1 92.06 126 ALA B N 1
ATOM 2941 C CA . ALA B 1 126 ? -0.192 23.047 2.816 1 92.06 126 ALA B CA 1
ATOM 2942 C C . ALA B 1 126 ? 0.487 24.234 3.467 1 92.06 126 ALA B C 1
ATOM 2944 O O . ALA B 1 126 ? -0.05 25.359 3.447 1 92.06 126 ALA B O 1
ATOM 2945 N N . CYS B 1 127 ? 1.627 24.062 4.008 1 91.44 127 CYS B N 1
ATOM 2946 C CA . CYS B 1 127 ? 2.377 25.141 4.629 1 91.44 127 CYS B CA 1
ATOM 2947 C C . CYS B 1 127 ? 2.773 26.203 3.602 1 91.44 127 CYS B C 1
ATOM 2949 O O . CYS B 1 127 ? 2.689 27.391 3.869 1 91.44 127 CYS B O 1
ATOM 2951 N N . GLN B 1 128 ? 3.141 25.75 2.488 1 89.38 128 GLN B N 1
ATOM 2952 C CA . GLN B 1 128 ? 3.592 26.641 1.431 1 89.38 128 GLN B CA 1
ATOM 2953 C C . GLN B 1 128 ? 2.436 27.484 0.889 1 89.38 128 GLN B C 1
ATOM 2955 O O . GLN B 1 128 ? 2.627 28.641 0.503 1 89.38 128 GLN B O 1
ATOM 2960 N N . ARG B 1 129 ? 1.287 26.969 0.935 1 90.38 129 ARG B N 1
ATOM 2961 C CA . ARG B 1 129 ? 0.139 27.625 0.319 1 90.38 129 ARG B CA 1
ATOM 2962 C C . ARG B 1 129 ? -0.623 28.453 1.339 1 90.38 129 ARG B C 1
ATOM 2964 O O . ARG B 1 129 ? -1.521 29.219 0.976 1 90.38 129 ARG B O 1
ATOM 2971 N N . ALA B 1 130 ? -0.285 28.234 2.559 1 91.44 130 ALA B N 1
ATOM 2972 C CA . ALA B 1 130 ? -0.968 28.984 3.613 1 91.44 130 ALA B CA 1
ATOM 2973 C C . ALA B 1 130 ? -0.764 30.484 3.445 1 91.44 130 ALA B C 1
ATOM 2975 O O . ALA B 1 130 ? 0.333 30.938 3.107 1 91.44 130 ALA B O 1
ATOM 2976 N N . PRO B 1 131 ? -1.881 31.25 3.707 1 89.81 131 PRO B N 1
ATOM 2977 C CA . PRO B 1 131 ? -1.712 32.719 3.682 1 89.81 131 PRO B CA 1
ATOM 2978 C C . PRO B 1 131 ? -0.768 33.219 4.77 1 89.81 131 PRO B C 1
ATOM 2980 O O . PRO B 1 131 ? -0.709 32.625 5.859 1 89.81 131 PRO B O 1
ATOM 2983 N N . TRP B 1 132 ? -0.174 34.312 4.523 1 88 132 TRP B N 1
ATOM 2984 C CA . TRP B 1 132 ? 0.911 34.844 5.34 1 88 132 TRP B CA 1
ATOM 2985 C C . TRP B 1 132 ? 0.479 34.969 6.797 1 88 132 TRP B C 1
ATOM 2987 O O . TRP B 1 132 ? 1.205 34.562 7.707 1 88 132 TRP B O 1
ATOM 2997 N N . PRO B 1 133 ? -0.659 35.438 7.117 1 85.94 133 PRO B N 1
ATOM 2998 C CA . PRO B 1 133 ? -1.012 35.625 8.531 1 85.94 133 PRO B CA 1
ATOM 2999 C C . PRO B 1 133 ? -1.213 34.312 9.258 1 85.94 133 PRO B C 1
ATOM 3001 O O . PRO B 1 133 ? -1.12 34.25 10.484 1 85.94 133 PRO B O 1
ATOM 3004 N N . ALA B 1 134 ? -1.427 33.25 8.469 1 85.81 134 ALA B N 1
ATOM 3005 C CA . ALA B 1 134 ? -1.744 31.953 9.078 1 85.81 134 ALA B CA 1
ATOM 3006 C C . ALA B 1 134 ? -0.586 30.984 8.922 1 85.81 134 ALA B C 1
ATOM 3008 O O . ALA B 1 134 ? -0.635 29.859 9.445 1 85.81 134 ALA B O 1
ATOM 3009 N N . LYS B 1 135 ? 0.441 31.375 8.242 1 89.62 135 LYS B N 1
ATOM 3010 C CA . LYS B 1 135 ? 1.522 30.484 7.84 1 89.62 135 LYS B CA 1
ATOM 3011 C C . LYS B 1 135 ? 2.178 29.828 9.055 1 89.62 135 LYS B C 1
ATOM 3013 O O . LYS B 1 135 ? 2.432 28.625 9.062 1 89.62 135 LYS B O 1
ATOM 3018 N N . TYR B 1 136 ? 2.41 30.625 10.078 1 89 136 TYR B N 1
ATOM 3019 C CA . TYR B 1 136 ? 3.09 30.109 11.258 1 89 136 TYR B CA 1
ATOM 3020 C C . TYR B 1 136 ? 2.223 29.078 11.984 1 89 136 TYR B C 1
ATOM 3022 O O . TYR B 1 136 ? 2.725 28.062 12.469 1 89 136 TYR B O 1
ATOM 3030 N N . LEU B 1 137 ? 1 29.312 12.016 1 87.44 137 LEU B N 1
ATOM 3031 C CA . LEU B 1 137 ? 0.079 28.422 12.703 1 87.44 137 LEU B CA 1
ATOM 3032 C C . LEU B 1 137 ? -0.081 27.109 11.922 1 87.44 137 LEU B C 1
ATOM 3034 O O . LEU B 1 137 ? -0.135 26.031 12.523 1 87.44 137 LEU B O 1
ATOM 3038 N N . VAL B 1 138 ? -0.156 27.219 10.617 1 91.75 138 VAL B N 1
ATOM 3039 C CA . VAL B 1 138 ? -0.256 26.047 9.773 1 91.75 138 VAL B CA 1
ATOM 3040 C C . VAL B 1 138 ? 0.997 25.188 9.93 1 91.75 138 VAL B C 1
ATOM 3042 O O . VAL B 1 138 ? 0.906 23.969 10.102 1 91.75 138 VAL B O 1
ATOM 3045 N N . LYS B 1 139 ? 2.066 25.859 9.93 1 92.19 139 LYS B N 1
ATOM 3046 C CA . LYS B 1 139 ? 3.332 25.156 10.102 1 92.19 139 LYS B CA 1
ATOM 3047 C C . LYS B 1 139 ? 3.391 24.453 11.453 1 92.19 139 LYS B C 1
ATOM 3049 O O . LYS B 1 139 ? 3.896 23.328 11.555 1 92.19 139 LYS B O 1
ATOM 3054 N N . PHE B 1 140 ? 2.889 25.062 12.445 1 91.38 140 PHE B N 1
ATOM 3055 C CA . PHE B 1 140 ? 2.895 24.484 13.789 1 91.38 140 PHE B CA 1
ATOM 3056 C C . PHE B 1 140 ? 2.02 23.234 13.844 1 91.38 140 PHE B C 1
ATOM 3058 O O . PHE B 1 140 ? 2.439 22.203 14.367 1 91.38 140 PHE B O 1
ATOM 3065 N N . ILE B 1 141 ? 0.893 23.281 13.312 1 91.62 141 ILE B N 1
ATOM 3066 C CA . ILE B 1 141 ? -0.067 22.172 13.352 1 91.62 141 ILE B CA 1
ATOM 3067 C C . ILE B 1 141 ? 0.465 21 12.539 1 91.62 141 ILE B C 1
ATOM 3069 O O . ILE B 1 141 ? 0.439 19.859 13.008 1 91.62 141 ILE B O 1
ATOM 3073 N N . VAL B 1 142 ? 0.962 21.312 11.344 1 92.81 142 VAL B N 1
ATOM 3074 C CA . VAL B 1 142 ? 1.506 20.281 10.469 1 92.81 142 VAL B CA 1
ATOM 3075 C C . VAL B 1 142 ? 2.707 19.609 11.133 1 92.81 142 VAL B C 1
ATOM 3077 O O . VAL B 1 142 ? 2.828 18.391 11.125 1 92.81 142 VAL B O 1
ATOM 3080 N N . SER B 1 143 ? 3.512 20.438 11.734 1 92.75 143 SER B N 1
ATOM 3081 C CA . SER B 1 143 ? 4.691 19.906 12.406 1 92.75 143 SER B CA 1
ATOM 3082 C C . SER B 1 143 ? 4.305 18.984 13.562 1 92.75 143 SER B C 1
ATOM 3084 O O . SER B 1 143 ? 4.957 17.969 13.797 1 92.75 143 SER B O 1
ATOM 3086 N N . LYS B 1 144 ? 3.312 19.328 14.273 1 92.19 144 LYS B N 1
ATOM 3087 C CA . LYS B 1 144 ? 2.857 18.516 15.398 1 92.19 144 LYS B CA 1
ATOM 3088 C C . LYS B 1 144 ? 2.277 17.188 14.914 1 92.19 144 LYS B C 1
ATOM 3090 O O . LYS B 1 144 ? 2.561 16.141 15.492 1 92.19 144 LYS B O 1
ATOM 3095 N N . MET B 1 145 ? 1.495 17.234 13.875 1 92.38 145 MET B N 1
ATOM 3096 C CA . MET B 1 145 ? 0.963 16 13.289 1 92.38 145 MET B CA 1
ATOM 3097 C C . MET B 1 145 ? 2.092 15.102 12.797 1 92.38 145 MET B C 1
ATOM 3099 O O . MET B 1 145 ? 2.078 13.898 13.031 1 92.38 145 MET B O 1
ATOM 3103 N N . ASN B 1 146 ? 3.018 15.711 12.086 1 93.56 146 ASN B N 1
ATOM 3104 C CA . ASN B 1 146 ? 4.164 14.953 11.594 1 93.56 146 ASN B CA 1
ATOM 3105 C C . ASN B 1 146 ? 4.922 14.281 12.734 1 93.56 146 ASN B C 1
ATOM 3107 O O . ASN B 1 146 ? 5.172 13.07 12.688 1 93.56 146 ASN B O 1
ATOM 3111 N N . SER B 1 147 ? 5.25 15.07 13.766 1 92.5 147 SER B N 1
ATOM 3112 C CA . SER B 1 147 ? 6.074 14.562 14.859 1 92.5 147 SER B CA 1
ATOM 3113 C C . SER B 1 147 ? 5.344 13.477 15.641 1 92.5 147 SER B C 1
ATOM 3115 O O . SER B 1 147 ? 5.969 12.539 16.141 1 92.5 147 SER B O 1
ATOM 3117 N N . GLU B 1 148 ? 4.055 13.57 15.742 1 91.44 148 GLU B N 1
ATOM 3118 C CA . GLU B 1 148 ? 3.295 12.672 16.609 1 91.44 148 GLU B CA 1
ATOM 3119 C C . GLU B 1 148 ? 2.92 11.383 15.883 1 91.44 148 GLU B C 1
ATOM 3121 O O . GLU B 1 148 ? 2.596 10.383 16.516 1 91.44 148 GLU B O 1
ATOM 3126 N N . TYR B 1 149 ? 2.988 11.422 14.555 1 93.88 149 TYR B N 1
ATOM 3127 C CA . TYR B 1 149 ? 2.541 10.211 13.875 1 93.88 149 TYR B CA 1
ATOM 3128 C C . TYR B 1 149 ? 3.473 9.852 12.727 1 93.88 149 TYR B C 1
ATOM 3130 O O . TYR B 1 149 ? 4.148 8.82 12.766 1 93.88 149 TYR B O 1
ATOM 3138 N N . TYR B 1 150 ? 3.609 10.695 11.766 1 95.69 150 TYR B N 1
ATOM 3139 C CA . TYR B 1 150 ? 4.234 10.328 10.5 1 95.69 150 TYR B CA 1
ATOM 3140 C C . TYR B 1 150 ? 5.738 10.141 10.672 1 95.69 150 TYR B C 1
ATOM 3142 O O . TYR B 1 150 ? 6.312 9.18 10.156 1 95.69 150 TYR B O 1
ATOM 3150 N N . VAL B 1 151 ? 6.352 11.055 11.367 1 95.5 151 VAL B N 1
ATOM 3151 C CA . VAL B 1 151 ? 7.801 10.984 11.547 1 95.5 151 VAL B CA 1
ATOM 3152 C C . VAL B 1 151 ? 8.148 9.75 12.383 1 95.5 151 VAL B C 1
ATOM 3154 O O . VAL B 1 151 ? 9.117 9.047 12.078 1 95.5 151 VAL B O 1
ATOM 3157 N N . LYS B 1 152 ? 7.387 9.477 13.422 1 94.25 152 LYS B N 1
ATOM 3158 C CA . LYS B 1 152 ? 7.625 8.305 14.258 1 94.25 152 LYS B CA 1
ATOM 3159 C C . LYS B 1 152 ? 7.531 7.02 13.445 1 94.25 152 LYS B C 1
ATOM 3161 O O . LYS B 1 152 ? 8.398 6.148 13.547 1 94.25 152 LYS B O 1
ATOM 3166 N N . ARG B 1 153 ? 6.516 6.938 12.617 1 95.56 153 ARG B N 1
ATOM 3167 C CA . ARG B 1 153 ? 6.328 5.75 11.789 1 95.56 153 ARG B CA 1
ATOM 3168 C C . ARG B 1 153 ? 7.434 5.633 10.75 1 95.56 153 ARG B C 1
ATOM 3170 O O . ARG B 1 153 ? 7.953 4.543 10.5 1 95.56 153 ARG B O 1
ATOM 3177 N N . LEU B 1 154 ? 7.742 6.738 10.133 1 96.25 154 LEU B N 1
ATOM 3178 C CA . LEU B 1 154 ? 8.805 6.738 9.133 1 96.25 154 LEU B CA 1
ATOM 3179 C C . LEU B 1 154 ? 10.125 6.289 9.75 1 96.25 154 LEU B C 1
ATOM 3181 O O . LEU B 1 154 ? 10.82 5.445 9.18 1 96.25 154 LEU B O 1
ATOM 3185 N N . LYS B 1 155 ? 10.461 6.824 10.914 1 95.69 155 LYS B N 1
ATOM 3186 C CA . LYS B 1 155 ? 11.711 6.465 11.578 1 95.69 155 LYS B CA 1
ATOM 3187 C C . LYS B 1 155 ? 11.742 4.98 11.938 1 95.69 155 LYS B C 1
ATOM 3189 O O . LYS B 1 155 ? 12.766 4.316 11.781 1 95.69 155 LYS B O 1
ATOM 3194 N N . THR B 1 156 ? 10.633 4.469 12.422 1 96.94 156 THR B N 1
ATOM 3195 C CA . THR B 1 156 ? 10.539 3.049 12.742 1 96.94 156 THR B CA 1
ATOM 3196 C C . THR B 1 156 ? 10.812 2.201 11.5 1 96.94 156 THR B C 1
ATOM 3198 O O . THR B 1 156 ? 11.57 1.229 11.562 1 96.94 156 THR B O 1
ATOM 3201 N N . ASN B 1 157 ? 10.25 2.578 10.406 1 98 157 ASN B N 1
ATOM 3202 C CA . ASN B 1 157 ? 10.43 1.843 9.164 1 98 157 ASN B CA 1
ATOM 3203 C C . ASN B 1 157 ? 11.859 1.966 8.641 1 98 157 ASN B C 1
ATOM 3205 O O . ASN B 1 157 ? 12.422 0.999 8.125 1 98 157 ASN B O 1
ATOM 3209 N N . LEU B 1 158 ? 12.414 3.164 8.734 1 97.31 158 LEU B N 1
ATOM 3210 C CA . LEU B 1 158 ? 13.797 3.359 8.312 1 97.31 158 LEU B CA 1
ATOM 3211 C C . LEU B 1 158 ? 14.75 2.543 9.18 1 97.31 158 LEU B C 1
ATOM 3213 O O . LEU B 1 158 ? 15.719 1.976 8.68 1 97.31 158 LEU B O 1
ATOM 3217 N N . ASN B 1 159 ? 14.461 2.475 10.469 1 97.69 159 ASN B N 1
ATOM 3218 C CA . ASN B 1 159 ? 15.266 1.646 11.359 1 97.69 159 ASN B CA 1
ATOM 3219 C C . ASN B 1 159 ? 15.188 0.171 10.977 1 97.69 159 ASN B C 1
ATOM 3221 O O . ASN B 1 159 ? 16.203 -0.536 11 1 97.69 159 ASN B O 1
ATOM 3225 N N . PHE B 1 160 ? 14.023 -0.281 10.648 1 98.5 160 PHE B N 1
ATOM 3226 C CA . PHE B 1 160 ? 13.844 -1.653 10.195 1 98.5 160 PHE B CA 1
ATOM 3227 C C . PHE B 1 160 ? 14.711 -1.938 8.977 1 98.5 160 PHE B C 1
ATOM 3229 O O . PHE B 1 160 ? 15.43 -2.939 8.938 1 98.5 160 PHE B O 1
ATOM 3236 N N . LEU B 1 161 ? 14.688 -1.032 7.973 1 98.62 161 LEU B N 1
ATOM 3237 C CA . LEU B 1 161 ? 15.461 -1.199 6.746 1 98.62 161 LEU B CA 1
ATOM 3238 C C . LEU B 1 161 ? 16.953 -1.119 7.027 1 98.62 161 LEU B C 1
ATOM 3240 O O . LEU B 1 161 ? 17.734 -1.912 6.496 1 98.62 161 LEU B O 1
ATOM 3244 N N . GLU B 1 162 ? 17.312 -0.164 7.871 1 98.12 162 GLU B N 1
ATOM 3245 C CA . GLU B 1 162 ? 18.703 -0.002 8.281 1 98.12 162 GLU B CA 1
ATOM 3246 C C . GLU B 1 162 ? 19.234 -1.276 8.93 1 98.12 162 GLU B C 1
ATOM 3248 O O . GLU B 1 162 ? 20.328 -1.744 8.586 1 98.12 162 GLU B O 1
ATOM 3253 N N . ASP B 1 163 ? 18.453 -1.841 9.844 1 97.81 163 ASP B N 1
ATOM 3254 C CA . ASP B 1 163 ? 18.844 -3.045 10.57 1 97.81 163 ASP B CA 1
ATOM 3255 C C . ASP B 1 163 ? 18.938 -4.246 9.633 1 97.81 163 ASP B C 1
ATOM 3257 O O . ASP B 1 163 ? 19.812 -5.105 9.805 1 97.81 163 ASP B O 1
ATOM 3261 N N . THR B 1 164 ? 18.062 -4.301 8.656 1 97.62 164 THR B N 1
ATOM 3262 C CA . THR B 1 164 ? 18.078 -5.383 7.68 1 97.62 164 THR B CA 1
ATOM 3263 C C . THR B 1 164 ? 19.391 -5.383 6.895 1 97.62 164 THR B C 1
ATOM 3265 O O . THR B 1 164 ? 20.016 -6.43 6.738 1 97.62 164 THR B O 1
ATOM 3268 N N . LEU B 1 165 ? 19.781 -4.258 6.43 1 98 165 LEU B N 1
ATOM 3269 C CA . LEU B 1 165 ? 21.016 -4.145 5.656 1 98 165 LEU B CA 1
ATOM 3270 C C . LEU B 1 165 ? 22.234 -4.391 6.535 1 98 165 LEU B C 1
ATOM 3272 O O . LEU B 1 165 ? 23.219 -4.977 6.082 1 98 165 LEU B O 1
ATOM 3276 N N . ALA B 1 166 ? 22.188 -3.938 7.785 1 97.31 166 ALA B N 1
ATOM 3277 C CA . ALA B 1 166 ? 23.281 -4.125 8.719 1 97.31 166 ALA B CA 1
ATOM 3278 C C . ALA B 1 166 ? 23.547 -5.605 8.977 1 97.31 166 ALA B C 1
ATOM 3280 O O . ALA B 1 166 ? 24.688 -6.047 9.023 1 97.31 166 ALA B O 1
ATOM 3281 N N . LYS B 1 167 ? 22.531 -6.395 9.117 1 94.88 167 LYS B N 1
ATOM 3282 C CA . LYS B 1 167 ? 22.609 -7.809 9.469 1 94.88 167 LYS B CA 1
ATOM 3283 C C . LYS B 1 167 ? 23.234 -8.617 8.328 1 94.88 167 LYS B C 1
ATOM 3285 O O . LYS B 1 167 ? 23.891 -9.633 8.562 1 94.88 167 LYS B O 1
ATOM 3290 N N . LYS B 1 168 ? 23.125 -8.234 7.121 1 91.12 168 LYS B N 1
ATOM 3291 C CA . LYS B 1 168 ? 23.641 -8.992 5.988 1 91.12 168 LYS B CA 1
ATOM 3292 C C . LYS B 1 168 ? 24.953 -8.391 5.477 1 91.12 168 LYS B C 1
ATOM 3294 O O . LYS B 1 168 ? 25.453 -8.781 4.414 1 91.12 168 LYS B O 1
ATOM 3299 N N . GLU B 1 169 ? 25.516 -7.383 6.211 1 82.75 169 GLU B N 1
ATOM 3300 C CA . GLU B 1 169 ? 26.766 -6.691 5.883 1 82.75 169 GLU B CA 1
ATOM 3301 C C . GLU B 1 169 ? 26.609 -5.852 4.617 1 82.75 169 GLU B C 1
ATOM 3303 O O . GLU B 1 169 ? 27.531 -5.789 3.791 1 82.75 169 GLU B O 1
ATOM 3308 N N . GLY B 1 170 ? 25.391 -5.359 4.363 1 82.06 170 GLY B N 1
ATOM 3309 C CA . GLY B 1 170 ? 25.094 -4.449 3.271 1 82.06 170 GLY B CA 1
ATOM 3310 C C . GLY B 1 170 ? 24.641 -5.16 2.008 1 82.06 170 GLY B C 1
ATOM 3311 O O . GLY B 1 170 ? 24.094 -6.262 2.07 1 82.06 170 GLY B O 1
ATOM 3312 N N . GLY B 1 171 ? 24.625 -4.32 0.915 1 93.81 171 GLY B N 1
ATOM 3313 C CA . GLY B 1 171 ? 24.219 -4.887 -0.362 1 93.81 171 GLY B CA 1
ATOM 3314 C C . GLY B 1 171 ? 22.734 -4.688 -0.659 1 93.81 171 GLY B C 1
ATOM 3315 O O . GLY B 1 171 ? 22.188 -3.623 -0.38 1 93.81 171 GLY B O 1
ATOM 3316 N N . PHE B 1 172 ? 22.141 -5.715 -1.294 1 97.94 172 PHE B N 1
ATOM 3317 C CA . PHE B 1 172 ? 20.734 -5.652 -1.691 1 97.94 172 PHE B CA 1
ATOM 3318 C C . PHE B 1 172 ? 19.828 -6.16 -0.574 1 97.94 172 PHE B C 1
ATOM 3320 O O . PHE B 1 172 ? 20.297 -6.809 0.365 1 97.94 172 PHE B O 1
ATOM 3327 N N . PHE B 1 173 ? 18.609 -5.801 -0.59 1 98.19 173 PHE B N 1
ATOM 3328 C CA . PHE B 1 173 ? 17.688 -6.082 0.503 1 98.19 173 PHE B CA 1
ATOM 3329 C C . PHE B 1 173 ? 17.406 -7.578 0.602 1 98.19 173 PHE B C 1
ATOM 3331 O O . PHE B 1 173 ? 17.219 -8.109 1.698 1 98.19 173 PHE B O 1
ATOM 3338 N N . VAL B 1 174 ? 17.297 -8.227 -0.571 1 97.94 174 VAL B N 1
ATOM 3339 C CA . VAL B 1 174 ? 16.984 -9.648 -0.573 1 97.94 174 VAL B CA 1
ATOM 3340 C C . VAL B 1 174 ? 18.094 -10.422 -1.301 1 97.94 174 VAL B C 1
ATOM 3342 O O . VAL B 1 174 ? 18.391 -10.133 -2.459 1 97.94 174 VAL B O 1
ATOM 3345 N N . GLY B 1 175 ? 18.562 -11.359 -0.651 1 94.94 175 GLY B N 1
ATOM 3346 C CA . GLY B 1 175 ? 19.625 -12.141 -1.262 1 94.94 175 GLY B CA 1
ATOM 3347 C C . GLY B 1 175 ? 20.875 -11.328 -1.564 1 94.94 175 GLY B C 1
ATOM 3348 O O . GLY B 1 175 ? 21.203 -10.398 -0.825 1 94.94 175 GLY B O 1
ATOM 3349 N N . ASP B 1 176 ? 21.625 -11.75 -2.621 1 93.44 176 ASP B N 1
ATOM 3350 C CA . ASP B 1 176 ? 22.906 -11.125 -2.922 1 93.44 176 ASP B CA 1
ATOM 3351 C C . ASP B 1 176 ? 22.891 -10.445 -4.289 1 93.44 176 ASP B C 1
ATOM 3353 O O . ASP B 1 176 ? 23.938 -10.195 -4.883 1 93.44 176 ASP B O 1
ATOM 3357 N N . LYS B 1 177 ? 21.703 -10.195 -4.758 1 95.75 177 LYS B N 1
ATOM 3358 C CA . LYS B 1 177 ? 21.594 -9.523 -6.047 1 95.75 177 LYS B CA 1
ATOM 3359 C C . LYS B 1 177 ? 20.391 -8.578 -6.07 1 95.75 177 LYS B C 1
ATOM 3361 O O . LYS B 1 177 ? 19.562 -8.602 -5.152 1 95.75 177 LYS B O 1
ATOM 3366 N N . LEU B 1 178 ? 20.359 -7.797 -7.125 1 98.06 178 LEU B N 1
ATOM 3367 C CA . LEU B 1 178 ? 19.25 -6.871 -7.332 1 98.06 178 LEU B CA 1
ATOM 3368 C C . LEU B 1 178 ? 17.938 -7.629 -7.504 1 98.06 178 LEU B C 1
ATOM 3370 O O . LEU B 1 178 ? 17.875 -8.625 -8.227 1 98.06 178 LEU B O 1
ATOM 3374 N N . THR B 1 179 ? 16.922 -7.215 -6.789 1 98.62 179 THR B N 1
ATOM 3375 C CA . THR B 1 179 ? 15.594 -7.805 -6.93 1 98.62 179 THR B CA 1
ATOM 3376 C C . THR B 1 179 ? 14.523 -6.719 -6.98 1 98.62 179 THR B C 1
ATOM 3378 O O . THR B 1 179 ? 14.836 -5.527 -6.938 1 98.62 179 THR B O 1
ATOM 3381 N N . GLY B 1 180 ? 13.281 -7.145 -7.07 1 98.81 180 GLY B N 1
ATOM 3382 C CA . GLY B 1 180 ? 12.164 -6.219 -7.02 1 98.81 180 GLY B CA 1
ATOM 3383 C C . GLY B 1 180 ? 12.102 -5.422 -5.727 1 98.81 180 GLY B C 1
ATOM 3384 O O . GLY B 1 180 ? 11.508 -4.344 -5.688 1 98.81 180 GLY B O 1
ATOM 3385 N N . ALA B 1 181 ? 12.695 -5.9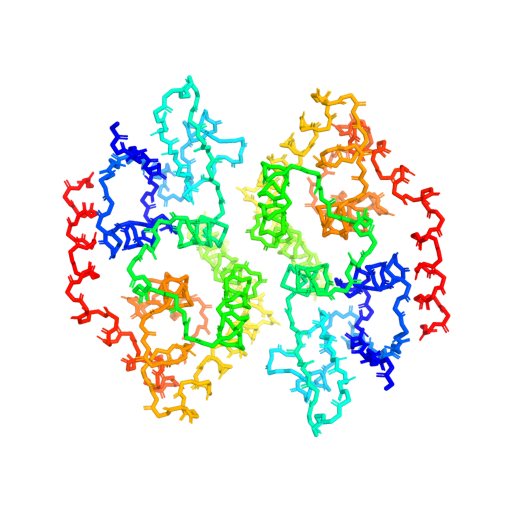57 -4.664 1 98.81 181 ALA B N 1
ATOM 3386 C CA . ALA B 1 181 ? 12.727 -5.262 -3.381 1 98.81 181 ALA B CA 1
ATOM 3387 C C . ALA B 1 181 ? 13.516 -3.957 -3.479 1 98.81 181 ALA B C 1
ATOM 3389 O O . ALA B 1 181 ? 13.07 -2.92 -2.98 1 98.81 181 ALA B O 1
ATOM 3390 N N . ASP B 1 182 ? 14.625 -4.008 -4.152 1 98.88 182 ASP B N 1
ATOM 3391 C CA . ASP B 1 182 ? 15.461 -2.818 -4.316 1 98.88 182 ASP B CA 1
ATOM 3392 C C . ASP B 1 182 ? 14.789 -1.808 -5.246 1 98.88 182 ASP B C 1
ATOM 3394 O O . ASP B 1 182 ? 14.82 -0.602 -4.988 1 98.88 182 ASP B O 1
ATOM 3398 N N . ILE B 1 183 ? 14.18 -2.287 -6.227 1 98.88 183 ILE B N 1
ATOM 3399 C CA . ILE B 1 183 ? 13.562 -1.419 -7.219 1 98.88 183 ILE B CA 1
ATOM 3400 C C . ILE B 1 183 ? 12.406 -0.645 -6.582 1 98.88 183 ILE B C 1
ATOM 3402 O O . ILE B 1 183 ? 12.297 0.572 -6.754 1 98.88 183 ILE B O 1
ATOM 3406 N N . ILE B 1 184 ? 11.586 -1.344 -5.836 1 98.88 184 ILE B N 1
ATOM 3407 C CA . ILE B 1 184 ? 10.398 -0.699 -5.281 1 98.88 184 ILE B CA 1
ATOM 3408 C C . ILE B 1 184 ? 10.812 0.295 -4.199 1 98.88 184 ILE B C 1
ATOM 3410 O O . ILE B 1 184 ? 10.148 1.316 -3.998 1 98.88 184 ILE B O 1
ATOM 3414 N N . LEU B 1 185 ? 11.922 0.064 -3.512 1 98.81 185 LEU B N 1
ATOM 3415 C CA . LEU B 1 185 ? 12.32 0.881 -2.371 1 98.81 185 LEU B CA 1
ATOM 3416 C C . LEU B 1 185 ? 13.141 2.084 -2.826 1 98.81 185 LEU B C 1
ATOM 3418 O O . LEU B 1 185 ? 13.367 3.016 -2.051 1 98.81 185 LEU B O 1
ATOM 3422 N N . GLU B 1 186 ? 13.555 2.098 -4.059 1 98.38 186 GLU B N 1
ATOM 3423 C CA . GLU B 1 186 ? 14.43 3.152 -4.562 1 98.38 186 GLU B CA 1
ATOM 3424 C C . GLU B 1 186 ? 13.766 4.523 -4.449 1 98.38 186 GLU B C 1
ATOM 3426 O O . GLU B 1 186 ? 14.391 5.484 -3.998 1 98.38 186 GLU B O 1
ATOM 3431 N N . TYR B 1 187 ? 12.539 4.629 -4.805 1 97.38 187 TYR B N 1
ATOM 3432 C CA . TYR B 1 187 ? 11.867 5.926 -4.875 1 97.38 187 TYR B CA 1
ATOM 3433 C C . TYR B 1 187 ? 11.703 6.531 -3.486 1 97.38 187 TYR B C 1
ATOM 3435 O O . TYR B 1 187 ? 12.148 7.648 -3.23 1 97.38 187 TYR B O 1
ATOM 3443 N N . PRO B 1 188 ? 11.102 5.816 -2.518 1 96.88 188 PRO B N 1
ATOM 3444 C CA . PRO B 1 188 ? 10.922 6.434 -1.201 1 96.88 188 PRO B CA 1
ATOM 3445 C C . PRO B 1 188 ? 12.25 6.703 -0.49 1 96.88 188 PRO B C 1
ATOM 3447 O O . PRO B 1 188 ? 12.383 7.707 0.218 1 96.88 188 PRO B O 1
ATOM 3450 N N . ILE B 1 189 ? 13.234 5.863 -0.691 1 97.31 189 ILE B N 1
ATOM 3451 C CA . ILE B 1 189 ? 14.469 5.988 0.079 1 97.31 189 ILE B CA 1
ATOM 3452 C C . ILE B 1 189 ? 15.414 6.961 -0.615 1 97.31 189 ILE B C 1
ATOM 3454 O O . ILE B 1 189 ? 15.875 7.93 -0.005 1 97.31 189 ILE B O 1
ATOM 3458 N N . VAL B 1 190 ? 15.656 6.75 -1.876 1 96.75 190 VAL B N 1
ATOM 3459 C CA . VAL B 1 190 ? 16.641 7.559 -2.588 1 96.75 190 VAL B CA 1
ATOM 3460 C C . VAL B 1 190 ? 16.016 8.883 -3.018 1 96.75 190 VAL B C 1
ATOM 3462 O O . VAL B 1 190 ? 16.375 9.945 -2.502 1 96.75 190 VAL B O 1
ATOM 3465 N N . GLN B 1 191 ? 14.969 8.852 -3.764 1 94.44 191 GLN B N 1
ATOM 3466 C CA . GLN B 1 191 ? 14.43 10.055 -4.391 1 94.44 191 GLN B CA 1
ATOM 3467 C C . GLN B 1 191 ? 13.727 10.938 -3.371 1 94.44 191 GLN B C 1
ATOM 3469 O O . GLN B 1 191 ? 13.914 12.156 -3.361 1 94.44 191 GLN B O 1
ATOM 3474 N N . ASP B 1 192 ? 12.977 10.359 -2.469 1 94 192 ASP B N 1
ATOM 3475 C CA . ASP B 1 192 ? 12.195 11.164 -1.536 1 94 192 ASP B CA 1
ATOM 3476 C C . ASP B 1 192 ? 13.055 11.648 -0.369 1 94 192 ASP B C 1
ATOM 3478 O O . ASP B 1 192 ? 12.82 12.727 0.179 1 94 192 ASP B O 1
ATOM 3482 N N . LEU B 1 193 ? 14.055 10.828 0.047 1 94.81 193 LEU B N 1
ATOM 3483 C CA . LEU B 1 193 ? 14.703 11.148 1.316 1 94.81 193 LEU B CA 1
ATOM 3484 C C . LEU B 1 193 ? 16.156 11.539 1.102 1 94.81 193 LEU B C 1
ATOM 3486 O O . LEU B 1 193 ? 16.547 12.688 1.353 1 94.81 193 LEU B O 1
ATOM 3490 N N . PHE B 1 194 ? 16.922 10.68 0.51 1 95.31 194 PHE B N 1
ATOM 3491 C CA . PHE B 1 194 ? 18.375 10.852 0.559 1 95.31 194 PHE B CA 1
ATOM 3492 C C . PHE B 1 194 ? 18.844 11.828 -0.513 1 95.31 194 PHE B C 1
ATOM 3494 O O . PHE B 1 194 ? 19.891 12.453 -0.372 1 95.31 194 PHE B O 1
ATOM 3501 N N . SER B 1 195 ? 18.062 12.016 -1.547 1 91.25 195 SER B N 1
ATOM 3502 C CA . SER B 1 195 ? 18.484 12.883 -2.643 1 91.25 195 SER B CA 1
ATOM 3503 C C . SER B 1 195 ? 18.281 14.352 -2.299 1 91.25 195 SER B C 1
ATOM 3505 O O . SER B 1 195 ? 18.828 15.234 -2.959 1 91.25 195 SER B O 1
ATOM 3507 N N . ASP B 1 196 ? 17.484 14.648 -1.284 1 85.81 196 ASP B N 1
ATOM 3508 C CA . ASP B 1 196 ? 17.203 16.016 -0.89 1 85.81 196 ASP B CA 1
ATOM 3509 C C . ASP B 1 196 ? 17.203 16.172 0.629 1 85.81 196 ASP B C 1
ATOM 3511 O O . ASP B 1 196 ? 16.141 16.188 1.257 1 85.81 196 ASP B O 1
ATOM 3515 N N . PRO B 1 197 ? 18.359 16.438 1.132 1 82.62 197 PRO B N 1
ATOM 3516 C CA . PRO B 1 197 ? 18.453 16.547 2.588 1 82.62 197 PRO B CA 1
ATOM 3517 C C . PRO B 1 197 ? 17.625 17.703 3.145 1 82.62 197 PRO B C 1
ATOM 3519 O O . PRO B 1 197 ? 17.141 17.641 4.277 1 82.62 197 PRO B O 1
ATOM 3522 N N . VAL B 1 198 ? 17.469 18.719 2.389 1 82.5 198 VAL B N 1
ATOM 3523 C CA . VAL B 1 198 ? 16.672 19.859 2.812 1 82.5 198 VAL B CA 1
ATOM 3524 C C . VAL B 1 198 ? 15.203 19.453 2.934 1 82.5 198 VAL B C 1
ATOM 3526 O O . VAL B 1 198 ? 14.531 19.797 3.906 1 82.5 198 VAL B O 1
ATOM 3529 N N . ARG B 1 199 ? 14.844 18.672 2.047 1 80.38 199 ARG B N 1
ATOM 3530 C CA . ARG B 1 199 ? 13.469 18.172 2.098 1 80.38 199 ARG B CA 1
ATOM 3531 C C . ARG B 1 199 ? 13.266 17.266 3.307 1 80.38 199 ARG B C 1
ATOM 3533 O O . ARG B 1 199 ? 12.242 17.344 3.986 1 80.38 199 ARG B O 1
ATOM 3540 N N . ALA B 1 200 ? 14.219 16.391 3.561 1 85.19 200 ALA B N 1
ATOM 3541 C CA . ALA B 1 200 ? 14.125 15.492 4.703 1 85.19 200 ALA B CA 1
ATOM 3542 C C . ALA B 1 200 ? 13.977 16.266 6.008 1 85.19 200 ALA B C 1
ATOM 3544 O O . ALA B 1 200 ? 13.18 15.898 6.871 1 85.19 200 ALA B O 1
ATOM 3545 N N . LYS B 1 201 ? 14.68 17.375 6.098 1 82.94 201 LYS B N 1
ATOM 3546 C CA . LYS B 1 201 ? 14.594 18.234 7.277 1 82.94 201 LYS B CA 1
ATOM 3547 C C . LYS B 1 201 ? 13.219 18.891 7.375 1 82.94 201 LYS B C 1
ATOM 3549 O O . LYS B 1 201 ? 12.633 18.953 8.461 1 82.94 201 LYS B O 1
ATOM 3554 N N . ASN B 1 202 ? 12.75 19.328 6.262 1 79.62 202 ASN B N 1
ATOM 3555 C CA . ASN B 1 202 ? 11.438 19.969 6.219 1 79.62 202 ASN B CA 1
ATOM 3556 C C . ASN B 1 202 ? 10.32 18.984 6.578 1 79.62 202 ASN B C 1
ATOM 3558 O O . ASN B 1 202 ? 9.266 19.391 7.07 1 79.62 202 ASN B O 1
ATOM 3562 N N . LEU B 1 203 ? 10.641 17.734 6.387 1 80.06 203 LEU B N 1
ATOM 3563 C CA . LEU B 1 203 ? 9.656 16.703 6.676 1 80.06 203 LEU B CA 1
ATOM 3564 C C . LEU B 1 203 ? 9.711 16.281 8.141 1 80.06 203 LEU B C 1
ATOM 3566 O O . LEU B 1 203 ? 8.898 15.477 8.602 1 80.06 203 LEU B O 1
ATOM 3570 N N . GLY B 1 204 ? 10.719 16.844 8.875 1 81.5 204 GLY B N 1
ATOM 3571 C CA . GLY B 1 204 ? 10.766 16.594 10.312 1 81.5 204 GLY B CA 1
ATOM 3572 C C . GLY B 1 204 ? 11.852 15.625 10.719 1 81.5 204 GLY B C 1
ATOM 3573 O O . GLY B 1 204 ? 11.977 15.281 11.898 1 81.5 204 GLY B O 1
ATOM 3574 N N . LEU B 1 205 ? 12.539 15.18 9.688 1 88 205 LEU B N 1
ATOM 3575 C CA . LEU B 1 205 ? 13.695 14.359 10.016 1 88 205 LEU B CA 1
ATOM 3576 C C . LEU B 1 205 ? 14.906 15.219 10.344 1 88 205 LEU B C 1
ATOM 3578 O O . LEU B 1 205 ? 15.719 15.531 9.469 1 88 205 LEU B O 1
ATOM 3582 N N . ASN B 1 206 ? 14.977 15.617 11.516 1 85.56 206 ASN B N 1
ATOM 3583 C CA . ASN B 1 206 ? 16.016 16.531 11.969 1 85.56 206 ASN B CA 1
ATOM 3584 C C . ASN B 1 206 ? 17.312 15.812 12.289 1 85.56 206 ASN B C 1
ATOM 3586 O O . ASN B 1 206 ? 17.922 16.031 13.344 1 85.56 206 ASN B O 1
ATOM 3590 N N . VAL B 1 207 ? 17.656 14.922 11.414 1 87.56 207 VAL B N 1
ATOM 3591 C CA . VAL B 1 207 ? 18.922 14.195 11.539 1 87.56 207 VAL B CA 1
ATOM 3592 C C . VAL B 1 207 ? 19.641 14.188 10.188 1 87.56 207 VAL B C 1
ATOM 3594 O O . VAL B 1 207 ? 19.016 14.344 9.141 1 87.56 207 VAL B O 1
ATOM 3597 N N . LYS B 1 208 ? 21 14.117 10.328 1 92.25 208 LYS B N 1
ATOM 3598 C CA . LYS B 1 208 ? 21.734 13.789 9.117 1 92.25 208 LYS B CA 1
ATOM 3599 C C . LYS B 1 208 ? 21.5 12.336 8.711 1 92.25 208 LYS B C 1
ATOM 3601 O O . LYS B 1 208 ? 22.016 11.414 9.359 1 92.25 208 LYS B O 1
ATOM 3606 N N . LEU B 1 209 ? 20.781 12.148 7.605 1 94.56 209 LEU B N 1
ATOM 3607 C CA . LEU B 1 209 ? 20.328 10.82 7.207 1 94.56 209 LEU B CA 1
ATOM 3608 C C . LEU B 1 209 ? 21.516 9.867 7.043 1 94.56 209 LEU B C 1
ATOM 3610 O O . LEU B 1 209 ? 21.438 8.711 7.453 1 94.56 209 LEU B O 1
ATOM 3614 N N . GLU B 1 210 ? 22.609 10.375 6.465 1 95.06 210 GLU B N 1
ATOM 3615 C CA . GLU B 1 210 ? 23.781 9.531 6.191 1 95.06 210 GLU B CA 1
ATOM 3616 C C . GLU B 1 210 ? 24.422 9.047 7.488 1 95.06 210 GLU B C 1
ATOM 3618 O O . GLU B 1 210 ? 25.016 7.969 7.52 1 95.06 210 GLU B O 1
ATOM 3623 N N . GLU B 1 211 ? 24.281 9.812 8.531 1 95.75 211 GLU B N 1
ATOM 3624 C CA . GLU B 1 211 ? 24.844 9.43 9.82 1 95.75 211 GLU B CA 1
ATOM 3625 C C . GLU B 1 211 ? 23.875 8.562 10.609 1 95.75 211 GLU B C 1
ATOM 3627 O O . GLU B 1 211 ? 24.281 7.605 11.273 1 95.75 211 GLU B O 1
ATOM 3632 N N . ALA B 1 212 ? 22.609 8.891 10.531 1 95.69 212 ALA B N 1
ATOM 3633 C CA . ALA B 1 212 ? 21.594 8.172 11.289 1 95.69 212 ALA B CA 1
ATOM 3634 C C . ALA B 1 212 ? 21.359 6.785 10.695 1 95.69 212 ALA B C 1
ATOM 3636 O O . ALA B 1 212 ? 21.031 5.844 11.422 1 95.69 212 ALA B O 1
ATOM 3637 N N . PHE B 1 213 ? 21.469 6.695 9.375 1 96.88 213 PHE B N 1
ATOM 3638 C CA . PHE B 1 213 ? 21.219 5.453 8.656 1 96.88 213 PHE B CA 1
ATOM 3639 C C . PHE B 1 213 ? 22.359 5.141 7.699 1 96.88 213 PHE B C 1
ATOM 3641 O O . PHE B 1 213 ? 22.188 5.148 6.48 1 96.88 213 PHE B O 1
ATOM 3648 N N . PRO B 1 214 ? 23.484 4.734 8.234 1 97.38 214 PRO B N 1
ATOM 3649 C CA . PRO B 1 214 ? 24.688 4.57 7.414 1 97.38 214 PRO B CA 1
ATOM 3650 C C . PRO B 1 214 ? 24.562 3.418 6.422 1 97.38 214 PRO B C 1
ATOM 3652 O O . PRO B 1 214 ? 25.109 3.494 5.312 1 97.38 214 PRO B O 1
ATOM 3655 N N . HIS B 1 215 ? 23.922 2.354 6.77 1 98.19 215 HIS B N 1
ATOM 3656 C CA . HIS B 1 215 ? 23.797 1.228 5.852 1 98.19 215 HIS B CA 1
ATOM 3657 C C . HIS B 1 215 ? 22.844 1.554 4.707 1 98.19 215 HIS B C 1
ATOM 3659 O O . HIS B 1 215 ? 23.062 1.136 3.568 1 98.19 215 HIS B O 1
ATOM 3665 N N . LEU B 1 216 ? 21.781 2.266 5.012 1 97.81 216 LEU B N 1
ATOM 3666 C CA . LEU B 1 216 ? 20.906 2.748 3.951 1 97.81 216 LEU B CA 1
ATOM 3667 C C . LEU B 1 216 ? 21.656 3.686 3.012 1 97.81 216 LEU B C 1
ATOM 3669 O O . LEU B 1 216 ? 21.469 3.631 1.794 1 97.81 216 LEU B O 1
ATOM 3673 N N . TYR B 1 217 ? 22.438 4.516 3.629 1 97.06 217 TYR B N 1
ATOM 3674 C CA . TYR B 1 217 ? 23.219 5.441 2.814 1 97.06 217 TYR B CA 1
ATOM 3675 C C . TYR B 1 217 ? 24.141 4.691 1.857 1 97.06 217 TYR B C 1
ATOM 3677 O O . TYR B 1 217 ? 24.219 5.031 0.675 1 97.06 217 TYR B O 1
ATOM 3685 N N . GLU B 1 218 ? 24.797 3.703 2.338 1 97.88 218 GLU B N 1
ATOM 3686 C CA . GLU B 1 218 ? 25.641 2.881 1.483 1 97.88 218 GLU B CA 1
ATOM 3687 C C . GLU B 1 218 ? 24.844 2.211 0.377 1 97.88 218 GLU B C 1
ATOM 3689 O O . GLU B 1 218 ? 25.312 2.084 -0.755 1 97.88 218 GLU B O 1
ATOM 3694 N N . TRP B 1 219 ? 23.656 1.78 0.722 1 98.31 219 TRP B N 1
ATOM 3695 C CA . TRP B 1 219 ? 22.766 1.178 -0.265 1 98.31 219 TRP B CA 1
ATOM 3696 C C . TRP B 1 219 ? 22.391 2.186 -1.348 1 98.31 219 TRP B C 1
ATOM 3698 O O . TRP B 1 219 ? 22.359 1.845 -2.531 1 98.31 219 TRP B O 1
ATOM 3708 N N . THR B 1 220 ? 22.156 3.432 -0.958 1 97.81 220 THR B N 1
ATOM 3709 C CA . THR B 1 220 ? 21.812 4.445 -1.953 1 97.81 220 THR B CA 1
ATOM 3710 C C . THR B 1 220 ? 22.969 4.664 -2.918 1 97.81 220 THR B C 1
ATOM 3712 O O . THR B 1 220 ? 22.766 4.875 -4.113 1 97.81 220 THR B O 1
ATOM 3715 N N . LYS B 1 221 ? 24.156 4.609 -2.434 1 97.62 221 LYS B N 1
ATOM 3716 C CA . LYS B 1 221 ? 25.328 4.746 -3.281 1 97.62 221 LYS B CA 1
ATOM 3717 C C . LYS B 1 221 ? 25.469 3.561 -4.23 1 97.62 221 LYS B C 1
ATOM 3719 O O . LYS B 1 221 ? 25.828 3.732 -5.398 1 97.62 221 LYS B O 1
ATOM 3724 N N . LEU B 1 222 ? 25.266 2.461 -3.693 1 97.88 222 LEU B N 1
ATOM 3725 C CA . LEU B 1 222 ? 25.281 1.257 -4.52 1 97.88 222 LEU B CA 1
ATOM 3726 C C . LEU B 1 222 ? 24.297 1.364 -5.672 1 97.88 222 LEU B C 1
ATOM 3728 O O . LEU B 1 222 ? 24.656 1.145 -6.828 1 97.88 222 LEU B O 1
ATOM 3732 N N . ILE B 1 223 ? 23.047 1.703 -5.348 1 98.06 223 ILE B N 1
ATOM 3733 C CA . ILE B 1 223 ? 22 1.815 -6.352 1 98.06 223 ILE B CA 1
ATOM 3734 C C . ILE B 1 223 ? 22.391 2.855 -7.398 1 98.06 223 ILE B C 1
ATOM 3736 O O . ILE B 1 223 ? 22.234 2.629 -8.602 1 98.06 223 ILE B O 1
ATOM 3740 N N . ALA B 1 224 ? 22.938 3.963 -6.953 1 97.25 224 ALA B N 1
ATOM 3741 C CA . ALA B 1 224 ? 23.328 5.055 -7.844 1 97.25 224 ALA B CA 1
ATOM 3742 C C . ALA B 1 224 ? 24.453 4.629 -8.781 1 97.25 224 ALA B C 1
ATOM 3744 O O . ALA B 1 224 ? 24.609 5.184 -9.867 1 97.25 224 ALA B O 1
ATOM 3745 N N . SER B 1 225 ? 25.219 3.682 -8.367 1 97.81 225 SER B N 1
ATOM 3746 C CA . SER B 1 225 ? 26.391 3.273 -9.125 1 97.81 225 SER B CA 1
ATOM 3747 C C . SER B 1 225 ? 26.047 2.24 -10.188 1 97.81 225 SER B C 1
ATOM 3749 O O . SER B 1 225 ? 26.844 1.95 -11.07 1 97.81 225 SER B O 1
ATOM 3751 N N . LEU B 1 226 ? 24.859 1.655 -10.133 1 98.06 226 LEU B N 1
ATOM 3752 C CA . LEU B 1 226 ? 24.484 0.616 -11.078 1 98.06 226 LEU B CA 1
ATOM 3753 C C . LEU B 1 226 ? 24.328 1.191 -12.484 1 98.06 226 LEU B C 1
ATOM 3755 O O . LEU B 1 226 ? 23.562 2.141 -12.688 1 98.06 226 LEU B O 1
ATOM 3759 N N . PRO B 1 227 ? 24.984 0.597 -13.469 1 98.31 227 PRO B N 1
ATOM 3760 C CA . PRO B 1 227 ? 24.969 1.164 -14.82 1 98.31 227 PRO B CA 1
ATOM 3761 C C . PRO B 1 227 ? 23.562 1.257 -15.406 1 98.31 227 PRO B C 1
ATOM 3763 O O . PRO B 1 227 ? 23.219 2.252 -16.047 1 98.31 227 PRO B O 1
ATOM 3766 N N . ILE B 1 228 ? 22.766 0.301 -15.172 1 98.44 228 ILE B N 1
ATOM 3767 C CA . ILE B 1 228 ? 21.438 0.299 -15.773 1 98.44 228 ILE B CA 1
ATOM 3768 C C . ILE B 1 228 ? 20.562 1.326 -15.07 1 98.44 228 ILE B C 1
ATOM 3770 O O . ILE B 1 228 ? 19.703 1.946 -15.703 1 98.44 228 ILE B O 1
ATOM 3774 N N . ARG B 1 229 ? 20.766 1.517 -13.773 1 98.12 229 ARG B N 1
ATOM 3775 C CA . ARG B 1 229 ? 20.062 2.592 -13.078 1 98.12 229 ARG B CA 1
ATOM 3776 C C . ARG B 1 229 ? 20.422 3.951 -13.672 1 98.12 229 ARG B C 1
ATOM 3778 O O . ARG B 1 229 ? 19.562 4.812 -13.836 1 98.12 229 ARG B O 1
ATOM 3785 N N . GLN B 1 230 ? 21.641 4.152 -13.969 1 98.19 230 GLN B N 1
ATOM 3786 C CA . GLN B 1 230 ? 22.094 5.387 -14.609 1 98.19 230 GLN B CA 1
ATOM 3787 C C . GLN B 1 230 ? 21.453 5.543 -15.992 1 98.19 230 GLN B C 1
ATOM 3789 O O . GLN B 1 230 ? 21.047 6.645 -16.375 1 98.19 230 GLN B O 1
ATOM 3794 N N . LYS B 1 231 ? 21.453 4.441 -16.672 1 98.25 231 LYS B N 1
ATOM 3795 C CA . LYS B 1 231 ? 20.797 4.461 -17.969 1 98.25 231 LYS B CA 1
ATOM 3796 C C . LYS B 1 231 ? 19.328 4.863 -17.844 1 98.25 231 LYS B C 1
ATOM 3798 O O . LYS B 1 231 ? 18.812 5.637 -18.656 1 98.25 231 LYS B O 1
ATOM 3803 N N . ALA B 1 232 ? 18.625 4.344 -16.828 1 98.19 232 ALA B N 1
ATOM 3804 C CA . ALA B 1 232 ? 17.219 4.664 -16.594 1 98.19 232 ALA B CA 1
ATOM 3805 C C . ALA B 1 232 ? 17.031 6.156 -16.312 1 98.19 232 ALA B C 1
ATOM 3807 O O . ALA B 1 232 ? 16.094 6.773 -16.812 1 98.19 232 ALA B O 1
ATOM 3808 N N . MET B 1 233 ? 17.938 6.688 -15.555 1 97 233 MET B N 1
ATOM 3809 C CA . MET B 1 233 ? 17.891 8.117 -15.25 1 97 233 MET B CA 1
ATOM 3810 C C . MET B 1 233 ? 18.078 8.945 -16.516 1 97 233 MET B C 1
ATOM 3812 O O . MET B 1 233 ? 17.422 9.961 -16.703 1 97 233 MET B O 1
ATOM 3816 N N . ALA B 1 234 ? 18.984 8.508 -17.344 1 97.62 234 ALA B N 1
ATOM 3817 C CA . ALA B 1 234 ? 19.234 9.188 -18.609 1 97.62 234 ALA B CA 1
ATOM 3818 C C . ALA B 1 234 ? 18.016 9.117 -19.516 1 97.62 234 ALA B C 1
ATOM 3820 O O . ALA B 1 234 ? 17.688 10.086 -20.203 1 97.62 234 ALA B O 1
ATOM 3821 N N . THR B 1 235 ? 17.438 7.965 -19.5 1 97.25 235 THR B N 1
ATOM 3822 C CA . THR B 1 235 ? 16.234 7.77 -20.297 1 97.25 235 THR B CA 1
ATOM 3823 C C . THR B 1 235 ? 15.125 8.727 -19.844 1 97.25 235 THR B C 1
ATOM 3825 O O . THR B 1 235 ? 14.461 9.344 -20.688 1 97.25 235 THR B O 1
ATOM 3828 N N . GLU B 1 236 ? 14.914 8.852 -18.516 1 96.56 236 GLU B N 1
ATOM 3829 C CA . GLU B 1 236 ? 13.93 9.789 -17.984 1 96.56 236 GLU B CA 1
ATOM 3830 C C . GLU B 1 236 ? 14.242 11.219 -18.422 1 96.56 236 GLU B C 1
ATOM 3832 O O . GLU B 1 236 ? 13.359 11.93 -18.906 1 96.56 236 GLU B O 1
ATOM 3837 N N . LYS B 1 237 ? 15.492 11.617 -18.297 1 95.69 237 LYS B N 1
ATOM 3838 C CA . LYS B 1 237 ? 15.914 12.977 -18.609 1 95.69 237 LYS B CA 1
ATOM 3839 C C . LYS B 1 237 ? 15.727 13.289 -20.078 1 95.69 237 LYS B C 1
ATOM 3841 O O . LYS B 1 237 ? 15.328 14.398 -20.453 1 95.69 237 LYS B O 1
ATOM 3846 N N . ALA B 1 238 ? 15.953 12.312 -20.891 1 96.44 238 ALA B N 1
ATOM 3847 C CA . ALA B 1 238 ? 15.875 12.492 -22.344 1 96.44 238 ALA B CA 1
ATOM 3848 C C . ALA B 1 238 ? 14.43 12.703 -22.781 1 96.44 238 ALA B C 1
ATOM 3850 O O . ALA B 1 238 ? 14.188 13.242 -23.875 1 96.44 238 ALA B O 1
ATOM 3851 N N . ASN B 1 239 ? 13.484 12.305 -21.969 1 93.81 239 ASN B N 1
ATOM 3852 C CA . ASN B 1 239 ? 12.078 12.383 -22.344 1 93.81 239 ASN B CA 1
ATOM 3853 C C . ASN B 1 239 ? 11.367 13.539 -21.656 1 93.81 239 ASN B C 1
ATOM 3855 O O . ASN B 1 239 ? 10.188 13.789 -21.891 1 93.81 239 ASN B O 1
ATOM 3859 N N . LEU B 1 240 ? 12.055 14.188 -20.688 1 88 240 LEU B N 1
ATOM 3860 C CA . LEU B 1 240 ? 11.461 15.297 -19.938 1 88 240 LEU B CA 1
ATOM 3861 C C . LEU B 1 240 ? 11.664 16.609 -20.688 1 88 240 LEU B C 1
ATOM 3863 O O . LEU B 1 240 ? 12.664 16.797 -21.375 1 88 240 LEU B O 1
#

Sequence (480 aa):
MPDKFLLHYLTNSRASRIVWLLEELELDFELKVYHRVHGVTAPKELLNVFPTGMSPVLQIFKEGSSEPLTLAESGHIIQYVIDHYDHKGKLIPDSEADKEKVGYYLHFAEGSLQPHLVSMIVGEVACQRAPWPAKYLVKFIVSKMNSEYYVKRLKTNLNFLEDTLAKKEGGFFVGDKLTGADIILEYPIVQDLFSDPVRAKNLGLNVKLEEAFPHLYEWTKLIASLPIRQKAMATEKANLMPDKFLLHYLTNSRASRIVWLLEELELDFELKVYHRVHGVTAPKELLNVFPTGMSPVLQIFKEGSSEPLTLAESGHIIQYVIDHYDHKGKLIPDSEADKEKVGYYLHFAEGSLQPHLVSMIVGEVACQRAPWPAKYLVKFIVSKMNSEYYVKRLKTNLNFLEDTLAKKEGGFFVGDKLTGADIILEYPIVQDLFSDPVRAKNLGLNVKLEEAFPHLYEWTKLIASLPIRQKAMATEKANL

Radius of gyration: 21.88 Å; Cα contacts (8 Å, |Δi|>4): 719; chains: 2; bounding box: 54×68×57 Å

InterPro domains:
  IPR004045 Glutathione S-transferase, N-terminal [PF02798] (6-81)
  IPR004045 Glutathione S-transferase, N-terminal [PS50404] (2-89)
  IPR004046 Glutathione S-transferase, C-terminal [PF14497] (144-227)
  IPR010987 Glutathione S-transferase, C-terminal-like [PS50405] (95-240)
  IPR036249 Thioredoxin-like superfamily [SSF52833] (5-93)
  IPR036282 Glutathione S-transferase, C-terminal domain superfamily [SSF47616] (90-236)
  IPR040079 Glutathione transferase family [SFLDS00019] (7-223)

Foldseek 3Di:
DDKEKEWEAEPLDLSLLVLLLCLLLVGHYHYDYFYADVRPHQDPVLCVVDVVSDDTWMWIHDPPDPGTDIDDQLLGSQVVCCVPRVPVCQAPDDDPVLNVVLNVLSCCLVPQAVVLLVLLVVLLVCLVPDDPVCNVVSLVVSLVVLVVPSVVSNVVVLVVQLVQQVVVVADENGDHHHHSSLSSNCCRLPVSDVVDPVNNVSSPNVDDCCVVRVRSVVHNVVCVPDPSSVVSVVVVVVVD/DDKEKEWEAEPLDLSLLVLLLCLVLVHHYHYDYFYADVRPHQDPVLCVVDVVSDDTWMWIHDPPDPGTDIDDQLLGSQVVCCVPRVPVCQAPDDDPVLNVVLNVLSCCLVPQAVVLLVLLVVLVVCLVPDDPVCNVVSLVVSLVVLVVPSVVSNVVVLVVQLVQQVVVVADENGDHHHHSSLSSNCCRLPVSDVVDPVNNVSSPNVDDCCVVRVRSVVNNVVCVPDPSSVVSVVVVVVVD

Solvent-accessible surface area (backbone atoms only — not comparable to full-atom values): 25674 Å² total; per-residue (Å²): 116,81,63,38,35,41,36,38,32,38,62,96,44,67,22,56,43,51,46,30,51,38,48,69,57,66,53,63,66,44,79,48,74,42,63,50,48,95,76,72,38,72,43,75,68,35,41,78,76,37,72,71,32,61,53,35,31,40,34,38,41,45,76,92,50,92,62,58,52,75,38,48,48,69,45,35,42,52,52,51,47,50,76,73,55,40,84,81,44,71,47,54,62,93,42,70,70,42,44,50,51,32,49,37,39,34,39,37,36,37,54,66,47,40,46,40,54,51,54,41,50,53,44,51,51,50,36,72,67,39,54,78,94,46,24,67,59,47,41,50,54,43,48,50,52,30,60,72,44,38,40,52,50,47,49,39,47,49,49,42,54,27,51,55,27,54,74,67,75,41,73,40,82,47,72,90,41,65,31,61,34,48,45,60,41,38,48,58,48,37,62,59,32,67,71,31,61,67,53,29,41,75,52,63,45,85,60,62,59,60,74,78,32,47,48,48,43,53,33,48,51,52,54,65,64,33,65,53,47,46,48,24,52,50,54,52,57,72,67,102,117,81,64,38,36,41,34,40,31,36,62,96,44,66,22,56,43,50,47,30,50,38,49,69,58,69,53,62,66,46,79,48,73,42,63,50,46,96,78,72,39,71,43,75,68,36,41,77,75,36,72,71,32,62,53,35,32,41,33,37,42,44,77,93,50,95,62,56,53,76,38,48,47,70,46,35,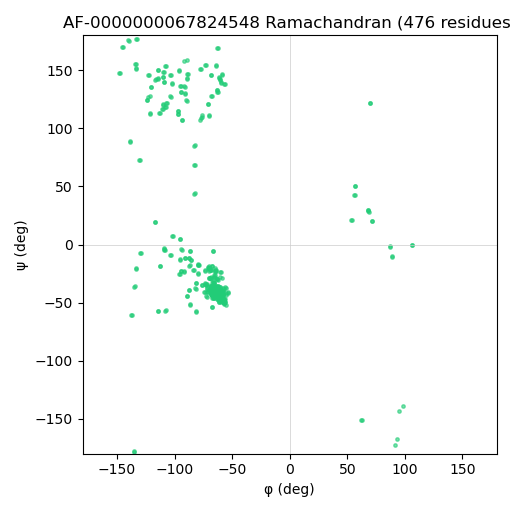41,53,51,52,47,49,76,73,57,39,84,82,45,72,47,56,62,93,42,71,70,44,44,50,50,33,49,36,40,34,38,37,36,38,53,67,47,40,47,39,54,51,54,41,49,53,42,50,52,50,36,71,66,40,54,78,93,47,25,67,59,46,42,50,52,43,48,50,52,30,61,72,43,38,41,51,50,45,51,39,47,50,48,44,54,27,51,54,29,52,75,66,78,38,75,40,86,48,72,90,42,66,30,62,33,48,45,61,42,39,47,59,49,35,63,58,32,69,72,30,62,68,54,29,39,76,51,63,43,85,60,60,59,58,73,76,32,47,47,47,42,51,34,46,51,52,54,65,65,34,67,52,48,46,49,26,52,50,52,52,57,73,68,103

Secondary structure (DSSP, 8-state):
---EEEEEEETTSTHHHHHHHHHHTT--EEEEEE--BTTTBPPGGGGGTSTT--S-EEEEE-TT-SS-EEEESHHHHHHHHHHHH-TT-SSS-SSHHHHHHHHHHHHHIIIIIHHHHHHHHHHHHHHHHS-GGGHHHHHHHHHHHIIIIIHHHHHHHHHHHHHHHHHTTSS-SSTTS--HHHHHHHIIIIIIIIT-HHHHHHTT--S-HHHH-HHHHHHHHHHHH-HHHHHHHHHHHHH-/-PPEEEEEEETTSTHHHHHHHHHHTT--EEEEEE--BTTTBPPGGGGGTSTT--S-EEEEE-TT-SS-EEEESHHHHHHHHHHHH-TT-SSS-SSHHHHHHHHHHHHHIIIIIHHHHHHHHHHHHHHHHS-HHHHHHHHHHHHHHIIIIIHHHHHHHHHHHHHHHHHTTSS-SSTTS--HHHHHHHIIIIIIIIT-HHHHHHTT--S-HHHH-HHHHHHHHHHHH-HHHHHHHHHHHHH-